Protein 4A27 (pdb70)

Nearest PDB structures (foldseek):
  4a27-assembly1_A  TM=1.003E+00  e=7.301E-72  Homo sapiens
  6k9y-assembly2_C  TM=9.542E-01  e=3.979E-43  Homo sapiens
  6lii-assembly1_B  TM=9.440E-01  e=5.757E-43  Homo sapiens
  6lii-assembly2_D  TM=9.439E-01  e=1.133E-42  Homo sapiens
  6lii-assembly2_C  TM=9.427E-01  e=4.127E-42  Homo sapiens

Radius of gyration: 29.08 Å; Cα contacts (8 Å, |Δi|>4): 1434; chains: 2; bounding box: 72×53×80 Å

Solvent-accessible surface area: 25445 Å² total; per-residue (Å²): 126,161,96,8,68,0,3,24,0,52,16,70,27,42,48,88,86,16,136,44,91,148,75,66,35,43,106,26,129,75,19,33,0,16,0,96,4,50,2,0,0,6,14,60,48,1,5,48,5,22,96,23,96,32,109,99,71,44,86,46,102,20,6,4,0,8,0,0,0,0,55,0,56,25,62,8,140,82,20,90,55,26,123,122,44,31,59,0,0,0,0,6,77,44,68,0,0,0,40,1,2,25,2,45,37,76,16,0,5,102,14,26,135,109,0,51,44,29,18,0,0,1,0,0,20,12,4,0,13,0,25,0,0,0,41,36,22,4,41,6,96,113,52,30,9,0,0,1,35,24,0,2,19,16,24,2,13,0,0,4,34,0,1,91,42,22,72,114,20,42,8,1,0,1,2,16,82,154,9,33,84,78,4,122,141,38,16,79,63,32,32,48,85,120,55,96,49,48,119,35,0,74,94,84,17,82,81,0,0,23,2,2,0,36,24,90,66,78,77,15,9,28,23,31,1,14,44,0,41,14,37,108,78,65,53,16,32,51,72,1,30,6,52,1,1,2,10,9,28,21,0,5,50,152,40,60,52,13,59,60,0,68,26,0,1,111,103,0,31,32,33,12,82,119,153,109,6,124,8,50,52,34,25,68,27,0,5,86,42,4,62,108,0,0,71,86,18,118,87,82,28,19,45,1,8,3,0,0,29,24,133,81,112,94,178,85,10,86,0,2,14,0,39,17,69,26,42,38,121,85,14,96,54,104,167,82,66,32,46,103,22,120,99,18,38,0,16,0,74,1,51,4,0,0,6,11,99,36,1,0,27,3,7,82,21,88,30,89,126,71,41,180,35,94,21,3,3,0,7,0,0,0,0,50,1,63,25,74,9,111,96,25,83,57,26,125,118,48,32,62,0,0,0,0,7,80,40,67,0,0,0,40,1,2,23,1,44,33,77,16,0,6,105,14,26,135,110,0,50,45,28,18,0,0,2,0,0,19,15,6,0,13,0,25,0,0,0,40,38,22,6,40,7,99,115,51,29,7,0,3,1,38,54,0,11,27,34,24,2,40,1,0,6,39,0,1,91,46,24,71,116,20,40,8,1,0,6,8,49,68,106,46,42,106,67,9,52,112,45,17,80,60,33,27,65,91,94,67,73,96,4,81,90,82,26,79,106,1,0,24,1,3,0,36,47,119,80,90,15,10,33,22,34,2,12,44,0,42,12,34,110,86,75,42,32,43,44,80,0,26,7,42,1,2,2,9,10,27,15,0,4,49,123,42,62,65,12,58,64,0,70,26,0,2,111,101,0,31,31,34,10,85,111,154,108,5,109,8,78,45,45,34,80,30,0,5,70,30,4,72,92,0,0,80,106,17,78,94,86,51,30,120,10,16,3,0,0,38,4,111,72,119,103

Organism: Homo sapiens (NCBI:txid9606)

InterPro domains:
  IPR002364 Quinone oxidoreductase/zeta-crystallin, conserved site [PS01162] (181-202)
  IPR011032 GroES-like superfamily [SSF50129] (41-190)
  IPR013154 Alcohol dehydrogenase-like, N-terminal [PF08240] (68-151)
  IPR020843 Enoylreductase domain [SM00829] (51-378)
  IPR036291 NAD(P)-binding domain superfamily [SSF51735] (152-294)
  IPR052100 NADPH-dependent quinone oxidoreductase VAT1 [PTHR44054] (7-413)

CATH classification: 3.90.180.10 (+1 more: 3.40.50.720)

Sequence (623 aa):
SMEMRAVVLAGFGGLNKLRLFRKAMPEPQDGELKIRVKACGLNFIDLMVRQGNIDNPPKTPLVPGFECSGIVEALGDSVKGYEIGDRVMAFVNYNAWAEVVCTPVEFVYKIPDDMSFSEAAAFPMNFVTAYVMLFEVANLREGMSVLVHSAGGGVGQAVAQLCSTVPNVTVFGTASTFKHEAIKDSVTHLFDRNADYVQEVKRISAEGVDIVLDCLCLSLLKPLGTYILYGNPIKLYEENKVIAGFSLLNLLFKQGRAGLIRGVVEKLIGLYNQKKIKPVVDSLWALEEVKEAMQRIHDRGNIGKLILDVEKTPMEMRAVVLAGFGGLNKLRLFRKAMPEPQDGELKIRVKACGLNFIDLMVRQGNIDNPPKTPLVPGFECSGIVEALGDSVKGYEIGDRVMAFVNYNAWAEVVCTPVEFVYKIPDDMSFSEAAAFPMNFVTAYVMLFEVANLREGMSVLVHSAGGGVGQAVAQLCSTVPNVTVFGTASTFKHEAIKDSVTHLFDRYVQEVKRISAEGVDIVLDCLLSLLKPLGTYILYGNPIKLYEENKVIAGFSLLNLLFKQGRAGLIRGVVEKLIGLYNQKKIKPVVDSLWALEEVKEAMQRRIHDRGNIGKLILDVEKTP

GO terms:
  GO:0005515 protein binding (F, IPI)

Structure (mmCIF, N/CA/C/O backbone):
data_4A27
#
_entry.id   4A27
#
_cell.length_a   69.509
_cell.length_b   62.104
_cell.length_c   83.795
_cell.angle_alpha   90.00
_cell.angle_beta   106.98
_cell.angle_gamma   90.00
#
_symmetr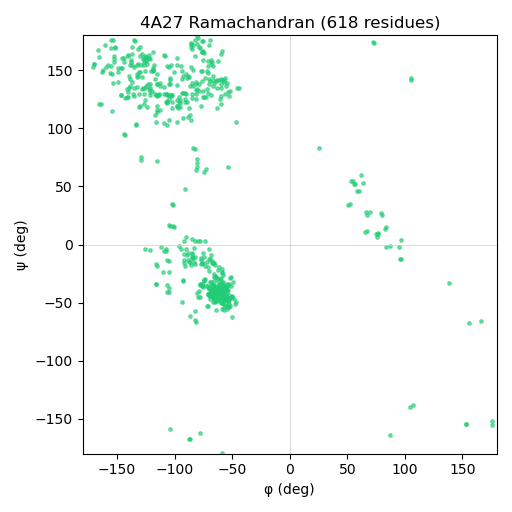y.space_group_name_H-M   'P 1 21 1'
#
loop_
_entity.id
_entity.type
_entity.pdbx_description
1 polymer 'SYNAPTIC VESICLE MEMBRANE PROTEIN VAT-1 HOMOLOG-LIKE'
2 non-polymer 1,2-ETHANEDIOL
3 water water
#
loop_
_atom_site.group_PDB
_atom_site.id
_atom_site.type_symbol
_atom_site.label_atom_id
_atom_site.label_alt_id
_atom_site.label_comp_id
_atom_site.label_asym_id
_atom_site.label_entity_id
_atom_site.label_seq_id
_atom_site.pdbx_PDB_ins_code
_atom_site.Cartn_x
_atom_site.Cartn_y
_atom_site.Cartn_z
_atom_site.occupancy
_atom_site.B_iso_or_equiv
_atom_site.auth_seq_id
_atom_site.auth_comp_id
_atom_site.auth_asym_id
_atom_site.auth_atom_id
_atom_site.pdbx_PDB_model_num
ATOM 1 N N . SER A 1 1 ? -2.080 23.862 18.462 1.00 101.03 39 SER A N 1
ATOM 2 C CA . SER A 1 1 ? -1.197 23.467 19.593 1.00 113.39 39 SER A CA 1
ATOM 3 C C . SER A 1 1 ? 0.161 23.055 19.021 1.00 99.81 39 SER A C 1
ATOM 4 O O . SER A 1 1 ? 0.739 23.770 18.187 1.00 78.04 39 SER A O 1
ATOM 6 N N . MET A 1 2 ? 0.655 21.905 19.479 1.00 83.51 40 MET A N 1
ATOM 7 C CA . MET A 1 2 ? 1.824 21.250 18.904 1.00 71.23 40 MET A CA 1
ATOM 8 C C . MET A 1 2 ? 1.574 20.939 17.424 1.00 76.89 40 MET A C 1
ATOM 9 O O . MET A 1 2 ? 0.491 21.214 16.868 1.00 82.89 40 MET A O 1
ATOM 14 N N . GLU A 1 3 ? 2.567 20.328 16.794 1.00 61.28 41 GLU A N 1
ATOM 15 C CA . GLU A 1 3 ? 2.395 19.864 15.430 1.00 66.85 41 GLU A CA 1
ATOM 16 C C . GLU A 1 3 ? 1.735 18.487 15.412 1.00 63.80 41 GLU A C 1
ATOM 17 O O . GLU A 1 3 ? 1.920 17.678 16.329 1.00 55.32 41 GLU A O 1
ATOM 23 N N . MET A 1 4 ? 0.985 18.228 14.350 1.00 51.56 42 MET A N 1
ATOM 24 C CA . MET A 1 4 ? 0.191 16.990 14.228 1.00 59.65 42 MET A CA 1
ATOM 25 C C . MET A 1 4 ? 0.987 16.005 13.388 1.00 61.54 42 MET A C 1
ATOM 26 O O . MET A 1 4 ? 1.873 16.433 12.663 1.00 51.81 42 MET A O 1
ATOM 31 N N . ARG A 1 5 ? 0.668 14.710 13.478 1.00 58.18 43 ARG A N 1
ATOM 32 C CA . ARG A 1 5 ? 1.265 13.687 12.584 1.00 45.33 43 ARG A CA 1
ATOM 33 C C . ARG A 1 5 ? 0.440 13.556 11.330 1.00 51.22 43 ARG A C 1
ATOM 34 O O . ARG A 1 5 ? -0.781 13.721 11.355 1.00 55.36 43 ARG A O 1
ATOM 42 N N . ALA A 1 6 ? 1.112 13.306 10.213 1.00 43.15 44 ALA A N 1
ATOM 43 C CA . ALA A 1 6 ? 0.477 13.181 8.949 1.00 42.26 44 ALA A CA 1
ATOM 44 C C . ALA A 1 6 ? 1.302 12.274 8.045 1.00 44.38 44 ALA A C 1
ATOM 45 O O . ALA A 1 6 ? 2.467 12.001 8.331 1.00 54.01 44 ALA A O 1
ATOM 47 N N . VAL A 1 7 ? 0.651 11.723 7.017 1.00 49.42 45 VAL A N 1
ATOM 48 C CA . VAL A 1 7 ? 1.348 10.986 5.975 1.00 57.51 45 VAL A CA 1
ATOM 49 C C . VAL A 1 7 ? 1.690 12.035 4.918 1.00 56.43 45 VAL A C 1
ATOM 50 O O . VAL A 1 7 ? 0.837 12.826 4.529 1.00 52.22 45 VAL A O 1
ATOM 54 N N . VAL A 1 8 ? 2.954 12.064 4.509 1.00 56.92 46 VAL A N 1
ATOM 55 C CA . VAL A 1 8 ? 3.411 12.951 3.464 1.00 62.56 46 VAL A CA 1
ATOM 56 C C . VAL A 1 8 ? 3.871 12.118 2.261 1.00 50.60 46 VAL A C 1
ATOM 57 O O . VAL A 1 8 ? 4.512 11.067 2.425 1.00 49.09 46 VAL A O 1
ATOM 61 N N . LEU A 1 9 ? 3.508 12.586 1.073 1.00 53.99 47 LEU A N 1
ATOM 62 C CA . LEU A 1 9 ? 4.059 12.074 -0.171 1.00 52.87 47 LEU A CA 1
ATOM 63 C C . LEU A 1 9 ? 5.256 12.967 -0.521 1.00 61.62 47 LEU A C 1
ATOM 64 O O . LEU A 1 9 ? 5.071 14.131 -0.869 1.00 45.91 47 LEU A O 1
ATOM 69 N N . ALA A 1 10 ? 6.469 12.423 -0.391 1.00 67.43 48 ALA A N 1
ATOM 70 C CA . ALA A 1 10 ? 7.708 13.211 -0.563 1.00 64.95 48 ALA A CA 1
ATOM 71 C C . ALA A 1 10 ? 7.869 13.684 -2.002 1.00 67.86 48 ALA A C 1
ATOM 72 O O . ALA A 1 10 ? 8.110 14.859 -2.248 1.00 85.18 48 ALA A O 1
ATOM 74 N N . GLY A 1 11 ? 7.716 12.753 -2.937 1.00 67.44 49 GLY A N 1
ATOM 75 C CA . GLY A 1 11 ? 7.520 13.071 -4.353 1.00 76.77 49 GLY A CA 1
ATOM 76 C C . GLY A 1 11 ? 6.756 11.937 -5.030 1.00 71.92 49 GLY A C 1
ATOM 77 O O . GLY A 1 11 ? 6.453 10.923 -4.401 1.00 71.68 49 GLY A O 1
ATOM 78 N N . PHE A 1 12 ? 6.425 12.098 -6.304 1.00 80.06 50 PHE A N 1
ATOM 79 C CA . PHE A 1 12 ? 5.749 11.029 -7.048 1.00 82.44 50 PHE A CA 1
ATOM 80 C C . PHE A 1 12 ? 6.713 9.881 -7.324 1.00 86.96 50 PHE A C 1
ATOM 81 O O . PHE A 1 12 ? 7.910 10.095 -7.488 1.00 98.14 50 PHE A O 1
ATOM 89 N N . GLY A 1 13 ? 6.172 8.667 -7.383 1.00 85.07 51 GLY A N 1
ATOM 90 C CA . GLY A 1 13 ? 6.971 7.449 -7.493 1.00 68.94 51 GLY A CA 1
ATOM 91 C C . GLY A 1 13 ? 6.219 6.269 -6.887 1.00 85.08 51 GLY A C 1
ATOM 92 O O . GLY A 1 13 ? 4.991 6.277 -6.819 1.00 84.60 51 GLY A O 1
ATOM 93 N N . GLY A 1 14 ? 6.954 5.256 -6.436 1.00 66.41 52 GLY A N 1
ATOM 94 C CA . GLY A 1 14 ? 6.352 4.064 -5.836 1.00 85.04 52 GLY A CA 1
ATOM 95 C C . GLY A 1 14 ? 6.098 4.214 -4.344 1.00 79.97 52 GLY A C 1
ATOM 96 O O . GLY A 1 14 ? 6.198 5.321 -3.779 1.00 66.85 52 GLY A O 1
ATOM 97 N N . LEU A 1 15 ? 5.794 3.085 -3.706 1.00 74.14 53 LEU A N 1
ATOM 98 C CA . LEU A 1 15 ? 5.384 3.061 -2.292 1.00 83.94 53 LEU A CA 1
ATOM 99 C C . LEU A 1 15 ? 6.338 3.815 -1.372 1.00 80.15 53 LEU A C 1
ATOM 100 O O . LEU A 1 15 ? 5.893 4.476 -0.422 1.00 57.63 53 LEU A O 1
ATOM 105 N N . ASN A 1 16 ? 7.635 3.740 -1.688 1.00 78.27 54 ASN A N 1
ATOM 106 C CA . ASN A 1 16 ? 8.702 4.260 -0.831 1.00 73.93 54 ASN A CA 1
ATOM 107 C C . ASN A 1 16 ? 8.785 5.778 -0.719 1.00 65.73 54 ASN A C 1
ATOM 108 O O . ASN A 1 16 ? 9.614 6.306 0.025 1.00 61.61 54 ASN A O 1
ATOM 110 N N . LYS A 1 17 ? 7.938 6.475 -1.460 1.00 66.02 55 LYS A N 1
ATOM 111 C CA . LYS A 1 17 ? 7.836 7.927 -1.358 1.00 66.70 55 LYS A CA 1
ATOM 112 C C . LYS A 1 17 ? 6.889 8.389 -0.234 1.00 63.16 55 LYS A C 1
ATOM 113 O O . LYS A 1 17 ? 6.806 9.595 0.032 1.00 52.91 55 LYS A O 1
ATOM 119 N N . LEU A 1 18 ? 6.166 7.449 0.388 1.00 57.12 56 LEU A N 1
ATOM 120 C CA . LEU A 1 18 ? 5.263 7.749 1.514 1.00 56.32 56 LEU A CA 1
ATOM 121 C C . LEU A 1 18 ? 5.957 7.594 2.884 1.00 53.14 56 LEU A C 1
ATOM 122 O O . LEU A 1 18 ? 6.596 6.581 3.184 1.00 56.21 56 LEU A O 1
ATOM 127 N N . ARG A 1 19 ? 5.818 8.612 3.728 1.00 58.55 57 ARG A N 1
ATOM 128 C CA . ARG A 1 19 ? 6.482 8.620 5.035 1.00 56.88 57 ARG A CA 1
ATOM 129 C C . ARG A 1 19 ? 5.604 9.324 6.082 1.00 59.80 57 ARG A C 1
ATOM 130 O O . ARG A 1 19 ? 4.703 10.081 5.726 1.00 60.16 57 ARG A O 1
ATOM 138 N N . LEU A 1 20 ? 5.861 9.082 7.367 1.00 63.71 58 LEU A N 1
ATOM 139 C CA . LEU A 1 20 ? 5.168 9.820 8.422 1.00 70.20 58 LEU A CA 1
ATOM 140 C C . LEU A 1 20 ? 5.992 11.042 8.826 1.00 70.88 58 LEU A C 1
ATOM 141 O O . LEU A 1 20 ? 7.224 10.993 8.821 1.00 65.71 58 LEU A O 1
ATOM 146 N N . PHE A 1 21 ? 5.306 12.133 9.161 1.00 52.92 59 PHE A N 1
ATOM 147 C CA . PHE A 1 21 ? 5.958 13.368 9.568 1.00 52.58 59 PHE A CA 1
ATOM 148 C C . PHE A 1 21 ? 5.075 14.311 10.337 1.00 56.90 59 PHE A C 1
ATOM 149 O O . PHE A 1 21 ? 3.883 14.100 10.455 1.00 54.70 59 PHE A O 1
ATOM 157 N N . ARG A 1 22 ? 5.675 15.359 10.873 1.00 48.45 60 ARG A N 1
ATOM 158 C CA . ARG A 1 22 ? 4.938 16.292 11.699 1.00 58.46 60 ARG A CA 1
ATOM 159 C C . ARG A 1 22 ? 4.600 17.501 10.899 1.00 47.58 60 ARG A C 1
ATOM 160 O O . ARG A 1 22 ? 5.349 17.866 10.020 1.00 62.04 60 ARG A O 1
ATOM 168 N N . LYS A 1 23 ? 3.472 18.121 11.211 1.00 58.91 61 LYS A N 1
ATOM 169 C CA . LYS A 1 23 ? 2.971 19.222 10.434 1.00 64.26 61 LYS A CA 1
ATOM 170 C C . LYS A 1 23 ? 2.262 20.256 11.301 1.00 73.29 61 LYS A C 1
ATOM 171 O O . LYS A 1 23 ? 1.718 19.910 12.347 1.00 56.73 61 LYS A O 1
ATOM 177 N N . ALA A 1 24 ? 2.277 21.517 10.867 1.00 61.69 62 ALA A N 1
ATOM 178 C CA . ALA A 1 24 ? 1.466 22.561 11.494 1.00 78.19 62 ALA A CA 1
ATOM 179 C C . ALA A 1 24 ? -0.010 22.147 11.488 1.00 62.94 62 ALA A C 1
ATOM 180 O O . ALA A 1 24 ? -0.551 21.776 10.459 1.00 53.27 62 ALA A O 1
ATOM 182 N N . MET A 1 25 ? -0.661 22.234 12.637 1.00 67.45 63 MET A N 1
ATOM 183 C CA . MET A 1 25 ? -2.077 21.977 12.693 1.00 70.50 63 MET A CA 1
ATOM 184 C C . MET A 1 25 ? -2.798 23.113 11.933 1.00 71.08 63 MET A C 1
ATOM 185 O O . MET A 1 25 ? -2.537 24.272 12.193 1.00 76.17 63 MET A O 1
ATOM 190 N N . PRO A 1 26 ? -3.689 22.788 10.984 1.00 65.68 64 PRO A N 1
ATOM 191 C CA . PRO A 1 26 ? -4.420 23.876 10.334 1.00 58.72 64 PRO A CA 1
ATOM 192 C C . PRO A 1 26 ? -5.521 24.445 11.249 1.00 64.68 64 PRO A C 1
ATOM 193 O O . PRO A 1 26 ? -5.923 23.792 12.205 1.00 68.66 64 PRO A O 1
ATOM 197 N N . GLU A 1 27 ? -5.954 25.673 10.983 1.00 74.64 65 GLU A N 1
ATOM 198 C CA . GLU A 1 27 ? -7.070 26.273 11.705 1.00 68.10 65 GLU A CA 1
ATOM 199 C C . GLU A 1 27 ? -8.156 26.625 10.698 1.00 55.05 65 GLU A C 1
ATOM 200 O O . GLU A 1 27 ? -7.862 26.911 9.540 1.00 68.66 65 GLU A O 1
ATOM 206 N N . PRO A 1 28 ? -9.430 26.589 11.126 1.00 66.79 66 PRO A N 1
ATOM 207 C CA . PRO A 1 28 ? -10.551 26.756 10.205 1.00 71.90 66 PRO A CA 1
ATOM 208 C C . PRO A 1 28 ? -10.741 28.198 9.735 1.00 76.34 66 PRO A C 1
ATOM 209 O O . PRO A 1 28 ? -10.838 29.103 10.548 1.00 97.03 66 PRO A O 1
ATOM 213 N N . GLN A 1 29 ? -10.800 28.389 8.423 1.00 67.68 67 GLN A N 1
ATOM 214 C CA . GLN A 1 29 ? -11.111 29.678 7.845 1.00 78.13 67 GLN A CA 1
ATOM 215 C C . GLN A 1 29 ? -12.620 29.900 7.894 1.00 82.15 67 GLN A C 1
ATOM 216 O O . GLN A 1 29 ? -13.362 29.022 8.341 1.00 78.29 67 GLN A O 1
ATOM 222 N N . ASP A 1 30 ? -13.075 31.064 7.438 1.00 67.43 68 ASP A N 1
ATOM 223 C CA . ASP A 1 30 ? -14.513 31.337 7.360 1.00 75.00 68 ASP A CA 1
ATOM 224 C C . ASP A 1 30 ? -15.220 30.228 6.559 1.00 88.11 68 ASP A C 1
ATOM 225 O O . ASP A 1 30 ? -14.763 29.820 5.479 1.00 77.02 68 ASP A O 1
ATOM 227 N N . GLY A 1 31 ? -16.312 29.708 7.113 1.00 82.56 69 GLY A N 1
ATOM 228 C CA . GLY A 1 31 ? -17.082 28.660 6.439 1.00 88.48 69 GLY A CA 1
ATOM 229 C C . GLY A 1 31 ? -16.464 27.263 6.446 1.00 74.21 69 GLY A C 1
ATOM 230 O O . GLY A 1 31 ? -16.974 26.375 5.766 1.00 66.93 69 GLY A O 1
ATOM 231 N N . GLU A 1 32 ? -15.379 27.059 7.205 1.00 63.15 70 GLU A N 1
ATOM 232 C CA . GLU A 1 32 ? -14.743 25.742 7.330 1.00 60.46 70 GLU A CA 1
ATOM 233 C C . GLU A 1 32 ? -15.004 25.226 8.728 1.00 66.93 70 GLU A C 1
ATOM 234 O O . GLU A 1 32 ? -15.414 25.986 9.601 1.00 68.58 70 GLU A O 1
ATOM 240 N N . LEU A 1 33 ? -14.816 23.930 8.944 1.00 62.84 71 LEU A N 1
ATOM 241 C CA . LEU A 1 33 ? -14.635 23.453 10.303 1.00 66.82 71 LEU A CA 1
ATOM 242 C C . LEU A 1 33 ? -13.382 22.588 10.416 1.00 61.37 71 LEU A C 1
ATOM 243 O O . LEU A 1 33 ? -12.790 22.193 9.409 1.00 55.99 71 LEU A O 1
ATOM 248 N N . LYS A 1 34 ? -12.960 22.390 11.661 1.00 60.70 72 LYS A N 1
ATOM 249 C CA . LYS A 1 34 ? -11.769 21.655 12.007 1.00 61.17 72 LYS A CA 1
ATOM 250 C C . LYS A 1 34 ? -12.204 20.323 12.576 1.00 53.16 72 LYS A C 1
ATOM 251 O O . LYS A 1 34 ? -13.044 20.280 13.491 1.00 57.27 72 LYS A O 1
ATOM 257 N N . ILE A 1 35 ? -11.619 19.246 12.047 1.00 58.37 73 ILE A N 1
ATOM 258 C CA . ILE A 1 35 ? -11.997 17.874 12.396 1.00 50.47 73 ILE A CA 1
ATOM 259 C C . ILE A 1 35 ? -10.806 17.126 12.956 1.00 45.40 73 ILE A C 1
ATOM 260 O O . ILE A 1 35 ? -9.716 17.095 12.349 1.00 48.95 73 ILE A O 1
ATOM 265 N N . ARG A 1 36 ? -11.018 16.518 14.119 1.00 48.61 74 ARG A N 1
ATOM 266 C CA . ARG A 1 36 ? -10.042 15.642 14.760 1.00 52.23 74 ARG A CA 1
ATOM 267 C C . ARG A 1 36 ? -10.306 14.270 14.152 1.00 56.91 74 ARG A C 1
ATOM 268 O O . ARG A 1 36 ? -11.352 13.681 14.414 1.00 45.84 74 ARG A O 1
ATOM 276 N N . VAL A 1 37 ? -9.364 13.782 13.347 1.00 43.87 75 VAL A N 1
ATOM 277 C CA . VAL A 1 37 ? -9.605 12.663 12.460 1.00 45.85 75 VAL A CA 1
ATOM 278 C C . VAL A 1 37 ? -9.488 11.370 13.213 1.00 43.41 75 VAL A C 1
ATOM 279 O O . VAL A 1 37 ? -8.557 11.183 13.991 1.00 46.69 75 VAL A O 1
ATOM 283 N N . LYS A 1 38 ? -10.461 10.486 13.015 1.00 45.05 76 LYS A N 1
ATOM 284 C CA . LYS A 1 38 ? -10.414 9.151 13.613 1.00 39.73 76 LYS A CA 1
ATOM 285 C C . LYS A 1 38 ? -10.102 8.077 12.562 1.00 39.32 76 LYS A C 1
ATOM 286 O O . LYS A 1 38 ? -9.475 7.068 12.870 1.00 37.46 76 LYS A O 1
ATOM 292 N N . ALA A 1 39 ? -10.609 8.266 11.339 1.00 45.29 77 ALA A N 1
ATOM 293 C CA . ALA A 1 39 ? -10.337 7.320 10.277 1.00 42.47 77 ALA A CA 1
ATOM 294 C C . ALA A 1 39 ? -10.393 7.990 8.937 1.00 37.03 77 ALA A C 1
ATOM 295 O O . ALA A 1 39 ? -11.076 8.997 8.755 1.00 38.49 77 ALA A O 1
ATOM 297 N N . CYS A 1 40 ? -9.707 7.369 7.982 1.00 31.78 78 CYS A N 1
ATOM 298 C CA . CYS A 1 40 ? -9.612 7.818 6.626 1.00 35.04 78 CYS A CA 1
ATOM 299 C C . CYS A 1 40 ? -9.859 6.656 5.661 1.00 42.69 78 CYS A C 1
ATOM 300 O O . CYS A 1 40 ? -9.347 5.514 5.831 1.00 42.38 78 CYS A O 1
ATOM 303 N N . GLY A 1 41 ? -10.513 6.999 4.569 1.00 41.24 79 GLY A N 1
ATOM 304 C CA . GLY A 1 41 ? -10.760 6.063 3.476 1.00 40.72 79 GLY A CA 1
ATOM 305 C C . GLY A 1 41 ? -9.561 5.921 2.560 1.00 38.83 79 GLY A C 1
ATOM 306 O O . GLY A 1 41 ? -8.836 6.894 2.296 1.00 45.92 79 GLY A O 1
ATOM 307 N N . LEU A 1 42 ? -9.280 4.697 2.159 1.00 43.54 80 LEU A N 1
ATOM 308 C CA . LEU A 1 42 ? -8.290 4.440 1.086 1.00 44.84 80 LEU A CA 1
ATOM 309 C C . LEU A 1 42 ? -9.043 4.236 -0.213 1.00 42.26 80 LEU A C 1
ATOM 310 O O . LEU A 1 42 ? -9.971 3.410 -0.275 1.00 42.26 80 LEU A O 1
ATOM 315 N N . ASN A 1 43 ? -8.698 5.031 -1.225 1.00 38.11 81 ASN A N 1
ATOM 316 C CA . ASN A 1 43 ? -9.331 4.914 -2.509 1.00 40.91 81 ASN A CA 1
ATOM 317 C C . ASN A 1 43 ? -8.304 4.684 -3.601 1.00 46.20 81 ASN A C 1
ATOM 318 O O . ASN A 1 43 ? -7.148 5.095 -3.498 1.00 41.66 81 ASN A O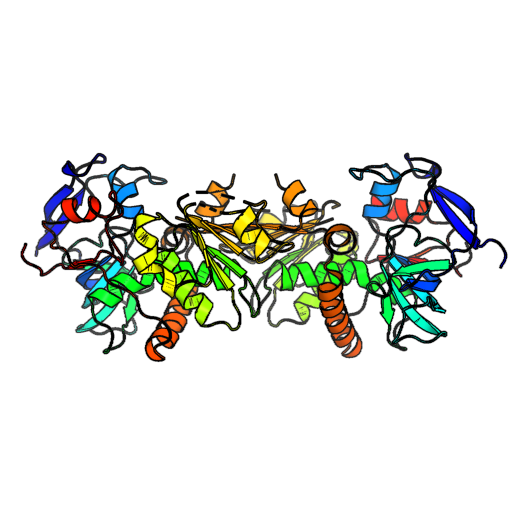 1
ATOM 323 N N . PHE A 1 44 ? -8.746 4.069 -4.686 1.00 54.39 82 PHE A N 1
ATOM 324 C CA . PHE A 1 44 ? -7.866 3.801 -5.803 1.00 43.83 82 PHE A CA 1
ATOM 325 C C . PHE A 1 44 ? -7.164 5.056 -6.327 1.00 49.92 82 PHE A C 1
ATOM 326 O O . PHE A 1 44 ? -5.998 4.997 -6.698 1.00 46.04 82 PHE A O 1
ATOM 334 N N . ILE A 1 45 ? -7.878 6.176 -6.379 1.00 46.52 83 ILE A N 1
ATOM 335 C CA . ILE A 1 45 ? -7.278 7.440 -6.776 1.00 50.21 83 ILE A CA 1
ATOM 336 C C . ILE A 1 45 ? -6.002 7.788 -5.956 1.00 51.30 83 ILE A C 1
ATOM 337 O O . ILE A 1 45 ? -5.031 8.371 -6.502 1.00 52.70 83 ILE A O 1
ATOM 342 N N . ASP A 1 46 ? -5.973 7.402 -4.673 1.00 44.16 84 ASP A N 1
ATOM 343 C CA . ASP A 1 46 ? -4.783 7.622 -3.830 1.00 45.84 84 ASP A CA 1
ATOM 344 C C . ASP A 1 46 ? -3.541 6.939 -4.430 1.00 56.75 84 ASP A C 1
ATOM 345 O O . ASP A 1 46 ? -2.426 7.475 -4.363 1.00 50.60 84 ASP A O 1
ATOM 350 N N . LEU A 1 47 ? -3.724 5.767 -5.030 1.00 55.80 85 LEU A N 1
ATOM 351 C CA . LEU A 1 47 ? -2.612 5.085 -5.712 1.00 50.53 85 LEU A CA 1
ATOM 352 C C . LEU A 1 47 ? -2.152 5.862 -6.943 1.00 48.73 85 LEU A C 1
ATOM 353 O O . LEU A 1 47 ? -0.967 5.921 -7.233 1.00 46.20 85 LEU A O 1
ATOM 358 N N . MET A 1 48 ? -3.093 6.493 -7.614 1.00 49.85 86 MET A N 1
ATOM 359 C CA . MET A 1 48 ? -2.795 7.324 -8.778 1.00 62.06 86 MET A CA 1
ATOM 360 C C . MET A 1 48 ? -2.085 8.625 -8.397 1.00 74.92 86 MET A C 1
ATOM 361 O O . MET A 1 48 ? -1.157 9.053 -9.101 1.00 64.06 86 MET A O 1
ATOM 366 N N . VAL A 1 49 ? -2.557 9.268 -7.325 1.00 66.62 87 VAL A N 1
ATOM 367 C CA . VAL A 1 49 ? -1.905 10.462 -6.792 1.00 66.08 87 VAL A CA 1
ATOM 368 C C . VAL A 1 49 ? -0.466 10.114 -6.414 1.00 54.00 87 VAL A C 1
ATOM 369 O O . VAL A 1 49 ? 0.448 10.879 -6.688 1.00 67.46 87 VAL A O 1
ATOM 371 N N . ARG A 1 50 ? -0.267 8.937 -5.833 1.00 59.20 88 ARG A N 1
ATOM 372 C CA . ARG A 1 50 ? 1.074 8.478 -5.436 1.00 58.12 88 ARG A CA 1
ATOM 373 C C . ARG A 1 50 ? 2.056 8.338 -6.613 1.00 71.94 88 ARG A C 1
ATOM 374 O O . ARG A 1 50 ? 3.236 8.662 -6.478 1.00 65.87 88 ARG A O 1
ATOM 382 N N . GLN A 1 51 ? 1.571 7.884 -7.763 1.00 74.62 89 GLN A N 1
ATOM 383 C CA . GLN A 1 51 ? 2.418 7.814 -8.971 1.00 75.66 89 GLN A CA 1
ATOM 384 C C . GLN A 1 51 ? 2.463 9.123 -9.750 1.00 63.79 89 GLN A C 1
ATOM 385 O O . GLN A 1 51 ? 3.275 9.261 -10.650 1.00 84.81 89 GLN A O 1
ATOM 391 N N . GLY A 1 52 ? 1.594 10.080 -9.421 1.00 90.18 90 GLY A N 1
ATOM 392 C CA . GLY A 1 52 ? 1.500 11.333 -10.189 1.00 78.10 90 GLY A CA 1
ATOM 393 C C . GLY A 1 52 ? 0.626 11.235 -11.434 1.00 84.37 90 GLY A C 1
ATOM 394 O O . GLY A 1 52 ? 0.683 12.114 -12.296 1.00 109.35 90 GLY A O 1
ATOM 395 N N . ASN A 1 53 ? -0.191 10.179 -11.525 1.00 92.71 91 ASN A N 1
ATOM 396 C CA . ASN A 1 53 ? -1.199 10.035 -12.593 1.00 87.62 91 ASN A CA 1
ATOM 397 C C . ASN A 1 53 ? -2.459 10.846 -12.304 1.00 77.37 91 ASN A C 1
ATOM 398 O O . ASN A 1 53 ? -3.515 10.293 -12.007 1.00 108.73 91 ASN A O 1
ATOM 403 N N . ILE A 1 54 ? -2.356 12.162 -12.374 1.00 90.05 92 ILE A N 1
ATOM 404 C CA . ILE A 1 54 ? -3.522 13.011 -12.158 1.00 94.30 92 ILE A CA 1
ATOM 405 C C . ILE A 1 54 ? -3.224 14.295 -12.910 1.00 83.72 92 ILE A C 1
ATOM 406 O O . ILE A 1 54 ? -2.278 14.969 -12.556 1.00 115.98 92 ILE A O 1
ATOM 408 N N . ASP A 1 55 ? -4.002 14.600 -13.949 1.00 84.33 93 ASP A N 1
ATOM 409 C CA . ASP A 1 55 ? -3.721 15.718 -14.872 1.00 111.46 93 ASP A CA 1
ATOM 410 C C . ASP A 1 55 ? -4.675 16.918 -14.665 1.00 113.67 93 ASP A C 1
ATOM 411 O O . ASP A 1 55 ? -5.800 16.864 -15.153 1.00 99.79 93 ASP A O 1
ATOM 413 N N . ASN A 1 56 ? -4.257 18.016 -14.013 1.00 117.31 94 ASN A N 1
ATOM 414 C CA . ASN A 1 56 ? -2.861 18.327 -13.645 1.00 106.64 94 ASN A CA 1
ATOM 415 C C . ASN A 1 56 ? -2.518 18.124 -12.156 1.00 109.75 94 ASN A C 1
ATOM 416 O O . ASN A 1 56 ? -3.290 18.517 -11.283 1.00 108.25 94 ASN A O 1
ATOM 418 N N . PRO A 1 57 ? -1.334 17.541 -11.872 1.00 94.84 95 PRO A N 1
ATOM 419 C CA . PRO A 1 57 ? -0.930 17.097 -10.528 1.00 104.80 95 PRO A CA 1
ATOM 420 C C . PRO A 1 57 ? -0.634 18.228 -9.531 1.00 115.35 95 PRO A C 1
ATOM 421 O O . PRO A 1 57 ? -0.055 19.233 -9.924 1.00 124.94 95 PRO A O 1
ATOM 425 N N . PRO A 1 58 ? -1.006 18.061 -8.240 1.00 95.57 96 PRO A N 1
ATOM 426 C CA . PRO A 1 58 ? -0.642 19.097 -7.264 1.00 87.55 96 PRO A CA 1
ATOM 427 C C . PRO A 1 58 ? 0.825 18.992 -6.899 1.00 90.15 96 PRO A C 1
ATOM 428 O O . PRO A 1 58 ? 1.466 17.989 -7.203 1.00 80.32 96 PRO A O 1
ATOM 432 N N . LYS A 1 59 ? 1.353 20.028 -6.260 1.00 83.88 97 LYS A N 1
ATOM 433 C CA . LYS A 1 59 ? 2.764 20.072 -5.947 1.00 64.38 97 LYS A CA 1
ATOM 434 C C . LYS A 1 59 ? 3.054 19.098 -4.799 1.00 77.51 97 LYS A C 1
ATOM 435 O O . LYS A 1 59 ? 2.217 18.903 -3.915 1.00 76.74 97 LYS A O 1
ATOM 437 N N . THR A 1 60 ? 4.213 18.451 -4.853 1.00 57.99 98 THR A N 1
ATOM 438 C CA . THR A 1 60 ? 4.722 17.691 -3.727 1.00 57.30 98 THR A CA 1
ATOM 439 C C . THR A 1 60 ? 5.716 18.584 -3.019 1.00 61.84 98 THR A C 1
ATOM 440 O O . THR A 1 60 ? 6.293 19.458 -3.659 1.00 85.59 98 THR A O 1
ATOM 444 N N . PRO A 1 61 ? 5.945 18.367 -1.709 1.00 53.89 99 PRO A N 1
ATOM 445 C CA . PRO A 1 61 ? 5.307 17.366 -0.827 1.00 57.45 99 PRO A CA 1
ATOM 446 C C . PRO A 1 61 ? 3.841 17.683 -0.585 1.00 62.10 99 PRO A C 1
ATOM 447 O O . PRO A 1 61 ? 3.425 18.835 -0.733 1.00 68.31 99 PRO A O 1
ATOM 451 N N . LEU A 1 62 ? 3.061 16.657 -0.260 1.00 71.89 100 LEU A N 1
ATOM 452 C CA . LEU A 1 62 ? 1.626 16.813 -0.062 1.00 53.66 100 LEU A CA 1
ATOM 453 C C . LEU A 1 62 ? 1.089 15.733 0.852 1.00 49.93 100 LEU A C 1
ATOM 454 O O . LEU A 1 62 ? 1.667 14.667 0.979 1.00 48.61 100 LEU A O 1
ATOM 459 N N . VAL A 1 63 ? -0.008 16.042 1.524 1.00 48.23 101 VAL A N 1
ATOM 460 C CA . VAL A 1 63 ? -0.675 15.075 2.382 1.00 47.75 101 VAL A CA 1
ATOM 461 C C . VAL A 1 63 ? -1.810 14.492 1.495 1.00 44.92 101 VAL A C 1
ATOM 462 O O . VAL A 1 63 ? -2.660 15.238 0.986 1.00 43.44 101 VAL A O 1
ATOM 466 N N . PRO A 1 64 ? -1.774 13.180 1.214 1.00 46.98 102 PRO A N 1
ATOM 467 C CA . PRO A 1 64 ? -2.866 12.579 0.420 1.00 48.40 102 PRO A CA 1
ATOM 468 C C . PRO A 1 64 ? -4.173 12.345 1.191 1.00 42.53 102 PRO A C 1
ATOM 469 O O . PRO A 1 64 ? -4.238 12.600 2.394 1.00 37.54 102 PRO A O 1
ATOM 473 N N . GLY A 1 65 ? -5.193 11.899 0.452 1.00 51.26 103 GLY A N 1
ATOM 474 C CA . GLY A 1 65 ? -6.451 11.411 0.999 1.00 40.08 103 GLY A CA 1
ATOM 475 C C . GLY A 1 65 ? -7.592 12.381 0.833 1.00 44.82 103 GLY A C 1
ATOM 476 O O . GLY A 1 65 ? -7.421 13.601 1.023 1.00 46.32 103 GLY A O 1
ATOM 477 N N . PHE A 1 66 ? -8.771 11.836 0.540 1.00 41.99 104 PHE A N 1
ATOM 478 C CA . PHE A 1 66 ? -9.958 12.629 0.186 1.00 36.90 104 PHE A CA 1
ATOM 479 C C . PHE A 1 66 ? -11.178 12.422 1.094 1.00 36.62 104 PHE A C 1
ATOM 480 O O . PHE A 1 66 ? -12.202 13.082 0.918 1.00 39.51 104 PHE A O 1
ATOM 488 N N . GLU A 1 67 ? -11.081 11.490 2.033 1.00 35.62 105 GLU A N 1
ATOM 489 C CA . GLU A 1 67 ? -12.280 10.983 2.739 1.00 37.47 105 GLU A CA 1
ATOM 490 C C . GLU A 1 67 ? -11.850 10.671 4.136 1.00 37.12 105 GLU A C 1
ATOM 491 O O . GLU A 1 67 ? -10.865 9.988 4.318 1.00 37.49 105 GLU A O 1
ATOM 497 N N . CYS A 1 68 ? -12.566 11.180 5.131 1.00 36.37 106 CYS A N 1
ATOM 498 C CA . CYS A 1 68 ? -12.236 10.922 6.495 1.00 35.85 106 CYS A CA 1
ATOM 499 C C . CYS A 1 68 ? -13.482 10.996 7.360 1.00 36.35 106 CYS A C 1
ATOM 500 O O . CYS A 1 68 ? -14.555 11.416 6.906 1.00 38.65 106 CYS A O 1
ATOM 503 N N . SER A 1 69 ? -13.332 10.569 8.616 1.00 39.45 107 SER A N 1
ATOM 504 C CA . SER A 1 69 ? -14.377 10.781 9.630 1.00 39.20 107 SER A CA 1
ATOM 505 C C . SER A 1 69 ? -13.700 11.173 10.938 1.00 45.41 107 SER A C 1
ATOM 506 O O . SER A 1 69 ? -12.534 10.861 11.182 1.00 37.55 107 SER A O 1
ATOM 509 N N . GLY A 1 70 ? -14.429 11.891 11.777 1.00 42.16 108 GLY A N 1
ATOM 510 C CA . GLY A 1 70 ? -13.905 12.243 13.077 1.00 43.75 108 GLY A CA 1
ATOM 511 C C . GLY A 1 70 ? -14.846 13.171 13.855 1.00 50.22 108 GLY A C 1
ATOM 512 O O . GLY A 1 70 ? -16.063 13.181 13.630 1.00 46.74 108 GLY A O 1
ATOM 513 N N . ILE A 1 71 ? -14.268 13.931 14.787 1.00 52.68 109 ILE A N 1
ATOM 514 C CA . ILE A 1 71 ? -15.015 14.786 15.735 1.00 60.20 109 ILE A CA 1
ATOM 515 C C . ILE A 1 71 ? -14.719 16.262 15.449 1.00 56.55 109 ILE A C 1
ATOM 516 O O . ILE A 1 71 ? -13.555 16.631 15.258 1.00 55.73 109 ILE A O 1
ATOM 521 N N . VAL A 1 72 ? -15.777 17.065 15.307 1.00 52.53 110 VAL A N 1
ATOM 522 C CA . VAL A 1 72 ? -15.637 18.508 15.156 1.00 51.98 110 VAL A CA 1
ATOM 523 C C . VAL A 1 72 ? -15.003 19.071 16.413 1.00 53.67 110 VAL A C 1
ATOM 524 O O . VAL A 1 72 ? -15.560 18.988 17.529 1.00 65.16 110 VAL A O 1
ATOM 528 N N . GLU A 1 73 ? -13.825 19.643 16.214 1.00 67.63 111 GLU A N 1
ATOM 529 C CA . GLU A 1 73 ? -13.010 20.168 17.305 1.00 83.03 111 GLU A CA 1
ATOM 530 C C . GLU A 1 73 ? -13.050 21.697 17.366 1.00 72.11 111 GLU A C 1
ATOM 531 O O . GLU A 1 73 ? -12.776 22.258 18.408 1.00 75.59 111 GLU A O 1
ATOM 537 N N . ALA A 1 74 ? -13.360 22.364 16.251 1.00 79.81 112 ALA A N 1
ATOM 538 C CA . ALA A 1 74 ? -13.519 23.829 16.244 1.00 72.44 112 ALA A CA 1
ATOM 539 C C . ALA A 1 74 ? -14.278 24.332 15.003 1.00 85.12 112 ALA A C 1
ATOM 540 O O . ALA A 1 74 ? -14.211 23.712 13.925 1.00 93.37 112 ALA A O 1
ATOM 542 N N . LEU A 1 75 ? -14.996 25.452 15.164 1.00 72.75 113 LEU A N 1
ATOM 543 C CA . LEU A 1 75 ? -15.793 26.067 14.088 1.00 73.90 113 LEU A CA 1
ATOM 544 C C . LEU A 1 75 ? -15.107 27.296 13.519 1.00 74.49 113 LEU A C 1
ATOM 545 O O . LEU A 1 75 ? -14.455 28.032 14.242 1.00 79.94 113 LEU A O 1
ATOM 550 N N . GLY A 1 76 ? -15.234 27.492 12.215 1.00 66.08 114 GLY A N 1
ATOM 551 C CA . GLY A 1 76 ? -14.765 28.706 11.555 1.00 79.86 114 GLY A CA 1
ATOM 552 C C . GLY A 1 76 ? -15.851 29.756 11.640 1.00 91.16 114 GLY A C 1
ATOM 553 O O . GLY A 1 76 ? -16.980 29.462 12.041 1.00 94.13 114 GLY A O 1
ATOM 554 N N . ASP A 1 77 ? -15.502 30.982 11.275 1.00 86.08 115 ASP A N 1
ATOM 555 C CA . ASP A 1 77 ? -16.400 32.130 11.434 1.00 96.91 115 ASP A CA 1
ATOM 556 C C . ASP A 1 77 ? -17.833 31.957 10.880 1.00 97.32 115 ASP A C 1
ATOM 557 O O . ASP A 1 77 ? -18.793 31.973 11.652 1.00 96.19 115 ASP A O 1
ATOM 562 N N . SER A 1 78 ? -17.995 31.748 9.578 1.00 97.87 116 SER A N 1
ATOM 563 C CA . SER A 1 78 ? -19.341 31.813 8.979 1.00 104.84 116 SER A CA 1
ATOM 564 C C . SER A 1 78 ? -20.325 30.679 9.397 1.00 86.54 116 SER A C 1
ATOM 565 O O . SER A 1 78 ? -21.517 30.775 9.139 1.00 82.67 116 SER A O 1
ATOM 567 N N . VAL A 1 79 ? -19.835 29.651 10.094 1.00 79.84 117 VAL A N 1
ATOM 568 C CA . VAL A 1 79 ? -20.533 28.346 10.205 1.00 79.20 117 VAL A CA 1
ATOM 569 C C . VAL A 1 79 ? -21.684 28.170 11.228 1.00 68.20 117 VAL A C 1
ATOM 570 O O . VAL A 1 79 ? -21.495 28.337 12.440 1.00 58.91 117 VAL A O 1
ATOM 574 N N . LYS A 1 80 ? -22.839 27.734 10.732 1.00 65.83 118 LYS A N 1
ATOM 575 C CA . LYS A 1 80 ? -23.965 27.338 11.583 1.00 76.50 118 LYS A CA 1
ATOM 576 C C . LYS A 1 80 ? -24.366 25.881 11.319 1.00 81.70 118 LYS A C 1
ATOM 577 O O . LYS A 1 80 ? -24.048 25.303 10.269 1.00 65.38 118 LYS A O 1
ATOM 579 N N . GLY A 1 81 ? -25.059 25.296 12.295 1.00 82.47 119 GLY A N 1
ATOM 580 C CA . GLY A 1 81 ? -25.571 23.926 12.199 1.00 81.91 119 GLY A CA 1
ATOM 581 C C . GLY A 1 81 ? -24.685 22.850 12.814 1.00 85.88 119 GLY A C 1
ATOM 582 O O . GLY A 1 81 ? -25.060 21.670 12.820 1.00 74.57 119 GLY A O 1
ATOM 583 N N . TYR A 1 82 ? -23.520 23.243 13.335 1.00 75.00 120 TYR A N 1
ATOM 584 C CA . TYR A 1 82 ? -22.614 22.305 13.994 1.00 69.78 120 TYR A CA 1
ATOM 585 C C . TYR A 1 82 ? -22.196 22.816 15.338 1.00 73.35 120 TYR A C 1
ATOM 586 O O . TYR A 1 82 ? -22.177 24.019 15.579 1.00 72.61 120 TYR A O 1
ATOM 595 N N . GLU A 1 83 ? -21.848 21.877 16.207 1.00 86.27 121 GLU A N 1
ATOM 596 C CA . GLU A 1 83 ? -21.319 22.180 17.522 1.00 75.79 121 GLU A CA 1
ATOM 597 C C . GLU A 1 83 ? -20.101 21.333 17.696 1.00 65.40 121 GLU A C 1
ATOM 598 O O . GLU A 1 83 ? -19.989 20.270 17.097 1.00 63.94 121 GLU A O 1
ATOM 604 N N . ILE A 1 84 ? -19.203 21.778 18.549 1.00 61.24 122 ILE A N 1
ATOM 605 C CA . ILE A 1 84 ? -18.017 21.019 18.829 1.00 64.04 122 ILE A CA 1
ATOM 606 C C . ILE A 1 84 ? -18.470 19.706 19.458 1.00 69.77 122 ILE A C 1
ATOM 607 O O . ILE A 1 84 ? -19.435 19.686 20.225 1.00 54.46 122 ILE A O 1
ATOM 612 N N . GLY A 1 85 ? -17.793 18.610 19.104 1.00 59.63 123 GLY A N 1
ATOM 613 C CA . GLY A 1 85 ? -18.171 17.268 19.580 1.00 52.47 123 GLY A CA 1
ATOM 614 C C . GLY A 1 85 ? -19.057 16.487 18.609 1.00 49.66 123 GLY A C 1
ATOM 615 O O . GLY A 1 85 ? -19.289 15.311 18.830 1.00 52.71 123 GLY A O 1
ATOM 616 N N . ASP A 1 86 ? -19.600 17.155 17.586 1.00 44.51 124 ASP A N 1
ATOM 617 C CA . ASP A 1 86 ? -20.400 16.489 16.551 1.00 54.15 124 ASP A CA 1
ATOM 618 C C . ASP A 1 86 ? -19.526 15.474 15.782 1.00 48.39 124 ASP A C 1
ATOM 619 O O . ASP A 1 86 ? -18.383 15.737 15.468 1.00 50.34 124 ASP A O 1
ATOM 624 N N . ARG A 1 87 ? -20.068 14.296 15.565 1.00 44.56 125 ARG A N 1
ATOM 625 C CA . ARG A 1 87 ? -19.359 13.233 14.872 1.00 51.93 125 ARG A CA 1
ATOM 626 C C . ARG A 1 87 ? -19.697 13.378 13.419 1.00 50.94 125 ARG A C 1
ATOM 627 O O . ARG A 1 87 ? -20.872 13.491 13.081 1.00 43.95 125 ARG A O 1
ATOM 635 N N . VAL A 1 88 ? -18.677 13.381 12.552 1.00 46.78 126 VAL A N 1
ATOM 636 C CA . VAL A 1 88 ? -18.890 13.688 11.144 1.00 40.40 126 VAL A CA 1
ATOM 637 C C . VAL A 1 88 ? -18.061 12.832 10.193 1.00 44.04 126 VAL A C 1
ATOM 638 O O . VAL A 1 88 ? -17.075 12.202 10.590 1.00 41.74 126 VAL A O 1
ATOM 642 N N . MET A 1 89 ? -18.477 12.825 8.937 1.00 44.90 127 MET A N 1
ATOM 643 C CA . MET A 1 89 ? -17.663 12.311 7.852 1.00 46.31 127 MET A CA 1
ATOM 644 C C . MET A 1 89 ? -17.567 13.419 6.834 1.00 45.28 127 MET A C 1
ATOM 645 O O . MET A 1 89 ? -18.409 14.325 6.809 1.00 39.84 127 MET A O 1
ATOM 650 N N . ALA A 1 90 ? -16.549 13.371 5.985 1.00 43.04 128 ALA A N 1
ATOM 651 C CA . ALA A 1 90 ? -16.258 14.547 5.199 1.00 45.16 128 ALA A CA 1
ATOM 652 C C . ALA A 1 90 ? -15.387 14.231 4.023 1.00 47.27 128 ALA A C 1
ATOM 653 O O . ALA A 1 90 ? -14.594 13.291 4.080 1.00 45.41 128 ALA A O 1
ATOM 655 N N . PHE A 1 91 ? -15.593 14.988 2.949 1.00 38.08 129 PHE A N 1
ATOM 656 C CA . PHE A 1 91 ? -14.710 14.949 1.803 1.00 42.00 129 PHE A CA 1
ATOM 657 C C . PHE A 1 91 ? -13.702 16.051 2.031 1.00 40.71 129 PHE A C 1
ATOM 658 O O . PHE A 1 91 ? -14.035 17.091 2.583 1.00 38.97 129 PHE A O 1
ATOM 666 N N . VAL A 1 92 ? -12.503 15.873 1.543 1.00 40.61 130 VAL A N 1
ATOM 667 C CA . VAL A 1 92 ? -11.526 16.919 1.683 1.00 45.11 130 VAL A CA 1
ATOM 668 C C . VAL A 1 92 ? -10.607 16.829 0.488 1.00 49.08 130 VAL A C 1
ATOM 669 O O . VAL A 1 92 ? -10.324 15.728 0.001 1.00 45.90 130 VAL A O 1
ATOM 673 N N . ASN A 1 93 ? -10.240 17.988 -0.053 1.00 45.23 131 ASN A N 1
ATOM 674 C CA . ASN A 1 93 ? -9.485 18.030 -1.290 1.00 53.41 131 ASN A CA 1
ATOM 675 C C . ASN A 1 93 ? -8.035 17.849 -0.916 1.00 54.14 131 ASN A C 1
ATOM 676 O O . ASN A 1 93 ? -7.294 18.810 -0.776 1.00 53.26 131 ASN A O 1
ATOM 681 N N . TYR A 1 94 ? -7.638 16.593 -0.745 1.00 48.82 132 TYR A N 1
ATOM 682 C CA . TYR A 1 94 ? -6.306 16.228 -0.206 1.00 42.66 132 TYR A CA 1
ATOM 683 C C . TYR A 1 94 ? -6.302 16.523 1.262 1.00 42.46 132 TYR A C 1
ATOM 684 O O . TYR A 1 94 ? -7.280 17.065 1.803 1.00 48.34 132 TYR A O 1
ATOM 693 N N . ASN A 1 95 ? -5.220 16.126 1.919 1.00 45.76 133 ASN A N 1
ATOM 694 C CA . ASN A 1 95 ? -4.998 16.446 3.349 1.00 47.38 133 ASN A CA 1
ATOM 695 C C . ASN A 1 95 ? -5.798 15.634 4.353 1.00 47.96 133 ASN A C 1
ATOM 696 O O . ASN A 1 95 ? -5.729 15.907 5.540 1.00 46.86 133 ASN A O 1
ATOM 701 N N . ALA A 1 96 ? -6.469 14.583 3.904 1.00 42.02 134 ALA A N 1
ATOM 702 C CA . ALA A 1 96 ? -7.233 13.748 4.817 1.00 45.62 134 ALA A CA 1
ATOM 703 C C . ALA A 1 96 ? -6.358 12.843 5.694 1.00 50.41 134 ALA A C 1
ATOM 704 O O . ALA A 1 96 ? -6.768 12.534 6.799 1.00 40.09 134 ALA A O 1
ATOM 706 N N . TRP A 1 97 ? -5.182 12.416 5.229 1.00 41.05 135 TRP A N 1
ATOM 707 C CA . TRP A 1 97 ? -4.355 11.490 6.011 1.00 51.35 135 TRP A CA 1
ATOM 708 C C . TRP A 1 97 ? -3.505 12.159 7.098 1.00 57.88 135 TRP A C 1
ATOM 709 O O . TRP A 1 97 ? -2.280 12.077 7.080 1.00 48.02 135 TRP A O 1
ATOM 720 N N . ALA A 1 98 ? -4.177 12.753 8.072 1.00 54.29 136 ALA A N 1
ATOM 721 C CA . ALA A 1 98 ? -3.542 13.508 9.146 1.00 56.85 136 ALA A CA 1
ATOM 722 C C . ALA A 1 98 ? -4.459 13.448 10.365 1.00 49.52 136 ALA A C 1
ATOM 723 O O . ALA A 1 98 ? -5.646 13.097 10.257 1.00 43.69 136 ALA A O 1
ATOM 725 N N . GLU A 1 99 ? -3.904 13.761 11.524 1.00 42.82 137 GLU A N 1
ATOM 726 C CA . GLU A 1 99 ? -4.656 13.772 12.762 1.00 50.09 137 GLU A CA 1
ATOM 727 C C . GLU A 1 99 ? -5.729 14.845 12.795 1.00 42.15 137 GLU A C 1
ATOM 728 O O . GLU A 1 99 ? -6.721 14.699 13.516 1.00 47.46 137 GLU A O 1
ATOM 734 N N . VAL A 1 100 ? -5.513 15.943 12.067 1.00 44.81 138 VAL A N 1
ATOM 735 C CA . VAL A 1 100 ? -6.470 17.054 12.001 1.00 43.26 138 VAL A CA 1
ATOM 736 C C . VAL A 1 100 ? -6.597 17.585 10.577 1.00 51.92 138 VAL A C 1
ATOM 737 O O . VAL A 1 100 ? -5.610 17.640 9.813 1.00 49.25 138 VAL A O 1
ATOM 741 N N . VAL A 1 101 ? -7.835 17.953 10.244 1.00 52.72 139 VAL A N 1
ATOM 742 C CA . VAL A 1 101 ? -8.260 18.356 8.911 1.00 52.93 139 VAL A CA 1
ATOM 743 C C . VAL A 1 101 ? -9.197 19.553 9.026 1.00 44.60 139 VAL A C 1
ATOM 744 O O . VAL A 1 101 ? -10.105 19.567 9.857 1.00 47.93 139 VAL A O 1
ATOM 748 N N . CYS A 1 102 ? -9.011 20.537 8.164 1.00 44.50 140 CYS A N 1
ATOM 749 C CA . CYS A 1 102 ? -9.977 21.599 7.987 1.00 46.55 140 CYS A CA 1
ATOM 750 C C . CYS A 1 102 ? -10.579 21.460 6.588 1.00 52.28 140 CYS A C 1
ATOM 751 O O . CYS A 1 102 ? -9.871 21.143 5.633 1.00 56.72 140 CYS A O 1
ATOM 754 N N . THR A 1 103 ? -11.893 21.657 6.473 1.00 52.04 141 THR A N 1
ATOM 755 C CA . THR A 1 103 ? -12.582 21.541 5.172 1.00 50.13 141 THR A CA 1
ATOM 756 C C . THR A 1 103 ? -13.871 22.388 5.166 1.00 46.63 141 THR A C 1
ATOM 757 O O . THR A 1 103 ? -14.522 22.546 6.222 1.00 50.11 141 THR A O 1
ATOM 761 N N . PRO A 1 104 ? -14.233 22.947 3.991 1.00 50.32 142 PRO A N 1
ATOM 762 C CA . PRO A 1 104 ? -15.452 23.753 3.903 1.00 50.13 142 PRO A CA 1
ATOM 763 C C . PRO A 1 104 ? -16.683 22.967 4.353 1.00 55.68 142 PRO A C 1
ATOM 764 O O . PRO A 1 104 ? -16.806 21.784 4.058 1.00 49.92 142 PRO A O 1
ATOM 768 N N . VAL A 1 105 ? -17.572 23.629 5.082 1.00 51.17 143 VAL A N 1
ATOM 769 C CA . VAL A 1 105 ? -18.703 22.985 5.709 1.00 50.38 143 VAL A CA 1
ATOM 770 C C . VAL A 1 105 ? -19.642 22.269 4.698 1.00 58.48 143 VAL A C 1
ATOM 771 O O . VAL A 1 105 ? -20.354 21.336 5.078 1.00 53.04 143 VAL A O 1
ATOM 775 N N . GLU A 1 106 ? -19.642 22.682 3.424 1.00 54.08 144 GLU A N 1
ATOM 776 C CA . GLU A 1 106 ? -20.521 22.039 2.459 1.00 52.64 144 GLU A CA 1
ATOM 777 C C . GLU A 1 106 ? -20.112 20.594 2.188 1.00 67.04 144 GLU A C 1
ATOM 778 O O . GLU A 1 106 ? -20.928 19.839 1.684 1.00 50.10 144 GLU A O 1
ATOM 784 N N . PHE A 1 107 ? -18.884 20.212 2.561 1.00 54.61 145 PHE A N 1
ATOM 785 C CA . PHE A 1 107 ? -18.413 18.848 2.383 1.00 53.96 145 PHE A CA 1
ATOM 786 C C . PHE A 1 107 ? -18.460 17.976 3.638 1.00 43.05 145 PHE A C 1
ATOM 787 O O . PHE A 1 107 ? -17.861 16.895 3.680 1.00 42.07 145 PHE A O 1
ATOM 795 N N . VAL A 1 108 ? -19.191 18.423 4.647 1.00 45.84 146 VAL A N 1
ATOM 796 C CA . VAL A 1 108 ? -19.224 17.733 5.923 1.00 44.21 146 VAL A CA 1
ATOM 797 C C . VAL A 1 108 ? -20.618 17.240 6.218 1.00 46.00 146 VAL A C 1
ATOM 798 O O . VAL A 1 108 ? -21.594 17.926 5.930 1.00 48.89 146 VAL A O 1
ATOM 802 N N . TYR A 1 109 ? -20.719 16.064 6.820 1.00 47.38 147 TYR A N 1
ATOM 803 C CA . TYR A 1 109 ? -22.014 15.457 7.070 1.00 41.00 147 TYR A CA 1
ATOM 804 C C . TYR A 1 109 ? -21.998 14.818 8.415 1.00 44.96 147 TYR A C 1
ATOM 805 O O . TYR A 1 109 ? -21.085 14.081 8.752 1.00 43.12 147 TYR A O 1
ATOM 814 N N . LYS A 1 110 ? -23.025 15.119 9.191 1.00 43.93 148 LYS A N 1
ATOM 815 C CA . LYS A 1 110 ? -23.190 14.558 10.510 1.00 45.56 148 LYS A CA 1
ATOM 816 C C . LYS A 1 110 ? -23.516 13.110 10.369 1.00 48.71 148 LYS A C 1
ATOM 817 O O . LYS A 1 110 ? -24.308 12.741 9.518 1.00 50.58 148 LYS A O 1
ATOM 823 N N . ILE A 1 111 ? -22.923 12.275 11.203 1.00 52.52 149 ILE A N 1
ATOM 824 C CA . ILE A 1 111 ? -23.225 10.869 11.148 1.00 47.81 149 ILE A CA 1
ATOM 825 C C . ILE A 1 111 ? -24.126 10.453 12.313 1.00 45.34 149 ILE A C 1
ATOM 826 O O . ILE A 1 111 ? -24.137 11.063 13.375 1.00 48.40 149 ILE A O 1
ATOM 831 N N . PRO A 1 112 ? -24.904 9.398 12.107 1.00 46.92 150 PRO A N 1
ATOM 832 C CA . PRO A 1 112 ? -25.696 8.856 13.212 1.00 49.74 150 PRO A CA 1
ATOM 833 C C . PRO A 1 112 ? -24.845 8.251 14.324 1.00 57.12 150 PRO A C 1
ATOM 834 O O . PRO A 1 112 ? -23.741 7.747 14.065 1.00 52.88 150 PRO A O 1
ATOM 838 N N . ASP A 1 113 ? -25.392 8.245 15.538 1.00 63.43 151 ASP A N 1
ATOM 839 C CA . ASP A 1 113 ? -24.707 7.693 16.721 1.00 59.51 151 ASP A CA 1
ATOM 840 C C . ASP A 1 113 ? -24.382 6.204 16.566 1.00 60.07 151 ASP A C 1
ATOM 841 O O . ASP A 1 113 ? -23.396 5.721 17.109 1.00 60.33 151 ASP A O 1
ATOM 846 N N . ASP A 1 114 ? -25.205 5.487 15.809 1.00 55.71 152 ASP A N 1
ATOM 847 C CA . ASP A 1 114 ? -25.019 4.057 15.573 1.00 57.72 152 ASP A CA 1
ATOM 848 C C . ASP A 1 114 ? -23.824 3.747 14.662 1.00 50.10 152 ASP A C 1
ATOM 849 O O . ASP A 1 114 ? -23.376 2.612 14.612 1.00 52.63 152 ASP A O 1
ATOM 854 N N . MET A 1 115 ? -23.371 4.741 13.904 1.00 58.55 153 MET A N 1
ATOM 855 C CA . MET A 1 115 ? -22.339 4.535 12.907 1.00 61.83 153 MET A CA 1
ATOM 856 C C . MET A 1 115 ? -20.935 4.769 13.501 1.00 54.79 153 MET A C 1
ATOM 857 O O . MET A 1 115 ? -20.650 5.837 13.992 1.00 47.58 153 MET A O 1
ATOM 862 N N . SER A 1 116 ? -20.059 3.765 13.433 1.00 46.58 154 SER A N 1
ATOM 863 C CA . SER A 1 116 ? -18.733 3.852 14.009 1.00 40.96 154 SER A CA 1
ATOM 864 C C . SER A 1 116 ? -17.886 4.723 13.085 1.00 43.15 154 SER A C 1
ATOM 865 O O . SER A 1 116 ? -18.307 4.989 11.941 1.00 40.28 154 SER A O 1
ATOM 868 N N . PHE A 1 117 ? -16.731 5.179 13.568 1.00 36.10 155 PHE A N 1
ATOM 869 C CA . PHE A 1 117 ? -15.867 6.054 12.743 1.00 44.03 155 PHE A CA 1
ATOM 870 C C . PHE A 1 117 ? -15.297 5.319 11.535 1.00 40.72 155 PHE A C 1
ATOM 871 O O . PHE A 1 117 ? -15.141 5.924 10.464 1.00 44.01 155 PHE A O 1
ATOM 879 N N . SER A 1 118 ? -14.968 4.033 11.704 1.00 39.65 156 SER A N 1
ATOM 880 C CA . SER A 1 118 ? -14.430 3.227 10.604 1.00 39.62 156 SER A CA 1
ATOM 881 C C . SER A 1 118 ? -15.496 3.016 9.507 1.00 44.40 156 SER A C 1
ATOM 882 O O . SER A 1 118 ? -15.217 3.184 8.339 1.00 34.92 156 SER A O 1
ATOM 885 N N . GLU A 1 119 ? -16.726 2.683 9.869 1.00 36.74 157 GLU A N 1
ATOM 886 C CA . GLU A 1 119 ? -17.823 2.646 8.880 1.00 41.25 157 GLU A CA 1
ATOM 887 C C . GLU A 1 119 ? -18.006 3.963 8.129 1.00 42.64 157 GLU A C 1
ATOM 888 O O . GLU A 1 119 ? -18.293 3.959 6.919 1.00 33.60 157 GLU A O 1
ATOM 894 N N . ALA A 1 120 ? -17.944 5.079 8.881 1.00 33.80 158 ALA A N 1
ATOM 895 C CA . ALA A 1 120 ? -18.207 6.393 8.351 1.00 34.08 158 ALA A CA 1
ATOM 896 C C . ALA A 1 120 ? -17.170 6.812 7.302 1.00 37.08 158 ALA A C 1
ATOM 897 O O . ALA A 1 120 ? -17.532 7.441 6.314 1.00 35.44 158 ALA A O 1
ATOM 899 N N . ALA A 1 121 ? -15.909 6.443 7.515 1.00 34.36 159 ALA A N 1
ATOM 900 C CA . ALA A 1 121 ? -14.834 6.753 6.558 1.00 35.29 159 ALA A CA 1
ATOM 901 C C . ALA A 1 121 ? -14.936 5.856 5.365 1.00 31.61 159 ALA A C 1
ATOM 902 O O . ALA A 1 121 ? -14.218 6.034 4.403 1.00 38.20 159 ALA A O 1
ATOM 904 N N . ALA A 1 122 ? -15.712 4.782 5.512 1.00 36.85 160 ALA A N 1
ATOM 905 C CA . ALA A 1 122 ? -15.976 3.867 4.420 1.00 34.46 160 ALA A CA 1
ATOM 906 C C . ALA A 1 122 ? -17.173 4.246 3.590 1.00 33.76 160 ALA A C 1
ATOM 907 O O . ALA A 1 122 ? -17.479 3.555 2.615 1.00 37.37 160 ALA A O 1
ATOM 909 N N . PHE A 1 123 ? -17.932 5.235 4.057 1.00 36.40 161 PHE A N 1
ATOM 910 C CA . PHE A 1 123 ? -19.289 5.514 3.562 1.00 36.12 161 PHE A CA 1
ATOM 911 C C . PHE A 1 123 ? -19.342 6.462 2.300 1.00 48.99 161 PHE A C 1
ATOM 912 O O . PHE A 1 123 ? -19.767 6.029 1.234 1.00 37.30 161 PHE A O 1
ATOM 920 N N . PRO A 1 124 ? -18.858 7.722 2.411 1.00 46.82 162 PRO A N 1
ATOM 921 C CA . PRO A 1 124 ? -19.105 8.750 1.379 1.00 51.21 162 PRO A CA 1
ATOM 922 C C . PRO A 1 124 ? -18.628 8.475 -0.039 1.00 35.62 162 PRO A C 1
ATOM 923 O O . PRO A 1 124 ? -19.422 8.546 -0.960 1.00 40.54 162 PRO A O 1
ATOM 927 N N . MET A 1 125 ? -17.354 8.179 -0.247 1.00 39.07 163 MET A N 1
ATOM 928 C CA . MET A 1 125 ? -16.889 7.966 -1.615 1.00 37.90 163 MET A CA 1
ATOM 929 C C . MET A 1 125 ? -17.675 6.854 -2.294 1.00 41.74 163 MET A C 1
ATOM 930 O O . MET A 1 125 ? -18.254 7.073 -3.369 1.00 35.12 163 MET A O 1
ATOM 935 N N . ASN A 1 126 ? -17.676 5.662 -1.683 1.00 36.36 164 ASN A N 1
ATOM 936 C CA . ASN A 1 126 ? -18.248 4.499 -2.334 1.00 31.84 164 ASN A CA 1
ATOM 937 C C . ASN A 1 126 ? -19.748 4.630 -2.520 1.00 32.20 164 ASN A C 1
ATOM 938 O O . ASN A 1 126 ? -20.269 4.343 -3.627 1.00 34.26 164 ASN A O 1
ATOM 943 N N . PHE A 1 127 ? -20.465 5.036 -1.476 1.00 35.59 165 PHE A N 1
ATOM 944 C CA . PHE A 1 127 ? -21.910 5.035 -1.565 1.00 32.73 165 PHE A CA 1
ATOM 945 C C . PHE A 1 127 ? -22.466 6.209 -2.377 1.00 33.10 165 PHE A C 1
ATOM 946 O O . PHE A 1 127 ? -23.464 6.040 -3.093 1.00 33.56 165 PHE A O 1
ATOM 954 N N . VAL A 1 128 ? -21.827 7.381 -2.316 1.00 32.85 166 VAL A N 1
ATOM 955 C CA . VAL A 1 128 ? -22.290 8.487 -3.135 1.00 33.64 166 VAL A CA 1
ATOM 956 C C . VAL A 1 128 ? -22.025 8.132 -4.616 1.00 31.71 166 VAL A C 1
ATOM 957 O O . VAL A 1 128 ? -22.845 8.387 -5.471 1.00 30.44 166 VAL A O 1
ATOM 961 N N . THR A 1 129 ? -20.884 7.533 -4.919 1.00 34.16 167 THR A N 1
ATOM 962 C CA . THR A 1 129 ? -20.590 7.178 -6.304 1.00 36.04 167 THR A CA 1
ATOM 963 C C . THR A 1 129 ? -21.666 6.236 -6.837 1.00 31.29 167 THR A C 1
ATOM 964 O O . THR A 1 129 ? -22.224 6.419 -7.912 1.00 30.64 167 THR A O 1
ATOM 968 N N . ALA A 1 130 ? -21.924 5.204 -6.073 1.00 32.45 168 ALA A N 1
ATOM 969 C CA . ALA A 1 130 ? -22.911 4.198 -6.408 1.00 33.49 168 ALA A CA 1
ATOM 970 C C . ALA A 1 130 ? -24.268 4.828 -6.630 1.00 31.74 168 ALA A C 1
ATOM 971 O O . ALA A 1 130 ? -24.937 4.572 -7.617 1.00 32.06 168 ALA A O 1
ATOM 973 N N . TYR A 1 131 ? -24.652 5.715 -5.739 1.00 33.64 169 TYR A N 1
ATOM 974 C CA . TYR A 1 131 ? -25.985 6.273 -5.786 1.00 33.91 169 TYR A CA 1
ATOM 975 C C . TYR A 1 131 ? -26.112 7.173 -7.011 1.00 33.36 169 TYR A C 1
ATOM 976 O O . TYR A 1 131 ? -27.115 7.117 -7.765 1.00 32.14 169 TYR A O 1
ATOM 985 N N . VAL A 1 132 ? -25.090 7.989 -7.234 1.00 33.29 170 VAL A N 1
ATOM 986 C CA . VAL A 1 132 ? -25.191 8.961 -8.280 1.00 36.51 170 VAL A CA 1
ATOM 987 C C . VAL A 1 132 ? -25.222 8.262 -9.632 1.00 37.09 170 VAL A C 1
ATOM 988 O O . VAL A 1 132 ? -25.982 8.682 -10.538 1.00 33.26 170 VAL A O 1
ATOM 992 N N . MET A 1 133 ? -24.423 7.205 -9.782 1.00 38.07 171 MET A N 1
ATOM 993 C CA . MET A 1 133 ? -24.420 6.477 -11.046 1.00 35.28 171 MET A CA 1
ATOM 994 C C . MET A 1 133 ? -25.749 5.826 -11.355 1.00 38.40 171 MET A C 1
ATOM 995 O O . MET A 1 133 ? -26.179 5.826 -12.512 1.00 32.22 171 MET A O 1
ATOM 1000 N N . LEU A 1 134 ? -26.347 5.197 -10.344 1.00 31.36 172 LEU A N 1
ATOM 1001 C CA . LEU A 1 134 ? -27.530 4.421 -10.547 1.00 29.31 172 LEU A CA 1
ATOM 1002 C C . LEU A 1 134 ? -28.766 5.267 -10.733 1.00 34.25 172 LEU A C 1
ATOM 1003 O O . LEU A 1 134 ? -29.650 4.879 -11.501 1.00 34.43 172 LEU A O 1
ATOM 1008 N N . PHE A 1 135 ? -28.860 6.393 -10.013 1.00 30.67 173 PHE A N 1
ATOM 1009 C CA . PHE A 1 135 ? -30.084 7.150 -9.987 1.00 37.27 173 PHE A CA 1
ATOM 1010 C C . PHE A 1 135 ? -30.004 8.543 -10.598 1.00 40.32 173 PHE A C 1
ATOM 1011 O O . PHE A 1 135 ? -31.030 9.075 -10.954 1.00 40.83 173 PHE A O 1
ATOM 1019 N N . GLU A 1 136 ? -28.806 9.113 -10.757 1.00 40.50 174 GLU A N 1
ATOM 1020 C CA . GLU A 1 136 ? -28.666 10.397 -11.418 1.00 41.63 174 GLU A CA 1
ATOM 1021 C C . GLU A 1 136 ? -28.114 10.264 -12.842 1.00 49.79 174 GLU A C 1
ATOM 1022 O O . GLU A 1 136 ? -28.639 10.895 -13.727 1.00 57.69 174 GLU A O 1
ATOM 1028 N N . VAL A 1 137 ? -27.129 9.397 -13.091 1.00 44.99 175 VAL A N 1
ATOM 1029 C CA . VAL A 1 137 ? -26.650 9.194 -14.451 1.00 40.11 175 VAL A CA 1
ATOM 1030 C C . VAL A 1 137 ? -27.593 8.210 -15.169 1.00 50.76 175 VAL A C 1
ATOM 1031 O O . VAL A 1 137 ? -28.309 8.581 -16.091 1.00 47.22 175 VAL A O 1
ATOM 1035 N N . ALA A 1 138 ? -27.639 6.968 -14.708 1.00 35.82 176 ALA A N 1
ATOM 1036 C CA . ALA A 1 138 ? -28.640 6.066 -15.141 1.00 35.65 176 ALA A CA 1
ATOM 1037 C C . ALA A 1 138 ? -29.857 6.434 -14.317 1.00 34.23 176 ALA A C 1
ATOM 1038 O O . ALA A 1 138 ? -29.768 7.282 -13.404 1.00 40.25 176 ALA A O 1
ATOM 1040 N N . ASN A 1 139 ? -30.987 5.827 -14.632 1.00 35.06 177 ASN A N 1
ATOM 1041 C CA . ASN A 1 139 ? -32.237 6.009 -13.841 1.00 34.19 177 ASN A CA 1
ATOM 1042 C C . ASN A 1 139 ? -32.715 4.583 -13.559 1.00 32.38 177 ASN A C 1
ATOM 1043 O O . ASN A 1 139 ? -33.644 4.116 -14.187 1.00 31.67 177 ASN A O 1
ATOM 1048 N N . LEU A 1 140 ? -32.061 3.891 -12.631 1.00 29.89 178 LEU A N 1
ATOM 1049 C CA . LEU A 1 140 ? -32.436 2.530 -12.261 1.00 35.53 178 LEU A CA 1
ATOM 1050 C C . LEU A 1 140 ? -33.854 2.450 -11.742 1.00 34.56 178 LEU A C 1
ATOM 1051 O O . LEU A 1 140 ? -34.208 3.180 -10.828 1.00 33.01 178 LEU A O 1
ATOM 1056 N N . ARG A 1 141 ? -34.633 1.545 -12.328 1.00 35.11 179 ARG A N 1
ATOM 1057 C CA . ARG A 1 141 ? -36.069 1.315 -11.961 1.00 40.91 179 ARG A CA 1
ATOM 1058 C C . ARG A 1 141 ? -36.367 -0.183 -11.892 1.00 37.91 179 ARG A C 1
ATOM 1059 O O . ARG A 1 141 ? -35.564 -1.001 -12.344 1.00 41.31 179 ARG A O 1
ATOM 1067 N N . GLU A 1 142 ? -37.559 -0.511 -11.367 1.00 41.55 180 GLU A N 1
ATOM 1068 C CA . GLU A 1 142 ? -38.059 -1.868 -11.207 1.00 40.01 180 GLU A CA 1
ATOM 1069 C C . GLU A 1 142 ? -37.871 -2.734 -12.422 1.00 40.91 180 GLU A C 1
ATOM 1070 O O . GLU A 1 142 ? -38.153 -2.298 -13.513 1.00 39.80 180 GLU A O 1
ATOM 1076 N N . GLY A 1 143 ? -37.398 -3.971 -12.220 1.00 37.36 181 GLY A N 1
ATOM 1077 C CA . GLY A 1 143 ? -37.263 -4.937 -13.311 1.00 42.84 181 GLY A CA 1
ATOM 1078 C C . GLY A 1 143 ? -35.998 -4.834 -14.153 1.00 45.23 181 GLY A C 1
ATOM 1079 O O . GLY A 1 143 ? -35.781 -5.626 -15.063 1.00 40.65 181 GLY A O 1
ATOM 1080 N N . MET A 1 144 ? -35.139 -3.871 -13.878 1.00 40.35 182 MET A N 1
ATOM 1081 C CA . MET A 1 144 ? -33.958 -3.696 -14.722 1.00 37.98 182 MET A CA 1
ATOM 1082 C C . MET A 1 144 ? -32.838 -4.616 -14.308 1.00 40.21 182 MET A C 1
ATOM 1083 O O . MET A 1 144 ? -32.894 -5.255 -13.280 1.00 35.64 182 MET A O 1
ATOM 1088 N N . SER A 1 145 ? -31.784 -4.656 -15.114 1.00 45.05 183 SER A N 1
ATOM 1089 C CA . SER A 1 145 ? -30.655 -5.444 -14.772 1.00 38.69 183 SER A CA 1
ATOM 1090 C C . SER A 1 145 ? -29.362 -4.635 -14.911 1.00 37.01 183 SER A C 1
ATOM 1091 O O . SER A 1 145 ? -29.255 -3.711 -15.728 1.00 39.82 183 SER A O 1
ATOM 1094 N N . VAL A 1 146 ? -28.402 -4.969 -14.058 1.00 34.89 184 VAL A N 1
ATOM 1095 C CA . VAL A 1 146 ? -27.172 -4.235 -13.905 1.00 36.85 184 VAL A CA 1
ATOM 1096 C C . VAL A 1 146 ? -25.985 -5.190 -13.912 1.00 39.51 184 VAL A C 1
ATOM 1097 O O . VAL A 1 146 ? -26.014 -6.228 -13.250 1.00 37.23 184 VAL A O 1
ATOM 1101 N N . LEU A 1 147 ? -24.943 -4.820 -14.643 1.00 33.68 185 LEU A N 1
ATOM 1102 C CA . LEU A 1 147 ? -23.690 -5.509 -14.557 1.00 39.77 185 LEU A CA 1
ATOM 1103 C C . LEU A 1 147 ? -22.691 -4.660 -13.817 1.00 41.74 185 LEU A C 1
ATOM 1104 O O . LEU A 1 147 ? -22.378 -3.544 -14.253 1.00 41.26 185 LEU A O 1
ATOM 1109 N N . VAL A 1 148 ? -22.160 -5.229 -12.737 1.00 34.95 186 VAL A N 1
ATOM 1110 C CA . VAL A 1 148 ? -21.168 -4.579 -11.912 1.00 40.75 186 VAL A CA 1
ATOM 1111 C C . VAL A 1 148 ? -19.847 -5.319 -11.961 1.00 44.64 186 VAL A C 1
ATOM 1112 O O . VAL A 1 148 ? -19.744 -6.429 -11.463 1.00 44.46 186 VAL A O 1
ATOM 1116 N N . HIS A 1 149 ? -18.836 -4.676 -12.526 1.00 40.26 187 HIS A N 1
ATOM 1117 C CA . HIS A 1 149 ? -17.476 -5.210 -12.537 1.00 50.23 187 HIS A CA 1
ATOM 1118 C C . HIS A 1 149 ? -16.815 -5.019 -11.168 1.00 58.63 187 HIS A C 1
ATOM 1119 O O . HIS A 1 149 ? -17.154 -4.086 -10.472 1.00 40.48 187 HIS A O 1
ATOM 1126 N N . SER A 1 150 ? -15.915 -5.915 -10.772 1.00 50.04 188 SER A N 1
ATOM 1127 C CA . SER A 1 150 ? -15.245 -5.825 -9.463 1.00 53.02 188 SER A CA 1
ATOM 1128 C C . SER A 1 150 ? -16.298 -5.746 -8.354 1.00 49.51 188 SER A C 1
ATOM 1129 O O . SER A 1 150 ? -16.300 -4.826 -7.517 1.00 46.44 188 SER A O 1
ATOM 1131 N N . ALA A 1 151 ? -17.189 -6.731 -8.357 1.00 46.83 189 ALA A N 1
ATOM 1132 C CA . ALA A 1 151 ? -18.336 -6.792 -7.448 1.00 41.97 189 ALA A CA 1
ATOM 1133 C C . ALA A 1 151 ? -17.956 -6.855 -5.963 1.00 43.04 189 ALA A C 1
ATOM 1134 O O . ALA A 1 151 ? -18.804 -6.577 -5.101 1.00 40.03 189 ALA A O 1
ATOM 1136 N N . GLY A 1 152 ? -16.714 -7.240 -5.681 1.00 45.11 190 GLY A N 1
ATOM 1137 C CA . GLY A 1 152 ? -16.224 -7.343 -4.309 1.00 48.74 190 GLY A CA 1
ATOM 1138 C C . GLY A 1 152 ? -15.643 -6.056 -3.743 1.00 40.82 190 GLY A C 1
ATOM 1139 O O . GLY A 1 152 ? -15.388 -5.978 -2.549 1.00 44.48 190 GLY A O 1
ATOM 1140 N N . GLY A 1 153 ? -15.346 -5.082 -4.605 1.00 35.93 191 GLY A N 1
ATOM 1141 C CA . GLY A 1 153 ? -14.802 -3.809 -4.164 1.00 33.99 191 GLY A CA 1
ATOM 1142 C C . GLY A 1 153 ? -15.831 -2.985 -3.383 1.00 39.33 191 GLY A C 1
ATOM 1143 O O . GLY A 1 153 ? -17.015 -3.350 -3.302 1.00 37.42 191 GLY A O 1
ATOM 1144 N N . GLY A 1 154 ? -15.370 -1.861 -2.880 1.00 39.88 192 GLY A N 1
ATOM 1145 C CA . GLY A 1 154 ? -16.175 -0.904 -2.168 1.00 37.67 192 GLY A CA 1
ATOM 1146 C C . GLY A 1 154 ? -17.365 -0.389 -2.965 1.00 33.85 192 GLY A C 1
ATOM 1147 O O . GLY A 1 154 ? -18.496 -0.482 -2.501 1.00 29.78 192 GLY A O 1
ATOM 1148 N N . VAL A 1 155 ? -17.123 0.125 -4.156 1.00 34.69 193 VAL A N 1
ATOM 1149 C CA . VAL A 1 155 ? -18.217 0.636 -5.004 1.00 37.51 193 VAL A CA 1
ATOM 1150 C C . VAL A 1 155 ? -19.120 -0.507 -5.431 1.00 42.87 193 VAL A C 1
ATOM 1151 O O . VAL A 1 155 ? -20.358 -0.405 -5.356 1.00 33.62 193 VAL A O 1
ATOM 1155 N N . GLY A 1 156 ? -18.503 -1.600 -5.868 1.00 36.71 194 GLY A N 1
ATOM 1156 C CA . GLY A 1 156 ? -19.252 -2.780 -6.254 1.00 35.21 194 GLY A CA 1
ATOM 1157 C C . GLY A 1 156 ? -20.240 -3.268 -5.215 1.00 32.71 194 GLY A C 1
ATOM 1158 O O . GLY A 1 156 ? -21.384 -3.567 -5.540 1.00 32.42 194 GLY A O 1
ATOM 1159 N N . GLN A 1 157 ? -19.812 -3.336 -3.955 1.00 31.17 195 GLN A N 1
ATOM 1160 C CA . GLN A 1 157 ? -20.723 -3.757 -2.907 1.00 32.45 195 GLN A CA 1
ATOM 1161 C C . GLN A 1 157 ? -21.778 -2.685 -2.601 1.00 30.89 195 GLN A C 1
ATOM 1162 O O . GLN A 1 157 ? -22.926 -3.028 -2.260 1.00 33.68 195 GLN A O 1
ATOM 1168 N N . ALA A 1 158 ? -21.400 -1.404 -2.666 1.00 31.97 196 ALA A N 1
ATOM 1169 C CA . ALA A 1 158 ? -22.376 -0.329 -2.487 1.00 35.88 196 ALA A CA 1
ATOM 1170 C C . ALA A 1 158 ? -23.443 -0.397 -3.592 1.00 33.67 196 ALA A C 1
ATOM 1171 O O . ALA A 1 158 ? -24.638 -0.228 -3.331 1.00 29.66 196 ALA A O 1
ATOM 1173 N N . VAL A 1 159 ? -23.028 -0.657 -4.823 1.00 28.21 197 VAL A N 1
ATOM 1174 C CA . VAL A 1 159 ? -23.967 -0.819 -5.946 1.00 29.42 197 VAL A CA 1
ATOM 1175 C C . VAL A 1 159 ? -24.966 -1.997 -5.690 1.00 28.94 197 VAL A C 1
ATOM 1176 O O . VAL A 1 159 ? -26.194 -1.849 -5.867 1.00 33.12 197 VAL A O 1
ATOM 1180 N N . ALA A 1 160 ? -24.464 -3.141 -5.208 1.00 36.64 198 ALA A N 1
ATOM 1181 C CA . ALA A 1 160 ? -25.340 -4.332 -4.977 1.00 32.83 198 ALA A CA 1
ATOM 1182 C C . ALA A 1 160 ? -26.366 -4.027 -3.918 1.00 36.18 198 ALA A C 1
ATOM 1183 O O . ALA A 1 160 ? -27.507 -4.368 -4.057 1.00 34.55 198 ALA A O 1
ATOM 1185 N N . GLN A 1 161 ? -25.964 -3.344 -2.862 1.00 37.63 199 GLN A N 1
ATOM 1186 C CA . GLN A 1 161 ? -26.877 -3.070 -1.762 1.00 34.34 199 GLN A CA 1
ATOM 1187 C C . GLN A 1 161 ? -27.959 -2.085 -2.217 1.00 40.43 199 GLN A C 1
ATOM 1188 O O . GLN A 1 161 ? -29.102 -2.211 -1.828 1.00 40.18 199 GLN A O 1
ATOM 1194 N N . LEU A 1 162 ? -27.573 -1.065 -2.994 1.00 32.99 200 LEU A N 1
ATOM 1195 C CA . LEU A 1 162 ? -28.539 -0.083 -3.446 1.00 35.63 200 LEU A CA 1
ATOM 1196 C C . LEU A 1 162 ? -29.517 -0.663 -4.469 1.00 34.93 200 LEU A C 1
ATOM 1197 O O . LEU A 1 162 ? -30.696 -0.322 -4.444 1.00 33.94 200 LEU A O 1
ATOM 1202 N N . CYS A 1 163 ? -29.041 -1.535 -5.362 1.00 38.50 201 CYS A N 1
ATOM 1203 C CA . CYS A 1 163 ? -29.956 -2.234 -6.285 1.00 35.56 201 CYS A CA 1
ATOM 1204 C C . CYS A 1 163 ? -31.058 -3.002 -5.507 1.00 44.56 201 CYS A C 1
ATOM 1205 O O . CYS A 1 163 ? -32.212 -3.063 -5.950 1.00 37.72 201 CYS A O 1
ATOM 1208 N N . SER A 1 164 ? -30.701 -3.566 -4.354 1.00 37.36 202 SER A N 1
ATOM 1209 C CA . SER A 1 164 ? -31.656 -4.339 -3.569 1.00 44.53 202 SER A CA 1
ATOM 1210 C C . SER A 1 164 ? -32.735 -3.467 -2.933 1.00 45.53 202 SER A C 1
ATOM 1211 O O . SER A 1 164 ? -33.723 -4.000 -2.446 1.00 54.00 202 SER A O 1
ATOM 1214 N N . THR A 1 165 ? -32.565 -2.149 -2.938 1.00 42.39 203 THR A N 1
ATOM 1215 C CA . THR A 1 165 ? -33.632 -1.237 -2.450 1.00 42.00 203 THR A CA 1
ATOM 1216 C C . THR A 1 165 ? -34.701 -0.953 -3.508 1.00 47.82 203 THR A C 1
ATOM 1217 O O . THR A 1 165 ? -35.738 -0.369 -3.194 1.00 47.86 203 THR A O 1
ATOM 1221 N N . VAL A 1 166 ? -34.443 -1.349 -4.754 1.00 41.56 204 VAL A N 1
ATOM 1222 C CA . VAL A 1 166 ? -35.369 -1.190 -5.855 1.00 37.59 204 VAL A CA 1
ATOM 1223 C C . VAL A 1 166 ? -35.915 -2.578 -6.248 1.00 46.06 204 VAL A C 1
ATOM 1224 O O . VAL A 1 166 ? -35.144 -3.497 -6.461 1.00 44.79 204 VAL A O 1
ATOM 1228 N N . PRO A 1 167 ? -37.248 -2.737 -6.363 1.00 49.53 205 PRO A N 1
ATOM 1229 C CA . PRO A 1 167 ? -37.782 -4.100 -6.585 1.00 46.29 205 PRO A CA 1
ATOM 1230 C C . PRO A 1 167 ? -37.375 -4.783 -7.900 1.00 46.59 205 PRO A C 1
ATOM 1231 O O . PRO A 1 167 ? -37.265 -4.142 -8.956 1.00 44.16 205 PRO A O 1
ATOM 1235 N N . ASN A 1 168 ? -37.105 -6.082 -7.795 1.00 47.13 206 ASN A N 1
ATOM 1236 C CA . ASN A 1 168 ? -36.890 -6.962 -8.929 1.00 47.84 206 ASN A CA 1
ATOM 1237 C C . ASN A 1 168 ? -35.743 -6.486 -9.809 1.00 42.20 206 ASN A C 1
ATOM 1238 O O . ASN A 1 168 ? -35.848 -6.470 -11.038 1.00 52.03 206 ASN A O 1
ATOM 1243 N N . VAL A 1 169 ? -34.627 -6.124 -9.190 1.00 43.76 207 VAL A N 1
ATOM 1244 C CA . VAL A 1 169 ? -33.465 -5.736 -9.979 1.00 38.46 207 VAL A CA 1
ATOM 1245 C C . VAL A 1 169 ? -32.504 -6.860 -9.978 1.00 39.64 207 VAL A C 1
ATOM 1246 O O . VAL A 1 169 ? -32.145 -7.347 -8.916 1.00 39.68 207 VAL A O 1
ATOM 1250 N N . THR A 1 170 ? -32.055 -7.268 -11.169 1.00 38.54 208 THR A N 1
ATOM 1251 C CA . THR A 1 170 ? -31.115 -8.375 -11.285 1.00 43.52 208 THR A CA 1
ATOM 1252 C C . THR A 1 170 ? -29.698 -7.846 -11.427 1.00 39.12 208 THR A C 1
ATOM 1253 O O . THR A 1 170 ? -29.389 -7.122 -12.371 1.00 43.69 208 THR A O 1
ATOM 1257 N N . VAL A 1 171 ? -28.847 -8.211 -10.476 1.00 34.94 209 VAL A N 1
ATOM 1258 C CA . VAL A 1 171 ? -27.478 -7.725 -10.420 1.00 36.09 209 VAL A CA 1
ATOM 1259 C C . VAL A 1 171 ? -26.546 -8.859 -10.811 1.00 37.56 209 VAL A C 1
ATOM 1260 O O . VAL A 1 171 ? -26.552 -9.943 -10.207 1.00 42.66 209 VAL A O 1
ATOM 1264 N N . PHE A 1 172 ? -25.770 -8.599 -11.833 1.00 38.39 210 PHE A N 1
ATOM 1265 C CA . PHE A 1 172 ? -24.736 -9.483 -12.297 1.00 35.74 210 PHE A CA 1
ATOM 1266 C C . PHE A 1 172 ? -23.429 -8.888 -11.810 1.00 49.38 210 PHE A C 1
ATOM 1267 O O . PHE A 1 172 ? -23.198 -7.676 -11.976 1.00 42.73 210 PHE A O 1
ATOM 1275 N N . GLY A 1 173 ? -22.612 -9.715 -11.144 1.00 37.35 211 GLY A N 1
ATOM 1276 C CA . GLY A 1 173 ? -21.309 -9.306 -10.688 1.00 35.87 211 GLY A CA 1
ATOM 1277 C C . GLY A 1 173 ? -20.204 -10.146 -11.312 1.00 41.99 211 GLY A C 1
ATOM 1278 O O . GLY A 1 173 ? -20.430 -11.294 -11.681 1.00 53.41 211 GLY A O 1
ATOM 1279 N N . THR A 1 174 ? -19.031 -9.544 -11.486 1.00 44.89 212 THR A N 1
ATOM 1280 C CA . THR A 1 174 ? -17.794 -10.297 -11.717 1.00 53.90 212 THR A CA 1
ATOM 1281 C C . THR A 1 174 ? -16.817 -10.085 -10.539 1.00 58.88 212 THR A C 1
ATOM 1282 O O . THR A 1 174 ? -16.778 -9.007 -9.940 1.00 60.61 212 THR A O 1
ATOM 1286 N N . ALA A 1 175 ? -16.034 -11.121 -10.238 1.00 50.27 213 ALA A N 1
ATOM 1287 C CA . ALA A 1 175 ? -15.053 -11.122 -9.156 1.00 51.05 213 ALA A CA 1
ATOM 1288 C C . ALA A 1 175 ? -14.158 -12.381 -9.250 1.00 60.05 213 ALA A C 1
ATOM 1289 O O . ALA A 1 175 ? -14.588 -13.413 -9.773 1.00 48.84 213 ALA A O 1
ATOM 1291 N N . SER A 1 176 ? -12.946 -12.306 -8.706 1.00 65.52 214 SER A N 1
ATOM 1292 C CA . SER A 1 176 ? -12.043 -13.467 -8.645 1.00 58.08 214 SER A CA 1
ATOM 1293 C C . SER A 1 176 ? -12.673 -14.583 -7.817 1.00 58.95 214 SER A C 1
ATOM 1294 O O . SER A 1 176 ? -13.325 -14.314 -6.797 1.00 56.68 214 SER A O 1
ATOM 1297 N N . THR A 1 177 ? -12.478 -15.828 -8.247 1.00 52.16 215 THR A N 1
ATOM 1298 C CA . THR A 1 177 ? -13.263 -16.959 -7.718 1.00 55.42 215 THR A CA 1
ATOM 1299 C C . THR A 1 177 ? -13.050 -17.243 -6.224 1.00 60.40 215 THR A C 1
ATOM 1300 O O . THR A 1 177 ? -13.965 -17.762 -5.542 1.00 58.08 215 THR A O 1
ATOM 1304 N N . PHE A 1 178 ? -11.864 -16.913 -5.705 1.00 58.00 216 PHE A N 1
ATOM 1305 C CA . PHE A 1 178 ? -11.623 -17.014 -4.246 1.00 59.66 216 PHE A CA 1
ATOM 1306 C C . PHE A 1 178 ? -12.497 -16.046 -3.435 1.00 55.91 216 PHE A C 1
ATOM 1307 O O . PHE A 1 178 ? -12.680 -16.238 -2.243 1.00 64.90 216 PHE A O 1
ATOM 1315 N N . LYS A 1 179 ? -13.056 -15.022 -4.073 1.00 66.38 217 LYS A N 1
ATOM 1316 C CA . LYS A 1 179 ? -13.973 -14.124 -3.377 1.00 65.33 217 LYS A CA 1
ATOM 1317 C C . LYS A 1 179 ? -15.419 -14.614 -3.364 1.00 58.37 217 LYS A C 1
ATOM 1318 O O . LYS A 1 179 ? -16.194 -14.144 -2.523 1.00 52.68 217 LYS A O 1
ATOM 1324 N N . HIS A 1 180 ? -15.765 -15.559 -4.257 1.00 51.15 218 HIS A N 1
ATOM 1325 C CA . HIS A 1 180 ? -17.168 -15.870 -4.582 1.00 52.52 218 HIS A CA 1
ATOM 1326 C C . HIS A 1 180 ? -17.978 -16.330 -3.366 1.00 59.83 218 HIS A C 1
ATOM 1327 O O . HIS A 1 180 ? -19.132 -15.929 -3.221 1.00 53.67 218 HIS A O 1
ATOM 1334 N N . GLU A 1 181 ? -17.387 -17.136 -2.484 1.00 53.10 219 GLU A N 1
ATOM 1335 C CA . GLU A 1 181 ? -18.131 -17.668 -1.326 1.00 62.51 219 GLU A CA 1
ATOM 1336 C C . GLU A 1 181 ? -18.519 -16.528 -0.385 1.00 59.11 219 GLU A C 1
ATOM 1337 O O . GLU A 1 181 ? -19.619 -16.539 0.175 1.00 73.83 219 GLU A O 1
ATOM 1339 N N . ALA A 1 182 ? -17.617 -15.559 -0.213 1.00 56.78 220 ALA A N 1
ATOM 1340 C CA . ALA A 1 182 ? -17.856 -14.416 0.677 1.00 52.88 220 ALA A CA 1
ATOM 1341 C C . ALA A 1 182 ? -18.841 -13.362 0.117 1.00 53.36 220 ALA A C 1
ATOM 1342 O O . ALA A 1 182 ? -19.544 -12.698 0.891 1.00 52.59 220 ALA A O 1
ATOM 1344 N N . ILE A 1 183 ? -18.897 -13.189 -1.201 1.00 49.89 221 ILE A N 1
ATOM 1345 C CA . ILE A 1 183 ? -19.780 -12.141 -1.776 1.00 47.56 221 ILE A CA 1
ATOM 1346 C C . ILE A 1 183 ? -20.984 -12.670 -2.566 1.00 44.63 221 ILE A C 1
ATOM 1347 O O . ILE A 1 183 ? -21.806 -11.892 -3.028 1.00 50.17 221 ILE A O 1
ATOM 1352 N N . LYS A 1 184 ? -21.111 -13.990 -2.700 1.00 46.85 222 LYS A N 1
ATOM 1353 C CA . LYS A 1 184 ? -22.146 -14.563 -3.558 1.00 47.49 222 LYS A CA 1
ATOM 1354 C C . LYS A 1 184 ? -23.541 -14.112 -3.149 1.00 42.05 222 LYS A C 1
ATOM 1355 O O . LYS A 1 184 ? -24.371 -13.935 -3.990 1.00 41.53 222 LYS A O 1
ATOM 1361 N N . ASP A 1 185 ? -23.818 -13.949 -1.858 1.00 42.84 223 ASP A N 1
ATOM 1362 C CA . ASP A 1 185 ? -25.188 -13.535 -1.428 1.00 52.67 223 ASP A CA 1
ATOM 1363 C C . ASP A 1 185 ? -25.497 -12.049 -1.674 1.00 50.70 223 ASP A C 1
ATOM 1364 O O . ASP A 1 185 ? -26.627 -11.616 -1.492 1.00 54.67 223 ASP A O 1
ATOM 1369 N N . SER A 1 186 ? -24.504 -11.273 -2.081 1.00 49.36 224 SER A N 1
ATOM 1370 C CA . SER A 1 186 ? -24.714 -9.852 -2.324 1.00 52.74 224 SER A CA 1
ATOM 1371 C C . SER A 1 186 ? -25.216 -9.546 -3.750 1.00 48.21 224 SER A C 1
ATOM 1372 O O . SER A 1 186 ? -25.686 -8.453 -4.010 1.00 39.70 224 SER A O 1
ATOM 1375 N N . VAL A 1 187 ? -25.113 -10.490 -4.677 1.00 42.19 225 VAL A N 1
ATOM 1376 C CA . VAL A 1 187 ? -25.589 -10.256 -6.048 1.00 42.83 225 VAL A CA 1
ATOM 1377 C C . VAL A 1 187 ? -26.500 -11.419 -6.501 1.00 45.48 225 VAL A C 1
ATOM 1378 O O . VAL A 1 187 ? -26.622 -12.387 -5.794 1.00 49.20 225 VAL A O 1
ATOM 1382 N N . THR A 1 188 ? -27.193 -11.309 -7.630 1.00 52.54 226 THR A N 1
ATOM 1383 C CA . THR A 1 188 ? -28.078 -12.399 -8.068 1.00 52.00 226 THR A CA 1
ATOM 1384 C C . THR A 1 188 ? -27.304 -13.528 -8.754 1.00 57.31 226 THR A C 1
ATOM 1385 O O . THR A 1 188 ? -27.602 -14.717 -8.560 1.00 46.15 226 THR A O 1
ATOM 1389 N N . HIS A 1 189 ? -26.346 -13.141 -9.589 1.00 45.02 227 HIS A N 1
ATOM 1390 C CA . HIS A 1 189 ? -25.485 -14.077 -10.300 1.00 48.69 227 HIS A CA 1
ATOM 1391 C C . HIS A 1 189 ? -24.069 -13.511 -10.285 1.00 48.87 227 HIS A C 1
ATOM 1392 O O . HIS A 1 189 ? -23.875 -12.336 -10.568 1.00 47.39 227 HIS A O 1
ATOM 1399 N N . LEU A 1 190 ? -23.098 -14.368 -9.994 1.00 47.88 228 LEU A N 1
ATOM 1400 C CA . LEU A 1 190 ? -21.707 -13.976 -9.860 1.00 55.31 228 LEU A CA 1
ATOM 1401 C C . LEU A 1 190 ? -20.858 -14.764 -10.849 1.00 60.58 228 LEU A C 1
ATOM 1402 O O . LEU A 1 190 ? -21.007 -15.973 -10.954 1.00 65.11 228 LEU A O 1
ATOM 1407 N N . PHE A 1 191 ? -19.959 -14.079 -11.555 1.00 50.03 229 PHE A N 1
ATOM 1408 C CA . PHE A 1 191 ? -19.139 -14.713 -12.572 1.00 61.29 229 PHE A CA 1
ATOM 1409 C C . PHE A 1 191 ? -17.655 -14.476 -12.383 1.00 68.75 229 PHE A C 1
ATOM 1410 O O . PHE A 1 191 ? -17.211 -13.514 -11.742 1.00 63.43 229 PHE A O 1
ATOM 1418 N N . ASP A 1 192 ? -16.885 -15.387 -12.951 1.00 62.03 230 ASP A N 1
ATOM 1419 C CA . ASP A 1 192 ? -15.461 -15.331 -12.848 1.00 57.01 230 ASP A CA 1
ATOM 1420 C C . ASP A 1 192 ? -14.998 -14.258 -13.776 1.00 57.14 230 ASP A C 1
ATOM 1421 O O . ASP A 1 192 ? -15.335 -14.238 -14.964 1.00 58.05 230 ASP A O 1
ATOM 1426 N N . ARG A 1 193 ? -14.221 -13.362 -13.188 1.00 62.34 231 ARG A N 1
ATOM 1427 C CA . ARG A 1 193 ? -13.654 -12.191 -13.840 1.00 59.19 231 ARG A CA 1
ATOM 1428 C C . ARG A 1 193 ? -12.945 -12.595 -15.117 1.00 53.66 231 ARG A C 1
ATOM 1429 O O . ARG A 1 193 ? -13.264 -12.104 -16.178 1.00 58.53 231 ARG A O 1
ATOM 1437 N N . ASN A 1 194 ? -12.034 -13.557 -14.992 1.00 63.39 232 ASN A N 1
ATOM 1438 C CA . ASN A 1 194 ? -11.177 -14.007 -16.101 1.00 79.17 232 ASN A CA 1
ATOM 1439 C C . ASN A 1 194 ? -11.777 -15.042 -17.061 1.00 85.28 232 ASN A C 1
ATOM 1440 O O . ASN A 1 194 ? -11.121 -15.437 -18.020 1.00 82.94 232 ASN A O 1
ATOM 1445 N N . ALA A 1 195 ? -13.000 -15.496 -16.787 1.00 92.21 233 ALA A N 1
ATOM 1446 C CA . ALA A 1 195 ? -13.730 -16.366 -17.700 1.00 83.49 233 ALA A CA 1
ATOM 1447 C C . ALA A 1 195 ? -14.284 -15.487 -18.818 1.00 91.73 233 ALA A C 1
ATOM 1448 O O . ALA A 1 195 ? -13.799 -14.370 -19.011 1.00 97.55 233 ALA A O 1
ATOM 1450 N N . ASP A 1 196 ? -15.270 -15.980 -19.570 1.00 102.49 234 ASP A N 1
ATOM 1451 C CA . ASP A 1 196 ? -15.989 -15.130 -20.535 1.00 113.71 234 ASP A CA 1
ATOM 1452 C C . ASP A 1 196 ? -17.451 -14.991 -20.136 1.00 87.65 234 ASP A C 1
ATOM 1453 O O . ASP A 1 196 ? -18.368 -15.550 -20.740 1.00 97.96 234 ASP A O 1
ATOM 1458 N N . TYR A 1 197 ? -17.615 -14.225 -19.069 1.00 85.65 235 TYR A N 1
ATOM 1459 C CA . TYR A 1 197 ? -18.899 -13.858 -18.492 1.00 81.68 235 TYR A CA 1
ATOM 1460 C C . TYR A 1 197 ? -19.918 -13.334 -19.510 1.00 73.03 235 TYR A C 1
ATOM 1461 O O . TYR A 1 197 ? -21.123 -13.541 -19.335 1.00 72.62 235 TYR A O 1
ATOM 1470 N N . VAL A 1 198 ? -19.450 -12.653 -20.560 1.00 69.80 236 VAL A N 1
ATOM 1471 C CA . VAL A 1 198 ? -20.361 -12.117 -21.595 1.00 65.64 236 VAL A CA 1
ATOM 1472 C C . VAL A 1 198 ? -21.358 -13.189 -22.029 1.00 74.25 236 VAL A C 1
ATOM 1473 O O . VAL A 1 198 ? -22.572 -12.963 -22.027 1.00 65.21 236 VAL A O 1
ATOM 1477 N N . GLN A 1 199 ? -20.835 -14.366 -22.372 1.00 81.69 237 GLN A N 1
ATOM 1478 C CA . GLN A 1 199 ? -21.673 -15.508 -22.726 1.00 71.30 237 GLN A CA 1
ATOM 1479 C C . GLN A 1 199 ? -22.520 -15.946 -21.532 1.00 63.79 237 GLN A C 1
ATOM 1480 O O . GLN A 1 199 ? -23.738 -16.159 -21.669 1.00 72.44 237 GLN A O 1
ATOM 1486 N N . GLU A 1 200 ? -21.887 -16.028 -20.362 1.00 60.35 238 GLU A N 1
ATOM 1487 C CA . GLU A 1 200 ? -22.573 -16.449 -19.142 1.00 62.94 238 GLU A CA 1
ATOM 1488 C C . GLU A 1 200 ? -23.731 -15.530 -18.789 1.00 58.04 238 GLU A C 1
ATOM 1489 O O . GLU A 1 200 ? -24.801 -16.001 -18.404 1.00 78.49 238 GLU A O 1
ATOM 1491 N N . VAL A 1 201 ? -23.536 -14.218 -18.930 1.00 71.69 239 VAL A N 1
ATOM 1492 C CA . VAL A 1 201 ? -24.633 -13.244 -18.751 1.00 57.47 239 VAL A CA 1
ATOM 1493 C C . VAL A 1 201 ? -25.685 -13.451 -19.829 1.00 51.40 239 VAL A C 1
ATOM 1494 O O . VAL A 1 201 ? -26.889 -13.498 -19.547 1.00 63.24 239 VAL A O 1
ATOM 1498 N N . LYS A 1 202 ? -25.240 -13.519 -21.078 1.00 59.97 240 LYS A N 1
ATOM 1499 C CA . LYS A 1 202 ? -26.183 -13.674 -22.197 1.00 71.60 240 LYS A CA 1
ATOM 1500 C C . LYS A 1 202 ? -27.032 -14.950 -22.064 1.00 84.52 240 LYS A C 1
ATOM 1501 O O . LYS A 1 202 ? -28.199 -14.936 -22.458 1.00 77.87 240 LYS A O 1
ATOM 1507 N N . ARG A 1 203 ? -26.477 -16.022 -21.478 1.00 66.18 241 ARG A N 1
ATOM 1508 C CA . ARG A 1 203 ? -27.260 -17.255 -21.266 1.00 81.25 241 ARG A CA 1
ATOM 1509 C C . ARG A 1 203 ? -28.420 -17.047 -20.266 1.00 82.57 241 ARG A C 1
ATOM 1510 O O . ARG A 1 203 ? -29.417 -17.762 -20.341 1.00 67.29 241 ARG A O 1
ATOM 1512 N N . ILE A 1 204 ? -28.308 -16.067 -19.358 1.00 80.85 242 ILE A N 1
ATOM 1513 C CA . ILE A 1 204 ? -29.414 -15.722 -18.434 1.00 76.18 242 ILE A CA 1
ATOM 1514 C C . ILE A 1 204 ? -30.305 -14.604 -18.984 1.00 75.24 242 ILE A C 1
ATOM 1515 O O . ILE A 1 204 ? -31.503 -14.527 -18.674 1.00 70.46 242 ILE A O 1
ATOM 1520 N N . SER A 1 205 ? -29.705 -13.710 -19.756 1.00 70.34 243 SER A N 1
ATOM 1521 C CA . SER A 1 205 ? -30.432 -12.593 -20.330 1.00 74.03 243 SER A CA 1
ATOM 1522 C C . SER A 1 205 ? -29.885 -12.330 -21.727 1.00 85.05 243 SER A C 1
ATOM 1523 O O . SER A 1 205 ? -28.893 -11.615 -21.890 1.00 60.30 243 SER A O 1
ATOM 1526 N N . ALA A 1 206 ? -30.535 -12.929 -22.726 1.00 88.37 244 ALA A N 1
ATOM 1527 C CA . ALA A 1 206 ? -30.064 -12.902 -24.119 1.00 92.23 244 ALA A CA 1
ATOM 1528 C C . ALA A 1 206 ? -29.728 -11.493 -24.606 1.00 68.25 244 ALA A C 1
ATOM 1529 O O . ALA A 1 206 ? -28.674 -11.264 -25.226 1.00 63.66 244 ALA A O 1
ATOM 1531 N N . GLU A 1 207 ? -30.624 -10.566 -24.293 1.00 73.85 245 GLU A N 1
ATOM 1532 C CA . GLU A 1 207 ? -30.523 -9.150 -24.663 1.00 98.11 245 GLU A CA 1
ATOM 1533 C C . GLU A 1 207 ? -29.406 -8.367 -23.923 1.00 76.03 245 GLU A C 1
ATOM 1534 O O . GLU A 1 207 ? -28.939 -7.326 -24.391 1.00 74.68 245 GLU A O 1
ATOM 1540 N N . GLY A 1 208 ? -29.012 -8.873 -22.762 1.00 75.80 246 GLY A N 1
ATOM 1541 C CA . GLY A 1 208 ? -27.942 -8.279 -21.964 1.00 73.26 246 GLY A CA 1
ATOM 1542 C C . GLY A 1 208 ? -28.498 -7.520 -20.771 1.00 60.50 246 GLY A C 1
ATOM 1543 O O . GLY A 1 208 ? -29.484 -7.974 -20.138 1.00 53.06 246 GLY A O 1
ATOM 1544 N N . VAL A 1 209 ? -27.893 -6.355 -20.478 1.00 47.07 247 VAL A N 1
ATOM 1545 C CA . VAL A 1 209 ? -28.310 -5.560 -19.318 1.00 40.95 247 VAL A CA 1
ATOM 1546 C C . VAL A 1 209 ? -28.663 -4.101 -19.637 1.00 43.74 247 VAL A C 1
ATOM 1547 O O . VAL A 1 209 ? -28.262 -3.542 -20.664 1.00 41.40 247 VAL A O 1
ATOM 1551 N N . ASP A 1 210 ? -29.408 -3.492 -18.714 1.00 38.87 248 ASP A N 1
ATOM 1552 C CA . ASP A 1 210 ? -29.770 -2.098 -18.801 1.00 41.83 248 ASP A CA 1
ATOM 1553 C C . ASP A 1 210 ? -28.636 -1.156 -18.444 1.00 47.06 248 ASP A C 1
ATOM 1554 O O . ASP A 1 210 ? -28.525 -0.072 -19.046 1.00 40.62 248 ASP A O 1
ATOM 1559 N N . ILE A 1 211 ? -27.800 -1.554 -17.473 1.00 46.02 249 ILE A N 1
ATOM 1560 C CA . ILE A 1 211 ? -26.724 -0.697 -17.001 1.00 38.60 249 ILE A CA 1
ATOM 1561 C C . ILE A 1 211 ? -25.439 -1.492 -16.834 1.00 41.88 249 ILE A C 1
ATOM 1562 O O . ILE A 1 211 ? -25.426 -2.551 -16.167 1.00 32.63 249 ILE A O 1
ATOM 1567 N N . VAL A 1 212 ? -24.352 -0.981 -17.415 1.00 33.59 250 VAL A N 1
ATOM 1568 C CA . VAL A 1 212 ? -23.035 -1.536 -17.153 1.00 39.73 250 VAL A CA 1
ATOM 1569 C C . VAL A 1 212 ? -22.203 -0.482 -16.403 1.00 38.95 250 VAL A C 1
ATOM 1570 O O . VAL A 1 212 ? -22.117 0.655 -16.878 1.00 36.30 250 VAL A O 1
ATOM 1574 N N . LEU A 1 213 ? -21.594 -0.886 -15.276 1.00 35.86 251 LEU A N 1
ATOM 1575 C CA . LEU A 1 213 ? -20.733 -0.035 -14.465 1.00 34.96 251 LEU A CA 1
ATOM 1576 C C . LEU A 1 213 ? -19.319 -0.562 -14.481 1.00 39.81 251 LEU A C 1
ATOM 1577 O O . LEU A 1 213 ? -19.030 -1.676 -14.002 1.00 38.89 251 LEU A O 1
ATOM 1582 N N . ASP A 1 214 ? -18.421 0.241 -15.046 1.00 40.30 252 ASP A N 1
ATOM 1583 C CA . ASP A 1 214 ? -17.080 -0.215 -15.328 1.00 36.00 252 ASP A CA 1
ATOM 1584 C C . ASP A 1 214 ? -16.028 0.755 -14.809 1.00 49.80 252 ASP A C 1
ATOM 1585 O O . ASP A 1 214 ? -15.951 1.914 -15.261 1.00 43.63 252 ASP A O 1
ATOM 1590 N N . CYS A 1 215 ? -15.169 0.292 -13.905 1.00 60.78 253 CYS A N 1
ATOM 1591 C CA . CYS A 1 215 ? -14.217 1.216 -13.271 1.00 76.03 253 CYS A CA 1
ATOM 1592 C C . CYS A 1 215 ? -12.986 1.466 -14.130 1.00 72.17 253 CYS A C 1
ATOM 1593 O O . CYS A 1 215 ? -12.705 0.726 -15.072 1.00 83.11 253 CYS A O 1
ATOM 1596 N N . LEU A 1 216 ? -12.290 2.548 -13.787 1.00 97.79 254 LEU A N 1
ATOM 1597 C CA . LEU A 1 216 ? -10.984 2.891 -14.340 1.00 116.13 254 LEU A CA 1
ATOM 1598 C C . LEU A 1 216 ? -9.901 2.026 -13.710 1.00 120.34 254 LEU A C 1
ATOM 1599 O O . LEU A 1 216 ? -8.771 2.018 -14.190 1.00 89.65 254 LEU A O 1
ATOM 1604 N N . CYS A 1 217 ? -10.254 1.313 -12.636 1.00 125.35 255 CYS A N 1
ATOM 1605 C CA . CYS A 1 217 ? -9.314 0.496 -11.865 1.00 106.67 255 CYS A CA 1
ATOM 1606 C C . CYS A 1 217 ? -8.978 -0.827 -12.563 1.00 98.72 255 CYS A C 1
ATOM 1607 O O . CYS A 1 217 ? -9.786 -1.370 -13.321 1.00 100.66 255 CYS A O 1
ATOM 1609 N N . LEU A 1 225 ? -20.521 -2.513 -23.422 1.00 59.23 263 LEU A N 1
ATOM 1610 C CA . LEU A 1 225 ? -20.839 -1.918 -24.701 1.00 67.15 263 LEU A CA 1
ATOM 1611 C C . LEU A 1 225 ? -21.710 -2.889 -25.519 1.00 68.98 263 LEU A C 1
ATOM 1612 O O . LEU A 1 225 ? -22.908 -2.649 -25.753 1.00 59.48 263 LEU A O 1
ATOM 1614 N N . SER A 1 226 ? -21.106 -4.000 -25.920 1.00 70.14 264 SER A N 1
ATOM 1615 C CA . SER A 1 226 ? -21.826 -5.102 -26.558 1.00 72.36 264 SER A CA 1
ATOM 1616 C C . SER A 1 226 ? -22.816 -5.762 -25.597 1.00 61.09 264 SER A C 1
ATOM 1617 O O . SER A 1 226 ? -23.693 -6.521 -26.012 1.00 57.80 264 SER A O 1
ATOM 1619 N N . LEU A 1 227 ? -22.655 -5.491 -24.307 1.00 57.17 265 LEU A N 1
ATOM 1620 C CA . LEU A 1 227 ? -23.494 -6.081 -23.274 1.00 53.17 265 LEU A CA 1
ATOM 1621 C C . LEU A 1 227 ? -24.855 -5.335 -23.087 1.00 49.28 265 LEU A C 1
ATOM 1622 O O . LEU A 1 227 ? -25.780 -5.841 -22.461 1.00 69.90 265 LEU A O 1
ATOM 1627 N N . LEU A 1 228 ? -24.965 -4.123 -23.597 1.00 48.48 266 LEU A N 1
ATOM 1628 C CA . LEU A 1 228 ? -26.154 -3.277 -23.305 1.00 47.58 266 LEU A CA 1
ATOM 1629 C C . LEU A 1 228 ? -27.420 -3.584 -24.098 1.00 40.56 266 LEU A C 1
ATOM 1630 O O . LEU A 1 228 ? -27.388 -3.706 -25.329 1.00 36.62 266 LEU A O 1
ATOM 1635 N N . LYS A 1 229 ? -28.553 -3.695 -23.397 1.00 39.59 267 LYS A N 1
ATOM 1636 C CA . LYS A 1 229 ? -29.849 -3.670 -24.045 1.00 35.65 267 LYS A CA 1
ATOM 1637 C C . LYS A 1 229 ? -30.008 -2.319 -24.802 1.00 46.14 267 LYS A C 1
ATOM 1638 O O . LYS A 1 229 ? -29.240 -1.394 -24.579 1.00 44.22 267 LYS A O 1
ATOM 1644 N N . PRO A 1 230 ? -30.991 -2.216 -25.736 1.00 42.09 268 PRO A N 1
ATOM 1645 C CA . PRO A 1 230 ? -31.372 -0.929 -26.273 1.00 46.77 268 PRO A CA 1
ATOM 1646 C C . PRO A 1 230 ? -31.800 0.030 -25.161 1.00 36.94 268 PRO A C 1
ATOM 1647 O O . PRO A 1 230 ? -32.467 -0.387 -24.206 1.00 40.50 268 PRO A O 1
ATOM 1651 N N . LEU A 1 231 ? -31.424 1.294 -25.318 1.00 39.50 269 LEU A N 1
ATOM 1652 C CA . LEU A 1 231 ? -31.574 2.354 -24.315 1.00 38.34 269 LEU A CA 1
ATOM 1653 C C . LEU A 1 231 ? -30.731 2.123 -23.067 1.00 37.74 269 LEU A C 1
ATOM 1654 O O . LEU A 1 231 ? -30.914 2.787 -22.104 1.00 37.92 269 LEU A O 1
ATOM 1659 N N . GLY A 1 232 ? -29.818 1.173 -23.088 1.00 35.36 270 GLY A N 1
ATOM 1660 C CA . GLY A 1 232 ? -28.949 0.965 -21.940 1.00 38.03 270 GLY A CA 1
ATOM 1661 C C . GLY A 1 232 ? -27.854 2.005 -21.782 1.00 35.35 270 GLY A C 1
ATOM 1662 O O . GLY A 1 232 ? -27.505 2.696 -22.737 1.00 44.91 270 GLY A O 1
ATOM 1663 N N . THR A 1 233 ? -27.249 2.040 -20.585 1.00 34.74 271 THR A N 1
ATOM 1664 C CA . THR A 1 233 ? -26.242 3.064 -20.199 1.00 35.17 271 THR A CA 1
ATOM 1665 C C . THR A 1 233 ? -24.966 2.385 -19.714 1.00 43.55 271 THR A C 1
ATOM 1666 O O . THR A 1 233 ? -24.998 1.526 -18.838 1.00 34.30 271 THR A O 1
ATOM 1670 N N . TYR A 1 234 ? -23.859 2.733 -20.343 1.00 34.82 272 TYR A N 1
ATOM 1671 C CA . TYR A 1 234 ? -22.553 2.311 -19.905 1.00 38.08 272 TYR A CA 1
ATOM 1672 C C . TYR A 1 234 ? -21.899 3.499 -19.186 1.00 36.77 272 TYR A C 1
ATOM 1673 O O . TYR A 1 234 ? -21.863 4.593 -19.734 1.00 40.84 272 TYR A O 1
ATOM 1682 N N . ILE A 1 235 ? -21.390 3.273 -17.974 1.00 31.27 273 ILE A N 1
ATOM 1683 C CA . ILE A 1 235 ? -20.817 4.306 -17.140 1.00 35.48 273 ILE A CA 1
ATOM 1684 C C . ILE A 1 235 ? -19.402 3.917 -16.761 1.00 38.10 273 ILE A C 1
ATOM 1685 O O . ILE A 1 235 ? -19.151 2.839 -16.158 1.00 35.34 273 ILE A O 1
ATOM 1690 N N . LEU A 1 236 ? -18.460 4.760 -17.193 1.00 55.18 274 LEU A N 1
ATOM 1691 C CA . LEU A 1 236 ? -17.070 4.631 -16.818 1.00 55.75 274 LEU A CA 1
ATOM 1692 C C . LEU A 1 236 ? -16.768 5.546 -15.635 1.00 45.36 274 LEU A C 1
ATOM 1693 O O . LEU A 1 236 ? -16.972 6.763 -15.693 1.00 45.04 274 LEU A O 1
ATOM 1698 N N . TYR A 1 237 ? -16.279 4.967 -14.553 1.00 42.80 275 TYR A N 1
ATOM 1699 C CA . TYR A 1 237 ? -15.959 5.757 -13.378 1.00 46.40 275 TYR A CA 1
ATOM 1700 C C . TYR A 1 237 ? -14.606 5.401 -12.800 1.00 48.86 275 TYR A C 1
ATOM 1701 O O . TYR A 1 237 ? -13.994 4.411 -13.211 1.00 49.13 275 TYR A O 1
ATOM 1710 N N . GLY A 1 238 ? -14.193 6.158 -11.786 1.00 62.00 276 GLY A N 1
ATOM 1711 C CA . GLY A 1 238 ? -12.805 6.137 -11.301 1.00 86.33 276 GLY A CA 1
ATOM 1712 C C . GLY A 1 238 ? -12.455 4.883 -10.531 1.00 105.75 276 GLY A C 1
ATOM 1713 O O . GLY A 1 238 ? -11.396 4.801 -9.913 1.00 120.97 276 GLY A O 1
ATOM 1714 N N . ASN A 1 264 ? -17.652 5.839 -31.744 1.00 80.71 304 ASN A N 1
ATOM 1715 C CA . ASN A 1 264 ? -18.288 6.425 -32.929 1.00 92.21 304 ASN A CA 1
ATOM 1716 C C . ASN A 1 264 ? -19.741 6.825 -32.650 1.00 106.57 304 ASN A C 1
ATOM 1717 O O . ASN A 1 264 ? -20.591 5.950 -32.562 1.00 91.88 304 ASN A O 1
ATOM 1719 N N . PRO A 1 265 ? -20.031 8.139 -32.510 1.00 105.15 305 PRO A N 1
ATOM 1720 C CA . PRO A 1 265 ? -21.388 8.651 -32.195 1.00 93.79 305 PRO A CA 1
ATOM 1721 C C . PRO A 1 265 ? -22.553 8.143 -33.076 1.00 90.55 305 PRO A C 1
ATOM 1722 O O . PRO A 1 265 ? -23.700 8.086 -32.605 1.00 97.86 305 PRO A O 1
ATOM 1726 N N . ILE A 1 266 ? -22.273 7.786 -34.327 1.00 89.90 306 ILE A N 1
ATOM 1727 C CA . ILE A 1 266 ? -23.285 7.183 -35.193 1.00 72.69 306 ILE A CA 1
ATOM 1728 C C . ILE A 1 266 ? -23.646 5.773 -34.694 1.00 70.68 306 ILE A C 1
ATOM 1729 O O . ILE A 1 266 ? -24.785 5.347 -34.844 1.00 85.45 306 ILE A O 1
ATOM 1731 N N . LYS A 1 267 ? -22.686 5.060 -34.095 1.00 79.14 307 LYS A N 1
ATOM 1732 C CA . LYS A 1 267 ? -22.966 3.775 -33.398 1.00 70.02 307 LYS A CA 1
ATOM 1733 C C . LYS A 1 267 ? -23.974 3.931 -32.241 1.00 65.39 307 LYS A C 1
ATOM 1734 O O . LYS A 1 267 ? -24.828 3.074 -32.031 1.00 66.76 307 LYS A O 1
ATOM 1737 N N . LEU A 1 268 ? -23.868 5.025 -31.497 1.00 64.58 308 LEU A N 1
ATOM 1738 C CA . LEU A 1 268 ? -24.798 5.294 -30.408 1.00 59.16 308 LEU A CA 1
ATOM 1739 C C . LEU A 1 268 ? -26.208 5.513 -30.970 1.00 58.99 308 LEU A C 1
ATOM 1740 O O . LEU A 1 268 ? -27.182 4.933 -30.464 1.00 58.12 308 LEU A O 1
ATOM 1745 N N . TYR A 1 269 ? -26.297 6.350 -32.007 1.00 61.76 309 TYR A N 1
ATOM 1746 C CA . TYR A 1 269 ? -27.548 6.605 -32.758 1.00 66.81 309 TYR A CA 1
ATOM 1747 C C . TYR A 1 269 ? -28.172 5.305 -33.273 1.00 59.30 309 TYR A C 1
ATOM 1748 O O . TYR A 1 269 ? -29.342 5.001 -33.007 1.00 58.81 309 TYR A O 1
ATOM 1757 N N . GLU A 1 270 ? -27.362 4.525 -33.965 1.00 64.07 310 GLU A N 1
ATOM 1758 C CA . GLU A 1 270 ? -27.831 3.302 -34.613 1.00 72.38 310 GLU A CA 1
ATOM 1759 C C . GLU A 1 270 ? -28.214 2.260 -33.579 1.00 61.51 310 GLU A C 1
ATOM 1760 O O . GLU A 1 270 ? -29.225 1.567 -33.732 1.00 51.31 310 GLU A O 1
ATOM 1766 N N . GLU A 1 271 ? -27.422 2.157 -32.515 1.00 57.51 311 GLU A N 1
ATOM 1767 C CA . GLU A 1 271 ? -27.678 1.136 -31.513 1.00 57.74 311 GLU A CA 1
ATOM 1768 C C . GLU A 1 271 ? -28.521 1.610 -30.342 1.00 50.86 311 GLU A C 1
ATOM 1769 O O . GLU A 1 271 ? -28.857 0.817 -29.461 1.00 47.57 311 GLU A O 1
ATOM 1775 N N . ASN A 1 272 ? -28.861 2.897 -30.316 1.00 43.75 312 ASN A N 1
ATOM 1776 C CA . ASN A 1 272 ? -29.651 3.439 -29.227 1.00 42.99 312 ASN A CA 1
ATOM 1777 C C . ASN A 1 272 ? -29.060 3.247 -27.843 1.00 43.64 312 ASN A C 1
ATOM 1778 O O . ASN A 1 272 ? -29.739 2.768 -26.894 1.00 46.60 312 ASN A O 1
ATOM 1783 N N . LYS A 1 273 ? -27.812 3.654 -27.717 1.00 43.33 313 LYS A N 1
ATOM 1784 C CA . LYS A 1 273 ? -27.105 3.505 -26.454 1.00 48.71 313 LYS A CA 1
ATOM 1785 C C . LYS A 1 273 ? -26.534 4.813 -25.903 1.00 46.39 313 LYS A C 1
ATOM 1786 O O . LYS A 1 273 ? -26.441 5.810 -26.614 1.00 48.29 313 LYS A O 1
ATOM 1792 N N . VAL A 1 274 ? -26.244 4.765 -24.606 1.00 41.19 314 VAL A N 1
ATOM 1793 C CA . VAL A 1 274 ? -25.848 5.872 -23.775 1.00 39.93 314 VAL A CA 1
ATOM 1794 C C . VAL A 1 274 ? -24.483 5.548 -23.180 1.00 43.88 314 VAL A C 1
ATOM 1795 O O . VAL A 1 274 ? -24.269 4.469 -22.624 1.00 39.14 314 VAL A O 1
ATOM 1799 N N . ILE A 1 275 ? -23.563 6.504 -23.277 1.00 49.27 315 ILE A N 1
ATOM 1800 C CA . ILE A 1 275 ? -22.284 6.396 -22.604 1.00 43.36 315 ILE A CA 1
ATOM 1801 C C . ILE A 1 275 ? -22.065 7.589 -21.730 1.00 43.31 315 ILE A C 1
ATOM 1802 O O . ILE A 1 275 ? -22.275 8.705 -22.165 1.00 41.31 315 ILE A O 1
ATOM 1807 N N . ALA A 1 276 ? -21.582 7.342 -20.519 1.00 39.73 316 ALA A N 1
ATOM 1808 C CA . ALA A 1 276 ? -21.365 8.368 -19.528 1.00 45.67 316 ALA A CA 1
ATOM 1809 C C . ALA A 1 276 ? -20.035 8.146 -18.823 1.00 44.27 316 ALA A C 1
ATOM 1810 O O . ALA A 1 276 ? -19.530 7.026 -18.743 1.00 36.26 316 ALA A O 1
ATOM 1812 N N . GLY A 1 277 ? -19.505 9.220 -18.255 1.00 41.93 317 GLY A N 1
ATOM 1813 C CA . GLY A 1 277 ? -18.354 9.136 -17.410 1.00 46.68 317 GLY A CA 1
ATOM 1814 C C . GLY A 1 277 ? -18.724 9.788 -16.118 1.00 45.29 317 GLY A C 1
ATOM 1815 O O . GLY A 1 277 ? -19.537 10.696 -16.112 1.00 48.57 317 GLY A O 1
ATOM 1816 N N . PHE A 1 278 ? -18.125 9.322 -15.020 1.00 43.39 318 PHE A N 1
ATOM 1817 C CA . PHE A 1 278 ? -18.421 9.868 -13.715 1.00 33.60 318 PHE A CA 1
ATOM 1818 C C . PHE A 1 278 ? -17.180 9.985 -12.797 1.00 46.54 318 PHE A C 1
ATOM 1819 O O . PHE A 1 278 ? -16.463 9.008 -12.605 1.00 39.75 318 PHE A O 1
ATOM 1827 N N . SER A 1 279 ? -16.958 11.192 -12.260 1.00 42.90 319 SER A N 1
ATOM 1828 C CA . SER A 1 279 ? -15.867 11.510 -11.312 1.00 42.79 319 SER A CA 1
ATOM 1829 C C . SER A 1 279 ? -16.446 12.299 -10.172 1.00 38.64 319 SER A C 1
ATOM 1830 O O . SER A 1 279 ? -16.788 13.481 -10.339 1.00 43.55 319 SER A O 1
ATOM 1833 N N . LEU A 1 280 ? -16.642 11.659 -9.026 1.00 35.60 320 LEU A N 1
ATOM 1834 C CA . LEU A 1 280 ? -17.209 12.355 -7.886 1.00 48.00 320 LEU A CA 1
ATOM 1835 C C . LEU A 1 280 ? -16.331 13.548 -7.431 1.00 45.00 320 LEU A C 1
ATOM 1836 O O . LEU A 1 280 ? -16.857 14.584 -7.044 1.00 40.82 320 LEU A O 1
ATOM 1841 N N . LEU A 1 281 ? -15.022 13.366 -7.396 1.00 40.47 321 LEU A N 1
ATOM 1842 C CA . LEU A 1 281 ? -14.130 14.412 -6.896 1.00 47.32 321 LEU A CA 1
ATOM 1843 C C . LEU A 1 281 ? -14.260 15.685 -7.724 1.00 49.06 321 LEU A C 1
ATOM 1844 O O . LEU A 1 281 ? -14.398 16.781 -7.158 1.00 47.50 321 LEU A O 1
ATOM 1849 N N . ASN A 1 282 ? -14.280 15.537 -9.041 1.00 49.84 322 ASN A N 1
ATOM 1850 C CA . ASN A 1 282 ? -14.496 16.683 -9.930 1.00 53.08 322 ASN A CA 1
ATOM 1851 C C . ASN A 1 282 ? -15.827 17.355 -9.732 1.00 49.24 322 ASN A C 1
ATOM 1852 O O . ASN A 1 282 ? -15.902 18.584 -9.782 1.00 46.53 322 ASN A O 1
ATOM 1857 N N . LEU A 1 283 ? -16.866 16.557 -9.502 1.00 49.67 323 LEU A N 1
ATOM 1858 C CA . LEU A 1 283 ? -18.198 17.081 -9.240 1.00 47.15 323 LEU A CA 1
ATOM 1859 C C . LEU A 1 283 ? -18.185 17.942 -7.991 1.00 49.50 323 LEU A C 1
ATOM 1860 O O . LEU A 1 283 ? -18.813 19.002 -7.964 1.00 50.64 323 LEU A O 1
ATOM 1865 N N . LEU A 1 284 ? -17.443 17.485 -6.975 1.00 42.21 324 LEU A N 1
ATOM 1866 C CA . LEU A 1 284 ? -17.326 18.173 -5.699 1.00 44.56 324 LEU 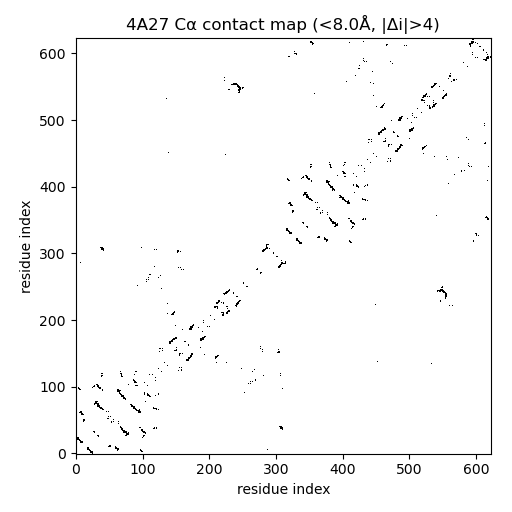A CA 1
ATOM 1867 C C . LEU A 1 284 ? -16.478 19.469 -5.741 1.00 44.89 324 LEU A C 1
ATOM 1868 O O . LEU A 1 284 ? -16.940 20.525 -5.328 1.00 45.92 324 LEU A O 1
ATOM 1873 N N . PHE A 1 285 ? -15.265 19.351 -6.256 1.00 45.16 325 PHE A N 1
ATOM 1874 C CA . PHE A 1 285 ? -14.210 20.328 -6.035 1.00 50.00 325 PHE A CA 1
ATOM 1875 C C . PHE A 1 285 ? -13.919 21.192 -7.261 1.00 56.05 325 PHE A C 1
ATOM 1876 O O . PHE A 1 285 ? -13.216 22.168 -7.116 1.00 67.35 325 PHE A O 1
ATOM 1884 N N . LYS A 1 286 ? -14.424 20.812 -8.443 1.00 60.30 326 LYS A N 1
ATOM 1885 C CA . LYS A 1 286 ? -14.264 21.601 -9.682 1.00 65.30 326 LYS A CA 1
ATOM 1886 C C . LYS A 1 286 ? -15.580 22.128 -10.261 1.00 64.12 326 LYS A C 1
ATOM 1887 O O . LYS A 1 286 ? -15.591 23.204 -10.856 1.00 60.65 326 LYS A O 1
ATOM 1893 N N . GLN A 1 287 ? -16.667 21.369 -10.115 1.00 53.17 327 GLN A N 1
ATOM 1894 C CA . GLN A 1 287 ? -17.913 21.702 -10.776 1.00 49.77 327 GLN A CA 1
ATOM 1895 C C . GLN A 1 287 ? -18.989 22.240 -9.841 1.00 51.78 327 GLN A C 1
ATOM 1896 O O . GLN A 1 287 ? -20.055 22.618 -10.297 1.00 52.71 327 GLN A O 1
ATOM 1902 N N . GLY A 1 288 ? -18.735 22.253 -8.542 1.00 46.50 328 GLY A N 1
ATOM 1903 C CA . GLY A 1 288 ? -19.593 22.995 -7.629 1.00 49.59 328 GLY A CA 1
ATOM 1904 C C . GLY A 1 288 ? -20.901 22.340 -7.246 1.00 60.66 328 GLY A C 1
ATOM 1905 O O . GLY A 1 288 ? -21.866 23.039 -6.888 1.00 53.38 328 GLY A O 1
ATOM 1906 N N . ARG A 1 289 ? -20.970 21.006 -7.263 1.00 51.40 329 ARG A N 1
ATOM 1907 C CA . ARG A 1 289 ? -22.269 20.365 -7.001 1.00 54.81 329 ARG A CA 1
ATOM 1908 C C . ARG A 1 289 ? -22.428 19.809 -5.593 1.00 48.11 329 ARG A C 1
ATOM 1909 O O . ARG A 1 289 ? -23.120 18.810 -5.364 1.00 50.13 329 ARG A O 1
ATOM 1917 N N . ALA A 1 290 ? -21.823 20.490 -4.635 1.00 43.21 330 ALA A N 1
ATOM 1918 C CA . ALA A 1 290 ? -21.918 20.118 -3.233 1.00 49.21 330 ALA A CA 1
ATOM 1919 C C . ALA A 1 290 ? -23.367 19.960 -2.794 1.00 49.80 330 ALA A C 1
ATOM 1920 O O . ALA A 1 290 ? -23.694 19.013 -2.086 1.00 52.25 330 ALA A O 1
ATOM 1922 N N . GLY A 1 291 ? -24.233 20.885 -3.215 1.00 51.80 331 GLY A N 1
ATOM 1923 C CA . GLY A 1 291 ? -25.667 20.849 -2.846 1.00 58.71 331 GLY A CA 1
ATOM 1924 C C . GLY A 1 291 ? -26.370 19.547 -3.231 1.00 54.63 331 GLY A C 1
ATOM 1925 O O . GLY A 1 291 ? -27.048 18.909 -2.408 1.00 47.14 331 GLY A O 1
ATOM 1926 N N . LEU A 1 292 ? -26.222 19.169 -4.494 1.00 52.16 332 LEU A N 1
ATOM 1927 C CA . LEU A 1 292 ? -26.724 17.892 -4.989 1.00 49.99 332 LEU A CA 1
ATOM 1928 C C . LEU A 1 292 ? -26.220 16.728 -4.140 1.00 41.01 332 LEU A C 1
ATOM 1929 O O . LEU A 1 292 ? -27.008 15.853 -3.728 1.00 45.09 332 LEU A O 1
ATOM 1934 N N . ILE A 1 293 ? -24.906 16.712 -3.890 1.00 46.88 333 ILE A N 1
ATOM 1935 C CA . ILE A 1 293 ? -24.278 15.596 -3.184 1.00 44.46 333 ILE A CA 1
ATOM 1936 C C . ILE A 1 293 ? -24.859 15.489 -1.782 1.00 40.52 333 ILE A C 1
ATOM 1937 O O . ILE A 1 293 ? -25.082 14.390 -1.287 1.00 52.95 333 ILE A O 1
ATOM 1942 N N . ARG A 1 294 ? -25.188 16.614 -1.178 1.00 43.55 334 ARG A N 1
ATOM 1943 C CA . ARG A 1 294 ? -25.773 16.612 0.161 1.00 38.13 334 ARG A CA 1
ATOM 1944 C C . ARG A 1 294 ? -27.128 15.944 0.144 1.00 50.08 334 ARG A C 1
ATOM 1945 O O . ARG A 1 294 ? -27.466 15.206 1.089 1.00 45.87 334 ARG A O 1
ATOM 1953 N N . GLY A 1 295 ? -27.918 16.229 -0.896 1.00 43.32 335 GLY A N 1
ATOM 1954 C CA . GLY A 1 295 ? -29.148 15.485 -1.154 1.00 45.31 335 GLY A CA 1
ATOM 1955 C C . GLY A 1 295 ? -28.951 13.979 -1.226 1.00 45.10 335 GLY A C 1
ATOM 1956 O O . GLY A 1 295 ? -29.655 13.229 -0.558 1.00 45.35 335 GLY A O 1
ATOM 1957 N N . VAL A 1 296 ? -27.971 13.535 -2.019 1.00 36.35 336 VAL A N 1
ATOM 1958 C CA . VAL A 1 296 ? -27.613 12.110 -2.064 1.00 34.26 336 VAL A CA 1
ATOM 1959 C C . VAL A 1 296 ? -27.225 11.557 -0.697 1.00 33.40 336 VAL A C 1
ATOM 1960 O O . VAL A 1 296 ? -27.756 10.530 -0.260 1.00 38.70 336 VAL A O 1
ATOM 1964 N N . VAL A 1 297 ? -26.368 12.264 0.031 1.00 41.15 337 VAL A N 1
ATOM 1965 C CA . VAL A 1 297 ? -25.937 11.777 1.369 1.00 31.25 337 VAL A CA 1
ATOM 1966 C C . VAL A 1 297 ? -27.100 11.656 2.356 1.00 39.83 337 VAL A C 1
ATOM 1967 O O . VAL A 1 297 ? -27.174 10.709 3.146 1.00 35.76 337 VAL A O 1
ATOM 1971 N N . GLU A 1 298 ? -28.025 12.600 2.290 1.00 35.41 338 GLU A N 1
ATOM 1972 C CA . GLU A 1 298 ? -29.188 12.557 3.172 1.00 43.64 338 GLU A CA 1
ATOM 1973 C C . GLU A 1 298 ? -30.042 11.340 2.897 1.00 36.51 338 GLU A C 1
ATOM 1974 O O . GLU A 1 298 ? -30.448 10.626 3.833 1.00 43.59 338 GLU A O 1
ATOM 1980 N N . LYS A 1 299 ? -30.273 11.044 1.622 1.00 43.92 339 LYS A N 1
ATOM 1981 C CA . LYS A 1 299 ? -30.961 9.809 1.280 1.00 41.96 339 LYS A CA 1
ATOM 1982 C C . LYS A 1 299 ? -30.114 8.566 1.675 1.00 46.63 339 LYS A C 1
ATOM 1983 O O . LYS A 1 299 ? -30.654 7.609 2.205 1.00 41.14 339 LYS A O 1
ATOM 1989 N N . LEU A 1 300 ? -28.804 8.553 1.407 1.00 40.66 340 LEU A N 1
ATOM 1990 C CA . LEU A 1 300 ? -27.957 7.408 1.884 1.00 35.45 340 LEU A CA 1
ATOM 1991 C C . LEU A 1 300 ? -28.098 7.203 3.417 1.00 39.21 340 LEU A C 1
ATOM 1992 O O . LEU A 1 300 ? -28.209 6.071 3.889 1.00 41.87 340 LEU A O 1
ATOM 1997 N N . ILE A 1 301 ? -28.137 8.291 4.192 1.00 41.42 341 ILE A N 1
ATOM 1998 C CA . ILE A 1 301 ? -28.208 8.165 5.655 1.00 41.17 341 ILE A CA 1
ATOM 1999 C C . ILE A 1 301 ? -29.579 7.634 6.088 1.00 48.93 341 ILE A C 1
ATOM 2000 O O . ILE A 1 301 ? -29.675 6.826 7.041 1.00 42.38 341 ILE A O 1
ATOM 2005 N N . GLY A 1 302 ? -30.630 8.072 5.384 1.00 45.87 342 GLY A N 1
ATOM 2006 C CA . GLY A 1 302 ? -31.988 7.528 5.593 1.00 48.08 342 GLY A CA 1
ATOM 2007 C C . GLY A 1 302 ? -32.021 6.021 5.378 1.00 45.63 342 GLY A C 1
ATOM 2008 O O . GLY A 1 302 ? -32.505 5.307 6.228 1.00 45.65 342 GLY A O 1
ATOM 2009 N N . LEU A 1 303 ? -31.415 5.540 4.283 1.00 35.23 343 LEU A N 1
ATOM 2010 C CA . LEU A 1 303 ? -31.302 4.111 4.027 1.00 40.84 343 LEU A CA 1
ATOM 2011 C C . LEU A 1 303 ? -30.474 3.396 5.110 1.00 43.83 343 LEU A C 1
ATOM 2012 O O . LEU A 1 303 ? -30.879 2.325 5.593 1.00 47.30 343 LEU A O 1
ATOM 2017 N N . TYR A 1 304 ? -29.321 3.964 5.496 1.00 35.71 344 TYR A N 1
ATOM 2018 C CA . TYR A 1 304 ? -28.515 3.373 6.570 1.00 35.68 344 TYR A CA 1
ATOM 2019 C C . TYR A 1 304 ? -29.330 3.164 7.883 1.00 42.67 344 TYR A C 1
ATOM 2020 O O . TYR A 1 304 ? -29.246 2.116 8.541 1.00 44.58 344 TYR A O 1
ATOM 2029 N N . ASN A 1 305 ? -30.080 4.187 8.254 1.00 41.38 345 ASN A N 1
ATOM 2030 C CA . ASN A 1 305 ? -30.938 4.149 9.469 1.00 44.77 345 ASN A CA 1
ATOM 2031 C C . ASN A 1 305 ? -32.093 3.147 9.408 1.00 42.20 345 ASN A C 1
ATOM 2032 O O . ASN A 1 305 ? -32.517 2.630 10.429 1.00 56.50 345 ASN A O 1
ATOM 2037 N N . GLN A 1 306 ? -32.617 2.906 8.216 1.00 39.61 346 GLN A N 1
ATOM 2038 C CA . GLN A 1 306 ? -33.582 1.854 7.998 1.00 47.08 346 GLN A CA 1
ATOM 2039 C C . GLN A 1 306 ? -32.913 0.485 7.820 1.00 57.36 346 GLN A C 1
ATOM 2040 O O . GLN A 1 306 ? -33.601 -0.508 7.549 1.00 52.20 346 GLN A O 1
ATOM 2046 N N . LYS A 1 307 ? -31.585 0.430 7.952 1.00 50.21 347 LYS A N 1
ATOM 2047 C CA . LYS A 1 307 ? -30.825 -0.833 7.908 1.00 45.22 347 LYS A CA 1
ATOM 2048 C C . LYS A 1 307 ? -30.888 -1.479 6.552 1.00 42.25 347 LYS A C 1
ATOM 2049 O O . LYS A 1 307 ? -30.735 -2.678 6.434 1.00 55.79 347 LYS A O 1
ATOM 2055 N N . LYS A 1 308 ? -31.062 -0.676 5.518 1.00 44.71 348 LYS A N 1
ATOM 2056 C CA . LYS A 1 308 ? -31.036 -1.178 4.154 1.00 44.27 348 LYS A CA 1
ATOM 2057 C C . LYS A 1 308 ? -29.673 -1.157 3.497 1.00 44.03 348 LYS A C 1
ATOM 2058 O O . LYS A 1 308 ? -29.477 -1.826 2.509 1.00 38.21 348 LYS A O 1
ATOM 2064 N N . ILE A 1 309 ? -28.741 -0.374 4.019 1.00 50.09 349 ILE A N 1
ATOM 2065 C CA . ILE A 1 309 ? -27.381 -0.408 3.529 1.00 37.35 349 ILE A CA 1
ATOM 2066 C C . ILE A 1 309 ? -26.401 -0.360 4.710 1.00 42.85 349 ILE A C 1
ATOM 2067 O O . ILE A 1 309 ? -26.746 0.103 5.784 1.00 39.26 349 ILE A O 1
ATOM 2072 N N . LYS A 1 310 ? -25.174 -0.820 4.472 1.00 41.17 350 LYS A N 1
ATOM 2073 C CA . LYS A 1 310 ? -24.133 -0.895 5.473 1.00 40.36 350 LYS A CA 1
ATOM 2074 C C . LYS A 1 310 ? -22.776 -1.092 4.774 1.00 42.34 350 LYS A C 1
ATOM 2075 O O . LYS A 1 310 ? -22.576 -2.062 4.045 1.00 38.20 350 LYS A O 1
ATOM 2081 N N . PRO A 1 311 ? -21.849 -0.178 4.994 1.00 39.84 351 PRO A N 1
ATOM 2082 C CA . PRO A 1 311 ? -20.539 -0.297 4.379 1.00 38.12 351 PRO A CA 1
ATOM 2083 C C . PRO A 1 311 ? -19.847 -1.601 4.772 1.00 43.69 351 PRO A C 1
ATOM 2084 O O . PRO A 1 311 ? -19.987 -2.061 5.890 1.00 36.57 351 PRO A O 1
ATOM 2088 N N . VAL A 1 312 ? -19.148 -2.202 3.820 1.00 36.12 352 VAL A N 1
ATOM 2089 C CA . VAL A 1 312 ? -18.424 -3.461 4.010 1.00 34.73 352 VAL A CA 1
ATOM 2090 C C . VAL A 1 312 ? -16.984 -3.033 4.159 1.00 35.91 352 VAL A C 1
ATOM 2091 O O . VAL A 1 312 ? -16.440 -2.406 3.248 1.00 33.68 352 VAL A O 1
ATOM 2095 N N . VAL A 1 313 ? -16.398 -3.299 5.326 1.00 37.61 353 VAL A N 1
ATOM 2096 C CA . VAL A 1 313 ? -15.041 -2.884 5.656 1.00 35.84 353 VAL A CA 1
ATOM 2097 C C . VAL A 1 313 ? -14.110 -4.094 5.505 1.00 39.82 353 VAL A C 1
ATOM 2098 O O . VAL A 1 313 ? -14.318 -5.123 6.102 1.00 39.06 353 VAL A O 1
ATOM 2102 N N . ASP A 1 314 ? -13.091 -3.971 4.675 1.00 34.74 354 ASP A N 1
ATOM 2103 C CA . ASP A 1 314 ? -12.178 -5.102 4.454 1.00 35.17 354 ASP A CA 1
ATOM 2104 C C . ASP A 1 314 ? -11.169 -5.270 5.610 1.00 37.80 354 ASP A C 1
ATOM 2105 O O . ASP A 1 314 ? -10.919 -6.387 6.072 1.00 37.52 354 ASP A O 1
ATOM 2110 N N . SER A 1 315 ? -10.586 -4.155 6.045 1.00 42.53 355 SER A N 1
ATOM 2111 C CA . SER A 1 315 ? -9.440 -4.178 6.954 1.00 47.42 355 SER A CA 1
ATOM 2112 C C . SER A 1 315 ? -9.103 -2.776 7.470 1.00 39.74 355 SER A C 1
ATOM 2113 O O . SER A 1 315 ? -9.385 -1.791 6.824 1.00 33.25 355 SER A O 1
ATOM 2116 N N . LEU A 1 316 ? -8.509 -2.734 8.649 1.00 43.73 356 LEU A N 1
ATOM 2117 C CA . LEU A 1 316 ? -8.074 -1.518 9.313 1.00 36.84 356 LEU A CA 1
ATOM 2118 C C . LEU A 1 316 ? -6.569 -1.519 9.374 1.00 36.44 356 LEU A C 1
ATOM 2119 O O . LEU A 1 316 ? -5.984 -2.531 9.702 1.00 36.36 356 LEU A O 1
ATOM 2124 N N . TRP A 1 317 ? -5.963 -0.375 9.086 1.00 37.51 357 TRP A N 1
ATOM 2125 C CA . TRP A 1 317 ? -4.546 -0.217 9.047 1.00 36.40 357 TRP A CA 1
ATOM 2126 C C . TRP A 1 317 ? -4.069 0.950 9.884 1.00 42.07 357 TRP A C 1
ATOM 2127 O O . TRP A 1 317 ? -4.698 2.022 9.899 1.00 37.60 357 TRP A O 1
ATOM 2138 N N . ALA A 1 318 ? -2.903 0.768 10.514 1.00 40.76 358 ALA A N 1
ATOM 2139 C CA . ALA A 1 318 ? -2.219 1.856 11.228 1.00 51.01 358 ALA A CA 1
ATOM 2140 C C . ALA A 1 318 ? -1.739 2.903 10.220 1.00 53.20 358 ALA A C 1
ATOM 2141 O O . ALA A 1 318 ? -1.560 2.593 9.045 1.00 42.82 358 ALA A O 1
ATOM 2143 N N . LEU A 1 319 ? -1.524 4.134 10.666 1.00 49.75 359 LEU A N 1
ATOM 2144 C CA . LEU A 1 319 ? -0.930 5.154 9.787 1.00 58.96 359 LEU A CA 1
ATOM 2145 C C . LEU A 1 319 ? 0.422 4.715 9.227 1.00 59.38 359 LEU A C 1
ATOM 2146 O O . LEU A 1 319 ? 0.763 5.045 8.094 1.00 67.05 359 LEU A O 1
ATOM 2151 N N . GLU A 1 320 ? 1.188 3.973 10.021 1.00 52.01 360 GLU A N 1
ATOM 2152 C CA . GLU A 1 320 ? 2.481 3.428 9.598 1.00 55.89 360 GLU A CA 1
ATOM 2153 C C . GLU A 1 320 ? 2.336 2.376 8.506 1.00 62.84 360 GLU A C 1
ATOM 2154 O O . GLU A 1 320 ? 3.334 2.001 7.884 1.00 53.79 360 GLU A O 1
ATOM 2160 N N . GLU A 1 321 ? 1.124 1.851 8.308 1.00 57.62 361 GLU A N 1
ATOM 2161 C CA . GLU A 1 321 ? 0.927 0.687 7.423 1.00 54.23 361 GLU A CA 1
ATOM 2162 C C . GLU A 1 321 ? 0.308 1.059 6.070 1.00 56.40 361 GLU A C 1
ATOM 2163 O O . GLU A 1 321 ? -0.194 0.193 5.365 1.00 48.85 361 GLU A O 1
ATOM 2169 N N . VAL A 1 322 ? 0.343 2.341 5.708 1.00 64.22 362 VAL A N 1
ATOM 2170 C CA . VAL A 1 322 ? -0.299 2.806 4.472 1.00 63.80 362 VAL A CA 1
ATOM 2171 C C . VAL A 1 322 ? 0.271 2.158 3.190 1.00 49.47 362 VAL A C 1
ATOM 2172 O O . VAL A 1 322 ? -0.481 1.895 2.238 1.00 48.28 362 VAL A O 1
ATOM 2176 N N . LYS A 1 323 ? 1.566 1.867 3.171 1.00 57.55 363 LYS A N 1
ATOM 2177 C CA . LYS A 1 323 ? 2.205 1.192 2.030 1.00 51.85 363 LYS A CA 1
ATOM 2178 C C . LYS A 1 323 ? 1.593 -0.179 1.832 1.00 51.06 363 LYS A C 1
ATOM 2179 O O . LYS A 1 323 ? 1.215 -0.563 0.724 1.00 48.00 363 LYS A O 1
ATOM 2183 N N . GLU A 1 324 ? 1.476 -0.937 2.912 1.00 51.80 364 GLU A N 1
ATOM 2184 C CA . GLU A 1 324 ? 0.918 -2.297 2.808 1.00 49.12 364 GLU A CA 1
ATOM 2185 C C . GLU A 1 324 ? -0.570 -2.293 2.383 1.00 48.90 364 GLU A C 1
ATOM 2186 O O . GLU A 1 324 ? -1.004 -3.160 1.630 1.00 51.07 364 GLU A O 1
ATOM 2192 N N . ALA A 1 325 ? -1.339 -1.311 2.845 1.00 38.23 365 ALA A N 1
ATOM 2193 C CA . ALA A 1 325 ? -2.722 -1.223 2.426 1.00 42.22 365 ALA A CA 1
ATOM 2194 C C . ALA A 1 325 ? -2.819 -0.915 0.920 1.00 45.23 365 ALA A C 1
ATOM 2195 O O . ALA A 1 325 ? -3.644 -1.499 0.217 1.00 42.44 365 ALA A O 1
ATOM 2197 N N . MET A 1 326 ? -2.025 0.045 0.450 1.00 42.83 366 MET A N 1
ATOM 2198 C CA . MET A 1 326 ? -1.997 0.383 -0.973 1.00 50.90 366 MET A CA 1
ATOM 2199 C C . MET A 1 326 ? -1.641 -0.791 -1.836 1.00 49.53 366 MET A C 1
ATOM 2200 O O . MET A 1 326 ? -2.230 -0.996 -2.906 1.00 54.87 366 MET A O 1
ATOM 2205 N N . GLN A 1 327 ? -0.691 -1.582 -1.356 1.00 50.38 367 GLN A N 1
ATOM 2206 C CA . GLN A 1 327 ? -0.267 -2.771 -2.073 1.00 42.21 367 GLN A CA 1
ATOM 2207 C C . GLN A 1 327 ? -1.428 -3.703 -2.214 1.00 44.88 367 GLN A C 1
ATOM 2208 O O . GLN A 1 327 ? -1.665 -4.271 -3.286 1.00 41.12 367 GLN A O 1
ATOM 2214 N N . ARG A 1 328 ? -2.191 -3.861 -1.142 1.00 41.71 368 ARG A N 1
ATOM 2215 C CA . ARG A 1 328 ? -3.364 -4.757 -1.199 1.00 40.66 368 ARG A CA 1
ATOM 2216 C C . ARG A 1 328 ? -4.418 -4.301 -2.211 1.00 40.97 368 ARG A C 1
ATOM 2217 O O . ARG A 1 328 ? -5.016 -5.121 -2.906 1.00 54.04 368 ARG A O 1
ATOM 2225 N N . ILE A 1 329 ? -4.659 -2.994 -2.299 1.00 48.26 369 ILE A N 1
ATOM 2226 C CA . ILE A 1 329 ? -5.599 -2.456 -3.288 1.00 46.09 369 ILE A CA 1
ATOM 2227 C C . ILE A 1 329 ? -5.059 -2.670 -4.709 1.00 51.22 369 ILE A C 1
ATOM 2228 O O . ILE A 1 329 ? -5.803 -3.057 -5.610 1.00 48.06 369 ILE A O 1
ATOM 2233 N N . HIS A 1 330 ? -3.760 -2.445 -4.901 1.00 53.25 370 HIS A N 1
ATOM 2234 C CA . HIS A 1 330 ? -3.138 -2.739 -6.184 1.00 53.43 370 HIS A CA 1
ATOM 2235 C C . HIS A 1 330 ? -3.327 -4.215 -6.562 1.00 58.17 370 HIS A C 1
ATOM 2236 O O . HIS A 1 330 ? -3.646 -4.511 -7.696 1.00 55.67 370 HIS A O 1
ATOM 2243 N N . ASP A 1 331 ? -3.146 -5.113 -5.597 1.00 58.02 371 ASP A N 1
ATOM 2244 C CA . ASP A 1 331 ? -3.259 -6.552 -5.805 1.00 52.71 371 ASP A CA 1
ATOM 2245 C C . ASP A 1 331 ? -4.696 -7.052 -5.816 1.00 66.13 371 ASP A C 1
ATOM 2246 O O . ASP A 1 331 ? -4.918 -8.270 -5.885 1.00 61.80 371 ASP A O 1
ATOM 2251 N N . ARG A 1 332 ? -5.656 -6.130 -5.710 1.00 57.83 372 ARG A N 1
ATOM 2252 C CA . ARG A 1 332 ? -7.076 -6.449 -5.769 1.00 53.52 372 ARG A CA 1
ATOM 2253 C C . ARG A 1 332 ? -7.491 -7.555 -4.799 1.00 49.89 372 ARG A C 1
ATOM 2254 O O . ARG A 1 332 ? -8.372 -8.360 -5.113 1.00 50.70 372 ARG A O 1
ATOM 2262 N N . GLY A 1 333 ? -6.846 -7.589 -3.634 1.00 48.10 373 GLY A N 1
ATOM 2263 C CA . GLY A 1 333 ? -7.070 -8.634 -2.648 1.00 50.53 373 GLY A CA 1
ATOM 2264 C C . GLY A 1 333 ? -8.186 -8.381 -1.659 1.00 56.77 373 GLY A C 1
ATOM 2265 O O . GLY A 1 333 ? -8.514 -9.261 -0.862 1.00 50.38 373 GLY A O 1
ATOM 2266 N N . ASN A 1 334 ? -8.751 -7.171 -1.679 1.00 51.74 374 ASN A N 1
ATOM 2267 C CA . ASN A 1 334 ? -9.770 -6.776 -0.712 1.00 40.71 374 ASN A CA 1
ATOM 2268 C C . ASN A 1 334 ? -11.213 -7.157 -1.063 1.00 44.61 374 ASN A C 1
ATOM 2269 O O . ASN A 1 334 ? -11.574 -7.258 -2.233 1.00 44.27 374 ASN A O 1
ATOM 2274 N N . ILE A 1 335 ? -12.040 -7.327 -0.029 1.00 38.86 375 ILE A N 1
ATOM 2275 C CA . ILE A 1 335 ? -13.491 -7.344 -0.154 1.00 41.29 375 ILE A CA 1
ATOM 2276 C C . ILE A 1 335 ? -14.050 -6.137 0.635 1.00 38.95 375 ILE A C 1
ATOM 2277 O O . ILE A 1 335 ? -14.100 -6.155 1.857 1.00 38.47 375 ILE A O 1
ATOM 2282 N N . GLY A 1 336 ? -14.482 -5.103 -0.064 1.00 39.00 376 GLY A N 1
ATOM 2283 C CA . GLY A 1 336 ? -14.903 -3.881 0.625 1.00 39.92 376 GLY A CA 1
ATOM 2284 C C . GLY A 1 336 ? -13.734 -2.948 0.873 1.00 46.39 376 GLY A C 1
ATOM 2285 O O . GLY A 1 336 ? -12.655 -3.085 0.289 1.00 35.44 376 GLY A O 1
ATOM 2286 N N . LYS A 1 337 ? -13.953 -2.003 1.762 1.00 38.68 377 LYS A N 1
ATOM 2287 C CA . LYS A 1 337 ? -13.109 -0.814 1.878 1.00 44.44 377 LYS A CA 1
ATOM 2288 C C . LYS A 1 337 ? -11.914 -1.005 2.789 1.00 35.28 377 LYS A C 1
ATOM 2289 O O . LYS A 1 337 ? -12.020 -1.676 3.790 1.00 32.93 377 LYS A O 1
ATOM 2295 N N . LEU A 1 338 ? -10.788 -0.402 2.458 1.00 30.14 378 LEU A N 1
ATOM 2296 C CA . LEU A 1 338 ? -9.650 -0.403 3.368 1.00 33.77 378 LEU A CA 1
ATOM 2297 C C . LEU A 1 338 ? -9.681 0.925 4.091 1.00 32.00 378 LEU A C 1
ATOM 2298 O O . LEU A 1 338 ? -9.887 1.954 3.476 1.00 33.42 378 LEU A O 1
ATOM 2303 N N . ILE A 1 339 ? -9.447 0.899 5.392 1.00 29.39 379 ILE A N 1
ATOM 2304 C CA . ILE A 1 339 ? -9.523 2.067 6.212 1.00 28.10 379 ILE A CA 1
ATOM 2305 C C . ILE A 1 339 ? -8.258 2.276 6.998 1.00 29.07 379 ILE A C 1
ATOM 2306 O O . ILE A 1 339 ? -7.722 1.345 7.569 1.00 34.12 379 ILE A O 1
ATOM 2311 N N . LEU A 1 340 ? -7.779 3.524 7.010 1.00 32.15 380 LEU A N 1
ATOM 2312 C CA . LEU A 1 340 ? -6.661 3.902 7.863 1.00 34.95 380 LEU A CA 1
ATOM 2313 C C . LEU A 1 340 ? -7.273 4.297 9.202 1.00 32.19 380 LEU A C 1
ATOM 2314 O O . LEU A 1 340 ? -8.071 5.237 9.262 1.00 34.22 380 LEU A O 1
ATOM 2319 N N . ASP A 1 341 ? -6.926 3.574 10.240 1.00 31.65 381 ASP A N 1
ATOM 2320 C CA . ASP A 1 341 ? -7.479 3.804 11.573 1.00 36.85 381 ASP A CA 1
ATOM 2321 C C . ASP A 1 341 ? -6.388 4.498 12.427 1.00 38.98 381 ASP A C 1
ATOM 2322 O O . ASP A 1 341 ? -5.395 3.876 12.801 1.00 37.07 381 ASP A O 1
ATOM 2327 N N . VAL A 1 342 ? -6.569 5.788 12.698 1.00 36.86 382 VAL A N 1
ATOM 2328 C CA . VAL A 1 342 ? -5.523 6.608 13.349 1.00 38.34 382 VAL A CA 1
ATOM 2329 C C . VAL A 1 342 ? -5.080 6.048 14.745 1.00 42.29 382 VAL A C 1
ATOM 2330 O O . VAL A 1 342 ? -3.912 6.111 15.074 1.00 38.79 382 VAL A O 1
ATOM 2334 N N . GLU A 1 343 ? -6.005 5.479 15.523 1.00 33.69 383 GLU A N 1
ATOM 2335 C CA . GLU A 1 343 ? -5.656 4.936 16.863 1.00 38.76 383 GLU A CA 1
ATOM 2336 C C . GLU A 1 343 ? -5.234 3.463 16.847 1.00 38.13 383 GLU A C 1
ATOM 2337 O O . GLU A 1 343 ? -5.010 2.863 17.895 1.00 40.15 383 GLU A O 1
ATOM 2343 N N . LYS A 1 344 ? -5.088 2.867 15.663 1.00 36.81 384 LYS A N 1
ATOM 2344 C CA . LYS A 1 344 ? -4.620 1.468 15.604 1.00 35.58 384 LYS A CA 1
ATOM 2345 C C . LYS A 1 344 ? -3.104 1.368 15.739 1.00 40.63 384 LYS A C 1
ATOM 2346 O O . LYS A 1 344 ? -2.348 2.069 15.061 1.00 40.58 384 LYS A O 1
ATOM 2352 N N . THR A 1 345 ? -2.654 0.503 16.650 1.00 42.21 385 THR A N 1
ATOM 2353 C CA . THR A 1 345 ? -1.242 0.281 16.799 1.00 43.85 385 THR A CA 1
ATOM 2354 C C . THR A 1 345 ? -0.752 -0.586 15.675 1.00 43.65 385 THR A C 1
ATOM 2355 O O . THR A 1 345 ? -1.430 -1.565 15.365 1.00 47.73 385 THR A O 1
ATOM 2359 N N . PRO A 1 346 ? 0.454 -0.297 15.133 1.00 50.83 386 PRO A N 1
ATOM 2360 C CA . PRO A 1 346 ? 1.101 -1.213 14.162 1.00 57.31 386 PRO A CA 1
ATOM 2361 C C . PRO A 1 346 ? 1.708 -2.440 14.827 1.00 59.13 386 PRO A C 1
ATOM 2362 O O . PRO A 1 346 ? 2.252 -2.308 15.933 1.00 54.86 386 PRO A O 1
ATOM 2366 N N . MET B 1 2 ? -58.460 -5.545 -54.992 1.00 63.09 40 MET B N 1
ATOM 2367 C CA . MET B 1 2 ? -57.502 -6.029 -56.034 1.00 69.47 40 MET B CA 1
ATOM 2368 C C . MET B 1 2 ? -56.180 -5.220 -56.085 1.00 82.50 40 MET B C 1
ATOM 2369 O O . MET B 1 2 ? -55.106 -5.778 -55.809 1.00 64.36 40 MET B O 1
ATOM 2374 N N . GLU B 1 3 ? -56.257 -3.945 -56.494 1.00 59.86 41 GLU B N 1
ATOM 2375 C CA . GLU B 1 3 ? -55.093 -3.055 -56.612 1.00 51.68 41 GLU B CA 1
ATOM 2376 C C . GLU B 1 3 ? -55.327 -1.785 -55.782 1.00 45.05 41 GLU B C 1
ATOM 2377 O O . GLU B 1 3 ? -56.459 -1.479 -55.414 1.00 45.24 41 GLU B O 1
ATOM 2383 N N . MET B 1 4 ? -54.246 -1.072 -55.484 1.00 38.00 42 MET B N 1
ATOM 2384 C CA . MET B 1 4 ? -54.292 0.241 -54.829 1.00 36.80 42 MET B CA 1
ATOM 2385 C C . MET B 1 4 ? -53.329 1.223 -55.470 1.00 40.82 42 MET B C 1
ATOM 2386 O O . MET B 1 4 ? -52.417 0.832 -56.202 1.00 37.75 42 MET B O 1
ATOM 2391 N N . ARG B 1 5 ? -53.522 2.506 -55.186 1.00 39.35 43 ARG B N 1
ATOM 2392 C CA . ARG B 1 5 ? -52.567 3.522 -55.617 1.00 35.90 43 ARG B CA 1
ATOM 2393 C C . ARG B 1 5 ? -51.469 3.723 -54.548 1.00 36.01 43 ARG B C 1
ATOM 2394 O O . ARG B 1 5 ? -51.753 3.687 -53.382 1.00 33.33 43 ARG B O 1
ATOM 2402 N N . ALA B 1 6 ? -50.226 3.958 -54.978 1.00 32.71 44 ALA B N 1
ATOM 2403 C CA . ALA B 1 6 ? -49.095 4.118 -54.065 1.00 37.16 44 ALA B CA 1
ATOM 2404 C C . ALA B 1 6 ? -48.056 5.082 -54.676 1.00 39.25 44 ALA B C 1
ATOM 2405 O O . ALA B 1 6 ? -47.929 5.149 -55.902 1.00 36.78 44 ALA B O 1
ATOM 2407 N N . VAL B 1 7 ? -47.311 5.777 -53.816 1.00 33.06 45 VAL B N 1
ATOM 2408 C CA . VAL B 1 7 ? -46.180 6.578 -54.252 1.00 39.65 45 VAL B CA 1
ATOM 2409 C C . VAL B 1 7 ? -45.022 5.627 -54.330 1.00 39.43 45 VAL B C 1
ATOM 2410 O O . VAL B 1 7 ? -44.792 4.873 -53.403 1.00 45.78 45 VAL B O 1
ATOM 2414 N N . VAL B 1 8 ? -44.329 5.633 -55.451 1.00 37.83 46 VAL B N 1
ATOM 2415 C CA . VAL B 1 8 ? -43.224 4.717 -55.680 1.00 37.89 46 VAL B CA 1
ATOM 2416 C C . VAL B 1 8 ? -41.994 5.551 -55.909 1.00 37.61 46 VAL B C 1
ATOM 2417 O O . VAL B 1 8 ? -42.021 6.522 -56.671 1.00 41.34 46 VAL B O 1
ATOM 2421 N N . LEU B 1 9 ? -40.925 5.190 -55.214 1.00 38.58 47 LEU B N 1
ATOM 2422 C CA . LEU B 1 9 ? -39.599 5.740 -55.505 1.00 41.52 47 LEU B CA 1
ATOM 2423 C C . LEU B 1 9 ? -38.975 4.824 -56.560 1.00 39.25 47 LEU B C 1
ATOM 2424 O O . LEU B 1 9 ? -38.637 3.679 -56.261 1.00 45.99 47 LEU B O 1
ATOM 2429 N N . ALA B 1 10 ? -38.825 5.302 -57.787 1.00 51.45 48 ALA B N 1
ATOM 2430 C CA . ALA B 1 10 ? -38.314 4.476 -58.907 1.00 49.55 48 ALA B CA 1
ATOM 2431 C C . ALA B 1 10 ? -36.849 4.065 -58.690 1.00 51.13 48 ALA B C 1
ATOM 2432 O O . ALA B 1 10 ? -36.486 2.913 -58.866 1.00 64.29 48 ALA B O 1
ATOM 2434 N N . GLY B 1 11 ? -36.013 5.026 -58.316 1.00 61.31 49 GLY B N 1
ATOM 2435 C CA . GLY B 1 11 ? -34.670 4.763 -57.798 1.00 46.37 49 GLY B CA 1
ATOM 2436 C C . GLY B 1 11 ? -34.249 5.929 -56.931 1.00 51.79 49 GLY B C 1
ATOM 2437 O O . GLY B 1 11 ? -34.969 6.934 -56.842 1.00 47.79 49 GLY B O 1
ATOM 2438 N N . PHE B 1 12 ? -33.083 5.827 -56.301 1.00 62.87 50 PHE B N 1
ATOM 2439 C CA . PHE B 1 12 ? -32.570 6.942 -55.498 1.00 58.11 50 PHE B CA 1
ATOM 2440 C C . PHE B 1 12 ? -32.134 8.088 -56.396 1.00 55.71 50 PHE B C 1
ATOM 2441 O O . PHE B 1 12 ? -31.658 7.867 -57.507 1.00 59.66 50 PHE B O 1
ATOM 2449 N N . GLY B 1 13 ? -32.283 9.311 -55.898 1.00 65.48 51 GLY B N 1
ATOM 2450 C CA . GLY B 1 13 ? -32.024 10.516 -56.691 1.00 58.72 51 GLY B CA 1
ATOM 2451 C C . GLY B 1 13 ? -32.869 11.665 -56.150 1.00 55.44 51 GLY B C 1
ATOM 2452 O O . GLY B 1 13 ? -33.212 11.671 -54.987 1.00 50.38 51 GLY B O 1
ATOM 2453 N N . GLY B 1 14 ? -33.175 12.639 -57.002 1.00 44.17 52 GLY B N 1
ATOM 2454 C CA . GLY B 1 14 ? -33.956 13.799 -56.607 1.00 48.96 52 GLY B CA 1
ATOM 2455 C C . GLY B 1 14 ? -35.448 13.580 -56.730 1.00 55.52 52 GLY B C 1
ATOM 2456 O O . GLY B 1 14 ? -35.921 12.453 -56.927 1.00 51.85 52 GLY B O 1
ATOM 2457 N N . LEU B 1 15 ? -36.190 14.677 -56.640 1.00 56.09 53 LEU B N 1
ATOM 2458 C CA . LEU B 1 15 ? -37.646 14.626 -56.600 1.00 51.62 53 LEU B CA 1
ATOM 2459 C C . LEU B 1 15 ? -38.271 13.845 -57.754 1.00 58.03 53 LEU B C 1
ATOM 2460 O O . LEU B 1 15 ? -39.271 13.132 -57.559 1.00 52.58 53 LEU B O 1
ATOM 2465 N N . ASN B 1 16 ? -37.658 13.953 -58.934 1.00 51.97 54 ASN B N 1
ATOM 2466 C CA . ASN B 1 16 ? -38.224 13.402 -60.160 1.00 54.65 54 ASN B CA 1
ATOM 2467 C C . ASN B 1 16 ? -38.136 11.860 -60.264 1.00 55.59 54 ASN B C 1
ATOM 2468 O O . ASN B 1 16 ? -38.606 11.282 -61.244 1.00 49.21 54 ASN B O 1
ATOM 2473 N N . LYS B 1 17 ? -37.622 11.203 -59.222 1.00 50.05 55 LYS B N 1
ATOM 2474 C CA . LYS B 1 17 ? -37.689 9.743 -59.095 1.00 47.09 55 LYS B CA 1
ATOM 2475 C C . LYS B 1 17 ? -38.993 9.219 -58.482 1.00 41.46 55 LYS B C 1
ATOM 2476 O O . LYS B 1 17 ? -39.224 8.020 -58.468 1.00 43.19 55 LYS B O 1
ATOM 2482 N N . LEU B 1 18 ? -39.850 10.114 -58.000 1.00 39.39 56 LEU B N 1
ATOM 2483 C CA . LEU B 1 18 ? -41.165 9.742 -57.498 1.00 42.86 56 LEU B CA 1
ATOM 2484 C C . LEU B 1 18 ? -42.202 9.489 -58.616 1.00 41.76 56 LEU B C 1
ATOM 2485 O O . LEU B 1 18 ? -42.259 10.240 -59.573 1.00 41.54 56 LEU B O 1
ATOM 2490 N N . ARG B 1 19 ? -43.008 8.426 -58.451 1.00 42.81 57 ARG B N 1
ATOM 2491 C CA . ARG B 1 19 ? -44.100 8.063 -59.355 1.00 39.56 57 ARG B CA 1
ATOM 2492 C C . ARG B 1 19 ? -45.355 7.896 -58.534 1.00 39.62 57 ARG B C 1
ATOM 2493 O O . ARG B 1 19 ? -45.262 7.707 -57.306 1.00 35.52 57 ARG B O 1
ATOM 2501 N N . LEU B 1 20 ? -46.525 7.974 -59.177 1.00 38.50 58 LEU B N 1
ATOM 2502 C CA . LEU B 1 20 ? -47.775 7.439 -58.588 1.00 37.88 58 LEU B CA 1
ATOM 2503 C C . LEU B 1 20 ? -48.218 6.226 -59.448 1.00 42.79 58 LEU B C 1
ATOM 2504 O O . LEU B 1 20 ? -48.582 6.363 -60.617 1.00 40.89 58 LEU B O 1
ATOM 2509 N N . PHE B 1 21 ? -48.235 5.036 -58.849 1.00 40.80 59 PHE B N 1
ATOM 2510 C CA . PHE B 1 21 ? -48.525 3.834 -59.601 1.00 37.26 59 PHE B CA 1
ATOM 2511 C C . PHE B 1 21 ? -49.597 3.030 -58.903 1.00 40.61 59 PHE B C 1
ATOM 2512 O O . PHE B 1 21 ? -49.873 3.227 -57.731 1.00 40.32 59 PHE B O 1
ATOM 2520 N N . ARG B 1 22 ? -50.202 2.119 -59.647 1.00 38.92 60 ARG B N 1
ATOM 2521 C CA . ARG B 1 22 ? -51.164 1.175 -59.107 1.00 38.08 60 ARG B CA 1
ATOM 2522 C C . ARG B 1 22 ? -50.372 -0.072 -58.750 1.00 38.64 60 ARG B C 1
ATOM 2523 O O . ARG B 1 22 ? -49.413 -0.410 -59.419 1.00 41.05 60 ARG B O 1
ATOM 2531 N N . LYS B 1 23 ? -50.708 -0.741 -57.655 1.00 43.73 61 LYS B N 1
ATOM 2532 C CA . LYS B 1 23 ? -50.025 -2.010 -57.342 1.00 40.31 61 LYS B CA 1
ATOM 2533 C C . LYS B 1 23 ? -50.935 -2.932 -56.545 1.00 38.22 61 LYS B C 1
ATOM 2534 O O . LYS B 1 23 ? -52.026 -2.521 -56.104 1.00 40.95 61 LYS B O 1
ATOM 2540 N N . ALA B 1 24 ? -50.502 -4.182 -56.403 1.00 36.06 62 ALA B N 1
ATOM 2541 C CA . ALA B 1 24 ? -51.254 -5.186 -55.672 1.00 41.97 62 ALA B CA 1
ATOM 2542 C C . ALA B 1 24 ? -51.464 -4.750 -54.247 1.00 40.81 62 ALA B C 1
ATOM 2543 O O . ALA B 1 24 ? -50.554 -4.279 -53.545 1.00 46.55 62 ALA B O 1
ATOM 2545 N N . MET B 1 25 ? -52.693 -4.922 -53.819 1.00 44.17 63 MET B N 1
ATOM 2546 C CA . MET B 1 25 ? -53.026 -4.614 -52.451 1.00 54.24 63 MET B CA 1
ATOM 2547 C C . MET B 1 25 ? -52.363 -5.671 -51.619 1.00 49.42 63 MET B C 1
ATOM 2548 O O . MET B 1 25 ? -52.465 -6.828 -51.949 1.00 43.75 63 MET B O 1
ATOM 2553 N N . PRO B 1 26 ? -51.627 -5.279 -50.577 1.00 48.17 64 PRO B N 1
ATOM 2554 C CA . PRO B 1 26 ? -51.154 -6.341 -49.687 1.00 52.27 64 PRO B CA 1
ATOM 2555 C C . PRO B 1 26 ? -52.318 -6.944 -48.855 1.00 47.55 64 PRO B C 1
ATOM 2556 O O . PRO B 1 26 ? -53.358 -6.305 -48.680 1.00 45.32 64 PRO B O 1
ATOM 2560 N N . GLU B 1 27 ? -52.137 -8.169 -48.370 1.00 44.01 65 GLU B N 1
ATOM 2561 C CA . GLU B 1 27 ? -53.097 -8.774 -47.455 1.00 48.37 65 GLU B CA 1
ATOM 2562 C C . GLU B 1 27 ? -52.380 -9.059 -46.162 1.00 37.06 65 GLU B C 1
ATOM 2563 O O . GLU B 1 27 ? -51.195 -9.311 -46.159 1.00 42.77 65 GLU B O 1
ATOM 2569 N N . PRO B 1 28 ? -53.107 -9.006 -45.029 1.00 35.85 66 PRO B N 1
ATOM 2570 C CA . PRO B 1 28 ? -52.490 -9.155 -43.718 1.00 34.91 66 PRO B CA 1
ATOM 2571 C C . PRO B 1 28 ? -52.043 -10.594 -43.414 1.00 42.91 66 PRO B C 1
ATOM 2572 O O . PRO B 1 28 ? -52.814 -11.531 -43.526 1.00 39.16 66 PRO B O 1
ATOM 2576 N N . GLN B 1 29 ? -50.781 -10.755 -43.037 1.00 52.91 67 GLN B N 1
ATOM 2577 C CA . GLN B 1 29 ? -50.274 -12.041 -42.603 1.00 47.89 67 GLN B CA 1
ATOM 2578 C C . GLN B 1 29 ? -50.668 -12.257 -41.145 1.00 46.84 67 GLN B C 1
ATOM 2579 O O . GLN B 1 29 ? -51.304 -11.390 -40.533 1.00 42.59 67 GLN B O 1
ATOM 2585 N N . ASP B 1 30 ? -50.300 -13.399 -40.577 1.00 34.86 68 ASP B N 1
ATOM 2586 C CA . ASP B 1 30 ? -50.532 -13.642 -39.166 1.00 40.18 68 ASP B CA 1
ATOM 2587 C C . ASP B 1 30 ? -49.990 -12.501 -38.305 1.00 41.83 68 ASP B C 1
ATOM 2588 O O . ASP B 1 30 ? -48.849 -12.052 -38.485 1.00 43.74 68 ASP B O 1
ATOM 2593 N N . GLY B 1 31 ? -50.814 -12.023 -37.377 1.00 41.40 69 GLY B N 1
ATOM 2594 C CA . GLY B 1 31 ? -50.360 -10.966 -36.488 1.00 46.15 69 GLY B CA 1
ATOM 2595 C C . GLY B 1 31 ? -50.292 -9.560 -37.107 1.00 40.20 69 GLY B C 1
ATOM 2596 O O . GLY B 1 31 ? -49.879 -8.637 -36.437 1.00 39.81 69 GLY B O 1
ATOM 2597 N N . GLU B 1 32 ? -50.774 -9.393 -38.338 1.00 37.59 70 GLU B N 1
ATOM 2598 C CA . GLU B 1 32 ? -50.807 -8.092 -38.974 1.00 35.50 70 GLU B CA 1
ATOM 2599 C C . GLU B 1 32 ? -52.261 -7.634 -39.035 1.00 43.01 70 GLU B C 1
ATOM 2600 O O . GLU B 1 32 ? -53.170 -8.427 -38.880 1.00 37.02 70 GLU B O 1
ATOM 2606 N N . LEU B 1 33 ? -52.476 -6.338 -39.237 1.00 38.67 71 LEU B N 1
ATOM 2607 C CA . LEU B 1 33 ? -53.742 -5.904 -39.756 1.00 37.06 71 LEU B CA 1
ATOM 2608 C C . LEU B 1 33 ? -53.567 -5.051 -41.013 1.00 36.98 71 LEU B C 1
ATOM 2609 O O . LEU B 1 33 ? -52.452 -4.629 -41.347 1.00 34.75 71 LEU B O 1
ATOM 2614 N N . LYS B 1 34 ? -54.663 -4.919 -41.751 1.00 33.10 72 LYS B N 1
ATOM 2615 C CA . LYS B 1 34 ? -54.721 -4.160 -42.965 1.00 38.99 72 LYS B CA 1
ATOM 2616 C C . LYS B 1 34 ? -55.413 -2.829 -42.653 1.00 33.98 72 LYS B C 1
ATOM 2617 O O . LYS B 1 34 ? -56.521 -2.822 -42.075 1.00 33.18 72 LYS B O 1
ATOM 2623 N N . ILE B 1 35 ? -54.762 -1.737 -43.039 1.00 28.48 73 ILE B N 1
ATOM 2624 C CA . ILE B 1 35 ? -55.253 -0.356 -42.772 1.00 31.02 73 ILE B CA 1
ATOM 2625 C C . ILE B 1 35 ? -55.579 0.338 -44.099 1.00 28.63 73 ILE B C 1
ATOM 2626 O O . ILE B 1 35 ? -54.741 0.368 -45.012 1.00 36.21 73 ILE B O 1
ATOM 2631 N N . ARG B 1 36 ? -56.789 0.887 -44.165 1.00 34.17 74 ARG B N 1
ATOM 2632 C CA . ARG B 1 36 ? -57.264 1.746 -45.231 1.00 31.98 74 ARG B CA 1
ATOM 2633 C C . ARG B 1 36 ? -56.778 3.116 -44.797 1.00 30.39 74 ARG B C 1
ATOM 2634 O O . ARG B 1 36 ? -57.299 3.706 -43.850 1.00 29.89 74 ARG B O 1
ATOM 2642 N N . VAL B 1 37 ? -55.751 3.619 -45.489 1.00 25.83 75 VAL B N 1
ATOM 2643 C CA . VAL B 1 37 ? -54.989 4.727 -45.019 1.00 26.39 75 VAL B CA 1
ATOM 2644 C C . VAL B 1 37 ? -55.762 6.018 -45.325 1.00 37.69 75 VAL B C 1
ATOM 2645 O O . VAL B 1 37 ? -56.306 6.179 -46.416 1.00 33.95 75 VAL B O 1
ATOM 2649 N N . LYS B 1 38 ? -55.849 6.913 -44.351 1.00 31.30 76 LYS B N 1
ATOM 2650 C CA . LYS B 1 38 ? -56.470 8.235 -44.559 1.00 31.19 76 LYS B CA 1
ATOM 2651 C C . LYS B 1 38 ? -55.391 9.330 -44.655 1.00 32.42 76 LYS B C 1
ATOM 2652 O O . LYS B 1 38 ? -55.535 10.242 -45.435 1.00 33.07 76 LYS B O 1
ATOM 2658 N N . ALA B 1 39 ? -54.319 9.222 -43.859 1.00 30.68 77 ALA B N 1
ATOM 2659 C CA . ALA B 1 39 ? -53.228 10.220 -43.845 1.00 32.30 77 ALA B CA 1
ATOM 2660 C C . ALA B 1 39 ? -51.901 9.575 -43.565 1.00 31.38 77 ALA B C 1
ATOM 2661 O O . ALA B 1 39 ? -51.865 8.554 -42.866 1.00 31.71 77 ALA B O 1
ATOM 2663 N N . CYS B 1 40 ? -50.819 10.191 -44.086 1.00 33.28 78 CYS B N 1
ATOM 2664 C CA . CYS B 1 40 ? -49.465 9.748 -43.897 1.00 31.20 78 CYS B CA 1
ATOM 2665 C C . CYS B 1 40 ? -48.570 10.911 -43.478 1.00 30.50 78 CYS B C 1
ATOM 2666 O O . CYS B 1 40 ? -48.760 12.044 -43.935 1.00 30.56 78 CYS B O 1
ATOM 2669 N N . GLY B 1 41 ? -47.595 10.615 -42.614 1.00 26.39 79 GLY B N 1
ATOM 2670 C CA . GLY B 1 41 ? -46.713 11.617 -42.102 1.00 28.49 79 GLY B CA 1
ATOM 2671 C C . GLY B 1 41 ? -45.617 11.807 -43.095 1.00 30.66 79 GLY B C 1
ATOM 2672 O O . GLY B 1 41 ? -45.146 10.820 -43.663 1.00 34.66 79 GLY B O 1
ATOM 2673 N N . LEU B 1 42 ? -45.252 13.050 -43.361 1.00 34.66 80 LEU B N 1
ATOM 2674 C CA . LEU B 1 42 ? -44.005 13.327 -44.104 1.00 44.75 80 LEU B CA 1
ATOM 2675 C C . LEU B 1 42 ? -42.902 13.675 -43.095 1.00 45.66 80 LEU B C 1
ATOM 2676 O O . LEU B 1 42 ? -43.032 14.620 -42.304 1.00 43.55 80 LEU B O 1
ATOM 2681 N N . ASN B 1 43 ? -41.846 12.880 -43.069 1.00 41.39 81 ASN B N 1
ATOM 2682 C CA . ASN B 1 43 ? -40.752 13.094 -42.105 1.00 44.15 81 ASN B CA 1
ATOM 2683 C C . ASN B 1 43 ? -39.478 13.384 -42.855 1.00 44.84 81 ASN B C 1
ATOM 2684 O O . ASN B 1 43 ? -39.299 12.955 -43.996 1.00 50.41 81 ASN B O 1
ATOM 2689 N N . PHE B 1 44 ? -38.565 14.088 -42.216 1.00 43.88 82 PHE B N 1
ATOM 2690 C CA . PHE B 1 44 ? -37.274 14.421 -42.823 1.00 38.65 82 PHE B CA 1
ATOM 2691 C C . PHE B 1 44 ? -36.543 13.211 -43.334 1.00 40.80 82 PHE B C 1
ATOM 2692 O O . PHE B 1 44 ? -35.865 13.290 -44.357 1.00 44.47 82 PHE B O 1
ATOM 2700 N N . ILE B 1 45 ? -36.613 12.112 -42.580 1.00 42.22 83 ILE B N 1
ATOM 2701 C CA . ILE B 1 45 ? -36.009 10.841 -42.971 1.00 40.57 83 ILE B CA 1
ATOM 2702 C C . ILE B 1 45 ? -36.490 10.382 -44.373 1.00 40.91 83 ILE B C 1
ATOM 2703 O O . ILE B 1 45 ? -35.687 9.854 -45.178 1.00 41.82 83 ILE B O 1
ATOM 2708 N N . ASP B 1 46 ? -37.741 10.669 -44.717 1.00 36.98 84 ASP B N 1
ATOM 2709 C CA . ASP B 1 46 ? -38.257 10.335 -46.068 1.00 44.41 84 ASP B CA 1
ATOM 2710 C C . ASP B 1 46 ? -37.436 11.037 -47.185 1.00 53.38 84 ASP B C 1
ATOM 2711 O O . ASP B 1 46 ? -37.180 10.446 -48.246 1.00 42.14 84 ASP B O 1
ATOM 2716 N N . LEU B 1 47 ? -36.993 12.274 -46.944 1.00 44.56 85 LEU B N 1
ATOM 2717 C CA . LEU B 1 47 ? -36.140 12.957 -47.915 1.00 48.07 85 LEU B CA 1
ATOM 2718 C C . LEU B 1 47 ? -34.785 12.235 -48.038 1.00 49.24 85 LEU B C 1
ATOM 2719 O O . LEU B 1 47 ? -34.212 12.163 -49.120 1.00 51.16 85 LEU B O 1
ATOM 2724 N N . MET B 1 48 ? -34.298 11.690 -46.921 1.00 56.90 86 MET B N 1
ATOM 2725 C CA . MET B 1 48 ? -33.057 10.934 -46.895 1.00 51.37 86 MET B CA 1
ATOM 2726 C C . MET B 1 48 ? -33.190 9.589 -47.605 1.00 52.58 86 MET B C 1
ATOM 2727 O O . MET B 1 48 ? -32.279 9.166 -48.338 1.00 44.30 86 MET B O 1
ATOM 2732 N N . VAL B 1 49 ? -34.296 8.898 -47.352 1.00 42.98 87 VAL B N 1
ATOM 2733 C CA . VAL B 1 49 ? -34.619 7.683 -48.087 1.00 49.00 87 VAL B CA 1
ATOM 2734 C C . VAL B 1 49 ? -34.687 7.953 -49.605 1.00 44.46 87 VAL B C 1
ATOM 2735 O O . VAL B 1 49 ? -34.218 7.156 -50.399 1.00 48.02 87 VAL B O 1
ATOM 2739 N N . ARG B 1 50 ? -35.286 9.075 -49.983 1.00 42.78 88 ARG B N 1
ATOM 2740 C CA . ARG B 1 50 ? -35.394 9.461 -51.384 1.00 46.66 88 ARG B CA 1
ATOM 2741 C C . ARG B 1 50 ? -34.022 9.612 -52.080 1.00 48.46 88 ARG B C 1
ATOM 2742 O O . ARG B 1 50 ? -33.888 9.275 -53.262 1.00 57.54 88 ARG B O 1
ATOM 2750 N N . GLN B 1 51 ? -33.038 10.160 -51.369 1.00 50.21 89 GLN B N 1
ATOM 2751 C CA . GLN B 1 51 ? -31.672 10.293 -51.908 1.00 59.42 89 GLN B CA 1
ATOM 2752 C C . GLN B 1 51 ? -30.837 9.024 -51.712 1.00 53.59 89 GLN B C 1
ATOM 2753 O O . GLN B 1 51 ? -29.751 8.922 -52.263 1.00 66.89 89 GLN B O 1
ATOM 2759 N N . GLY B 1 52 ? -31.327 8.075 -50.918 1.00 66.73 90 GLY B N 1
ATOM 2760 C CA . GLY B 1 52 ? -30.548 6.873 -50.595 1.00 80.85 90 GLY B CA 1
ATOM 2761 C C . GLY B 1 52 ? -29.546 7.056 -49.452 1.00 83.91 90 GLY B C 1
ATOM 2762 O O . GLY B 1 52 ? -28.671 6.217 -49.261 1.00 93.03 90 GLY B O 1
ATOM 2763 N N . ASN B 1 53 ? -29.669 8.150 -48.696 1.00 67.79 91 ASN B N 1
ATOM 2764 C CA . ASN B 1 53 ? -28.845 8.393 -47.495 1.00 63.33 91 ASN B CA 1
ATOM 2765 C C . ASN B 1 53 ? -29.389 7.621 -46.302 1.00 78.03 91 ASN B C 1
ATOM 2766 O O . ASN B 1 53 ? -29.895 8.210 -45.349 1.00 84.18 91 ASN B O 1
ATOM 2771 N N . ILE B 1 54 ? -29.299 6.302 -46.377 1.00 84.68 92 ILE B N 1
ATOM 2772 C CA . ILE B 1 54 ? -29.953 5.428 -45.433 1.00 89.38 92 ILE B CA 1
ATOM 2773 C C . ILE B 1 54 ? -29.010 4.267 -45.094 1.00 91.03 92 ILE B C 1
ATOM 2774 O O . ILE B 1 54 ? -28.250 3.784 -45.942 1.00 119.89 92 ILE B O 1
ATOM 2776 N N . ASP B 1 55 ? -29.063 3.825 -43.844 1.00 111.53 93 ASP B N 1
ATOM 2777 C CA . ASP B 1 55 ? -28.227 2.723 -43.393 1.00 107.86 93 ASP B CA 1
ATOM 2778 C C . ASP B 1 55 ? -28.829 1.428 -43.908 1.00 115.63 93 ASP B C 1
ATOM 2779 O O . ASP B 1 55 ? -29.969 1.096 -43.572 1.00 115.21 93 ASP B O 1
ATOM 2784 N N . ASN B 1 56 ? -28.057 0.710 -44.722 1.00 102.29 94 ASN B N 1
ATOM 2785 C CA . ASN B 1 56 ? -28.510 -0.527 -45.347 1.00 94.58 94 ASN B CA 1
ATOM 2786 C C . ASN B 1 56 ? -29.714 -0.217 -46.249 1.00 83.75 94 ASN B C 1
ATOM 2787 O O . ASN B 1 56 ? -30.819 -0.746 -46.045 1.00 80.84 94 ASN B O 1
ATOM 2792 N N . PRO B 1 57 ? -29.508 0.661 -47.251 1.00 92.96 95 PRO B N 1
ATOM 2793 C CA . PRO B 1 57 ? -30.645 1.133 -48.034 1.00 90.18 95 PRO B CA 1
ATOM 2794 C C . PRO B 1 57 ? -31.423 -0.035 -48.634 1.00 73.31 95 PRO B C 1
ATOM 2795 O O . PRO B 1 57 ? -30.811 -0.989 -49.120 1.00 77.18 95 PRO B O 1
ATOM 2799 N N . PRO B 1 58 ? -32.764 0.023 -48.579 1.00 86.32 96 PRO B N 1
ATOM 2800 C CA . PRO B 1 58 ? -33.563 -1.063 -49.138 1.00 76.06 96 PRO B CA 1
ATOM 2801 C C . PRO B 1 58 ? -33.586 -1.002 -50.658 1.00 68.80 96 PRO B C 1
ATOM 2802 O O . PRO B 1 58 ? -33.182 0.005 -51.240 1.00 72.32 96 PRO B O 1
ATOM 2806 N N . LYS B 1 59 ? -34.049 -2.080 -51.282 1.00 62.88 97 LYS B N 1
ATOM 2807 C CA . LYS B 1 59 ? -34.086 -2.182 -52.722 1.00 65.73 97 LYS B CA 1
ATOM 2808 C C . LYS B 1 59 ? -35.134 -1.217 -53.282 1.00 51.24 97 LYS B C 1
ATOM 2809 O O . LYS B 1 59 ? -36.181 -1.033 -52.681 1.00 68.26 97 LYS B O 1
ATOM 2815 N N . THR B 1 60 ? -34.814 -0.580 -54.409 1.00 50.17 98 THR B N 1
ATOM 2816 C CA . THR B 1 60 ? -35.783 0.194 -55.183 1.00 49.13 98 THR B CA 1
ATOM 2817 C C . THR B 1 60 ? -36.187 -0.647 -56.394 1.00 56.54 98 THR B C 1
ATOM 2818 O O . THR B 1 60 ? -35.410 -1.502 -56.845 1.00 50.77 98 THR B O 1
ATOM 2822 N N . PRO B 1 61 ? -37.385 -0.411 -56.936 1.00 50.59 99 PRO B N 1
ATOM 2823 C CA . PRO B 1 61 ? -38.435 0.502 -56.460 1.00 46.88 99 PRO B CA 1
ATOM 2824 C C . PRO B 1 61 ? -38.988 0.143 -55.078 1.00 40.78 99 PRO B C 1
ATOM 2825 O O . PRO B 1 61 ? -38.915 -1.013 -54.668 1.00 47.49 99 PRO B O 1
ATOM 2829 N N . LEU B 1 62 ? -39.575 1.127 -54.401 1.00 41.37 100 LEU B N 1
ATOM 2830 C CA . LEU B 1 62 ? -40.107 0.957 -53.050 1.00 32.59 100 LEU B CA 1
ATOM 2831 C C . LEU B 1 62 ? -41.168 2.032 -52.756 1.00 34.96 100 LEU B C 1
ATOM 2832 O O . LEU B 1 62 ? -41.190 3.101 -53.366 1.00 42.37 100 LEU B O 1
ATOM 2837 N N . VAL B 1 63 ? -42.061 1.708 -51.857 1.00 30.25 101 VAL B N 1
ATOM 2838 C CA . VAL B 1 63 ? -43.067 2.676 -51.374 1.00 28.50 101 VAL B CA 1
ATOM 2839 C C . VAL B 1 63 ? -42.474 3.251 -50.120 1.00 28.32 101 VAL B C 1
ATOM 2840 O O . VAL B 1 63 ? -42.137 2.469 -49.203 1.00 27.68 101 VAL B O 1
ATOM 2844 N N . PRO B 1 64 ? -42.230 4.574 -50.092 1.00 28.79 102 PRO B N 1
ATOM 2845 C CA . PRO B 1 64 ? -41.714 5.190 -48.881 1.00 36.06 102 PRO B CA 1
ATOM 2846 C C . PRO B 1 64 ? -42.747 5.361 -47.789 1.00 33.81 102 PRO B C 1
ATOM 2847 O O . PRO B 1 64 ? -43.911 5.079 -48.010 1.00 36.24 102 PRO B O 1
ATOM 2851 N N . GLY B 1 65 ? -42.276 5.825 -46.631 1.00 36.13 103 GLY B N 1
ATOM 2852 C CA . GLY B 1 65 ? -43.132 6.309 -45.516 1.00 31.37 103 GLY B CA 1
ATOM 2853 C C . GLY B 1 65 ? -43.221 5.345 -44.352 1.00 34.45 103 GLY B C 1
ATOM 2854 O O . GLY B 1 65 ? -43.293 4.112 -44.565 1.00 31.09 103 GLY B O 1
ATOM 2855 N N . PHE B 1 66 ? -43.275 5.898 -43.119 1.00 31.45 104 PHE B N 1
ATOM 2856 C CA . PHE B 1 66 ? -43.134 5.124 -41.889 1.00 30.11 104 PHE B CA 1
ATOM 2857 C C . PHE B 1 66 ? -44.285 5.335 -40.921 1.00 32.28 104 PHE B C 1
ATOM 2858 O O . PHE B 1 66 ? -44.321 4.699 -39.900 1.00 31.49 104 PHE B O 1
ATOM 2866 N N . GLU B 1 67 ? -45.215 6.228 -41.241 1.00 34.89 105 GLU B N 1
ATOM 2867 C CA . GLU B 1 67 ? -46.202 6.744 -40.258 1.00 33.09 105 GLU B CA 1
ATOM 2868 C C . GLU B 1 67 ? -47.474 7.010 -40.983 1.00 31.49 105 GLU B C 1
ATOM 2869 O O . GLU B 1 67 ? -47.439 7.658 -42.024 1.00 29.35 105 GLU B O 1
ATOM 2875 N N . CYS B 1 68 ? -48.618 6.500 -40.501 1.00 24.77 106 CYS B N 1
ATOM 2876 C CA . CYS B 1 68 ? -49.844 6.716 -41.184 1.00 25.33 106 CYS B CA 1
ATOM 2877 C C . CYS B 1 68 ? -51.002 6.601 -40.166 1.00 25.22 106 CYS B C 1
ATOM 2878 O O . CYS B 1 68 ? -50.759 6.248 -38.995 1.00 24.54 106 CYS B O 1
ATOM 2881 N N . SER B 1 69 ? -52.175 6.985 -40.588 1.00 25.17 107 SER B N 1
ATOM 2882 C CA . SER B 1 69 ? -53.429 6.766 -39.814 1.00 25.83 107 SER B CA 1
ATOM 2883 C C . SER B 1 69 ? -54.506 6.306 -40.748 1.00 26.53 107 SER B C 1
ATOM 2884 O O . SER B 1 69 ? -54.498 6.607 -41.957 1.00 30.41 107 SER B O 1
ATOM 2887 N N . GLY B 1 70 ? -55.488 5.587 -40.226 1.00 34.15 108 GLY B N 1
ATOM 2888 C CA . GLY B 1 70 ? -56.635 5.215 -41.039 1.00 29.48 108 GLY B CA 1
ATOM 2889 C C . GLY B 1 70 ? -57.606 4.308 -40.293 1.00 29.43 108 GLY B C 1
ATOM 2890 O O . GLY B 1 70 ? -57.672 4.345 -39.069 1.00 32.45 108 GLY B O 1
ATOM 2891 N N . ILE B 1 71 ? -58.315 3.482 -41.064 1.00 27.99 109 ILE B N 1
ATOM 2892 C CA . ILE B 1 71 ? -59.342 2.572 -40.561 1.00 32.39 109 ILE B CA 1
ATOM 2893 C C . ILE B 1 71 ? -58.913 1.132 -40.846 1.00 29.66 109 ILE B C 1
ATOM 2894 O O . ILE B 1 71 ? -58.490 0.774 -41.963 1.00 37.94 109 ILE B O 1
ATOM 2899 N N . VAL B 1 72 ? -58.977 0.338 -39.812 1.00 32.99 110 VAL B N 1
ATOM 2900 C CA . VAL B 1 72 ? -58.823 -1.096 -39.956 1.00 40.68 110 VAL B CA 1
ATOM 2901 C C . VAL B 1 72 ? -59.909 -1.638 -40.898 1.00 37.14 110 VAL B C 1
ATOM 2902 O O . VAL B 1 72 ? -61.152 -1.612 -40.622 1.00 31.62 110 VAL B O 1
ATOM 2906 N N . GLU B 1 73 ? -59.414 -2.235 -41.946 1.00 29.62 111 GLU B N 1
ATOM 2907 C CA . GLU B 1 73 ? -60.222 -2.827 -43.011 1.00 38.73 111 GLU B CA 1
ATOM 2908 C C . GLU B 1 73 ? -60.169 -4.373 -43.049 1.00 35.80 111 GLU B C 1
ATOM 2909 O O . GLU B 1 73 ? -61.076 -4.994 -43.580 1.00 39.25 111 GLU B O 1
ATOM 2915 N N . ALA B 1 74 ? -59.118 -4.992 -42.516 1.00 40.39 112 ALA B N 1
ATOM 2916 C CA . ALA B 1 74 ? -59.057 -6.469 -42.437 1.00 41.69 112 ALA B CA 1
ATOM 2917 C C . ALA B 1 74 ? -58.113 -6.938 -41.333 1.00 41.51 112 ALA B C 1
ATOM 2918 O O . ALA B 1 74 ? -57.088 -6.283 -41.076 1.00 34.56 112 ALA B O 1
ATOM 2920 N N . LEU B 1 75 ? -58.434 -8.078 -40.712 1.00 30.81 113 LEU B N 1
ATOM 2921 C CA . LEU B 1 75 ? -57.609 -8.664 -39.639 1.00 34.86 113 LEU B CA 1
ATOM 2922 C C . LEU B 1 75 ? -56.810 -9.865 -40.183 1.00 42.46 113 LEU B C 1
ATOM 2923 O O . LEU B 1 75 ? -57.306 -10.611 -40.993 1.00 40.56 113 LEU B O 1
ATOM 2928 N N . GLY B 1 76 ? -55.572 -10.015 -39.740 1.00 39.93 114 GLY B N 1
ATOM 2929 C CA . GLY B 1 76 ? -54.776 -11.199 -40.009 1.00 42.79 114 GLY B CA 1
ATOM 2930 C C . GLY B 1 76 ? -55.125 -12.212 -38.956 1.00 41.38 114 GLY B C 1
ATOM 2931 O O . GLY B 1 76 ? -55.765 -11.861 -37.950 1.00 35.46 114 GLY B O 1
ATOM 2932 N N . ASP B 1 77 ? -54.677 -13.450 -39.161 1.00 39.38 115 ASP B N 1
ATOM 2933 C CA . ASP B 1 77 ? -54.843 -14.491 -38.167 1.00 37.61 115 ASP B CA 1
ATOM 2934 C C . ASP B 1 77 ? -54.229 -14.027 -36.851 1.00 37.74 115 ASP B C 1
ATOM 2935 O O . ASP B 1 77 ? -53.256 -13.285 -36.865 1.00 38.92 115 ASP B O 1
ATOM 2940 N N . SER B 1 78 ? -54.863 -14.396 -35.738 1.00 40.47 116 SER B N 1
ATOM 2941 C CA . SER B 1 78 ? -54.279 -14.237 -34.388 1.00 52.21 116 SER B CA 1
ATOM 2942 C C . SER B 1 78 ? -54.156 -12.776 -33.884 1.00 58.91 116 SER B C 1
ATOM 2943 O O . SER B 1 78 ? -53.281 -12.472 -33.080 1.00 56.34 116 SER B O 1
ATOM 2946 N N . VAL B 1 79 ? -55.032 -11.887 -34.349 1.00 40.59 117 VAL B N 1
ATOM 2947 C CA . VAL B 1 79 ? -54.986 -10.490 -33.965 1.00 45.10 117 VAL B CA 1
ATOM 2948 C C . VAL B 1 79 ? -55.951 -10.302 -32.838 1.00 44.83 117 VAL B C 1
ATOM 2949 O O . VAL B 1 79 ? -57.116 -10.685 -32.950 1.00 45.99 117 VAL B O 1
ATOM 2953 N N . LYS B 1 80 ? -55.446 -9.727 -31.747 1.00 49.43 118 LYS B N 1
ATOM 2954 C CA . LYS B 1 80 ? -56.242 -9.459 -30.557 1.00 54.02 118 LYS B CA 1
ATOM 2955 C C . LYS B 1 80 ? -56.528 -7.974 -30.510 1.00 53.74 118 LYS B C 1
ATOM 2956 O O . LYS B 1 80 ? -55.633 -7.186 -30.776 1.00 43.72 118 LYS B O 1
ATOM 2958 N N . GLY B 1 81 ? -57.757 -7.597 -30.153 1.00 47.33 119 GLY B N 1
ATOM 2959 C CA . GLY B 1 81 ? -58.029 -6.238 -29.679 1.00 56.86 119 GLY B CA 1
ATOM 2960 C C . GLY B 1 81 ? -58.555 -5.242 -30.710 1.00 63.30 119 GLY B C 1
ATOM 2961 O O . GLY B 1 81 ? -58.724 -4.076 -30.390 1.00 50.46 119 GLY B O 1
ATOM 2962 N N . TYR B 1 82 ? -58.805 -5.685 -31.943 1.00 46.37 120 TYR B N 1
ATOM 2963 C CA . TYR B 1 82 ? -59.255 -4.782 -33.003 1.00 44.92 120 TYR B CA 1
ATOM 2964 C C . TYR B 1 82 ? -60.382 -5.373 -33.772 1.00 41.89 120 TYR B C 1
ATOM 2965 O O . TYR B 1 82 ? -60.509 -6.593 -33.872 1.00 54.09 120 TYR B O 1
ATOM 2974 N N . GLU B 1 83 ? -61.198 -4.486 -34.327 1.00 47.10 121 GLU B N 1
ATOM 2975 C CA . GLU B 1 83 ? -62.330 -4.842 -35.154 1.00 42.51 121 GLU B CA 1
ATOM 2976 C C . GLU B 1 83 ? -62.251 -3.969 -36.361 1.00 41.56 121 GLU B C 1
ATOM 2977 O O . GLU B 1 83 ? -61.723 -2.853 -36.287 1.00 42.01 121 GLU B O 1
ATOM 2983 N N . ILE B 1 84 ? -62.818 -4.426 -37.465 1.00 38.73 122 ILE B N 1
ATOM 2984 C CA . ILE B 1 84 ? -62.793 -3.611 -38.684 1.00 38.51 122 ILE B CA 1
ATOM 2985 C C . ILE 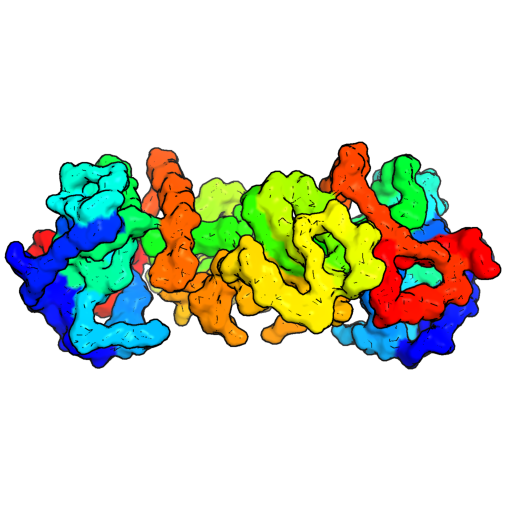B 1 84 ? -63.663 -2.363 -38.403 1.00 40.74 122 ILE B C 1
ATOM 2986 O O . ILE B 1 84 ? -64.651 -2.428 -37.635 1.00 34.31 122 ILE B O 1
ATOM 2991 N N . GLY B 1 85 ? -63.224 -1.218 -38.911 1.00 35.87 123 GLY B N 1
ATOM 2992 C CA . GLY B 1 85 ? -63.842 0.077 -38.600 1.00 40.70 123 GLY B CA 1
ATOM 2993 C C . GLY B 1 85 ? -63.158 0.864 -37.489 1.00 38.23 123 GLY B C 1
ATOM 2994 O O . GLY B 1 85 ? -63.460 2.053 -37.306 1.00 34.92 123 GLY B O 1
ATOM 2995 N N . ASP B 1 86 ? -62.253 0.228 -36.730 1.00 38.35 124 ASP B N 1
ATOM 2996 C CA . ASP B 1 86 ? -61.495 0.920 -35.665 1.00 36.84 124 ASP B CA 1
ATOM 2997 C C . ASP B 1 86 ? -60.567 1.977 -36.298 1.00 35.22 124 ASP B C 1
ATOM 2998 O O . ASP B 1 86 ? -59.939 1.734 -37.307 1.00 32.09 124 ASP B O 1
ATOM 3003 N N . ARG B 1 87 ? -60.479 3.135 -35.669 1.00 36.40 125 ARG B N 1
ATOM 3004 C CA . ARG B 1 87 ? -59.622 4.205 -36.155 1.00 32.00 125 ARG B CA 1
ATOM 3005 C C . ARG B 1 87 ? -58.287 4.126 -35.491 1.00 32.40 125 ARG B C 1
ATOM 3006 O O . ARG B 1 87 ? -58.231 4.055 -34.291 1.00 30.72 125 ARG B O 1
ATOM 3014 N N . VAL B 1 88 ? -57.189 4.173 -36.272 1.00 29.65 126 VAL B N 1
ATOM 3015 C CA . VAL B 1 88 ? -55.855 3.866 -35.729 1.00 31.15 126 VAL B CA 1
ATOM 3016 C C . VAL B 1 88 ? -54.737 4.735 -36.351 1.00 29.60 126 VAL B C 1
ATOM 3017 O O . VAL B 1 88 ? -54.962 5.379 -37.387 1.00 26.84 126 VAL B O 1
ATOM 3021 N N . MET B 1 89 ? -53.615 4.815 -35.661 1.00 25.98 127 MET B N 1
ATOM 3022 C CA . MET B 1 89 ? -52.401 5.351 -36.228 1.00 30.42 127 MET B CA 1
ATOM 3023 C C . MET B 1 89 ? -51.376 4.254 -36.106 1.00 30.72 127 MET B C 1
ATOM 3024 O O . MET B 1 89 ? -51.491 3.374 -35.259 1.00 27.96 127 MET B O 1
ATOM 3029 N N . ALA B 1 90 ? -50.313 4.331 -36.875 1.00 28.41 128 ALA B N 1
ATOM 3030 C CA . ALA B 1 90 ? -49.421 3.183 -36.929 1.00 30.21 128 ALA B CA 1
ATOM 3031 C C . ALA B 1 90 ? -48.075 3.574 -37.426 1.00 35.52 128 ALA B C 1
ATOM 3032 O O . ALA B 1 90 ? -47.983 4.477 -38.230 1.00 32.40 128 ALA B O 1
ATOM 3034 N N . PHE B 1 91 ? -47.055 2.822 -37.003 1.00 34.41 129 PHE B N 1
ATOM 3035 C CA . PHE B 1 91 ? -45.754 2.831 -37.680 1.00 29.72 129 PHE B CA 1
ATOM 3036 C C . PHE B 1 91 ? -45.685 1.719 -38.672 1.00 30.91 129 PHE B C 1
ATOM 3037 O O . PHE B 1 91 ? -46.327 0.687 -38.499 1.00 26.37 129 PHE B O 1
ATOM 3045 N N . VAL B 1 92 ? -44.860 1.868 -39.729 1.00 26.89 130 VAL B N 1
ATOM 3046 C CA . VAL B 1 92 ? -44.770 0.804 -40.687 1.00 28.61 130 VAL B CA 1
ATOM 3047 C C . VAL B 1 92 ? -43.376 0.924 -41.332 1.00 29.76 130 VAL B C 1
ATOM 3048 O O . VAL B 1 92 ? -42.859 2.044 -41.455 1.00 26.92 130 VAL B O 1
ATOM 3052 N N . ASN B 1 93 ? -42.739 -0.204 -41.544 1.00 28.66 131 ASN B N 1
ATOM 3053 C CA . ASN B 1 93 ? -41.351 -0.218 -42.001 1.00 33.74 131 ASN B CA 1
ATOM 3054 C C . ASN B 1 93 ? -41.389 -0.034 -43.493 1.00 32.51 131 ASN B C 1
ATOM 3055 O O . ASN B 1 93 ? -41.357 -0.988 -44.250 1.00 35.73 131 ASN B O 1
ATOM 3060 N N . TYR B 1 94 ? -41.503 1.219 -43.907 1.00 37.81 132 TYR B N 1
ATOM 3061 C CA . TYR B 1 94 ? -41.745 1.562 -45.316 1.00 40.38 132 TYR B CA 1
ATOM 3062 C C . TYR B 1 94 ? -43.139 1.211 -45.659 1.00 29.87 132 TYR B C 1
ATOM 3063 O O . TYR B 1 94 ? -43.873 0.649 -44.845 1.00 37.64 132 TYR B O 1
ATOM 3072 N N . ASN B 1 95 ? -43.540 1.574 -46.888 1.00 31.48 133 ASN B N 1
ATOM 3073 C CA . ASN B 1 95 ? -44.855 1.214 -47.437 1.00 33.23 133 ASN B CA 1
ATOM 3074 C C . ASN B 1 95 ? -46.048 2.018 -46.925 1.00 28.67 133 ASN B C 1
ATOM 3075 O O . ASN B 1 95 ? -47.146 1.741 -47.317 1.00 36.62 133 ASN B O 1
ATOM 3080 N N . ALA B 1 96 ? -45.802 3.082 -46.179 1.00 27.93 134 ALA B N 1
ATOM 3081 C CA . ALA B 1 96 ? -46.912 3.908 -45.637 1.00 27.89 134 ALA B CA 1
ATOM 3082 C C . ALA B 1 96 ? -47.554 4.770 -46.717 1.00 29.78 134 ALA B C 1
ATOM 3083 O O . ALA B 1 96 ? -48.683 5.032 -46.632 1.00 25.82 134 ALA B O 1
ATOM 3085 N N . TRP B 1 97 ? -46.813 5.206 -47.755 1.00 33.03 135 TRP B N 1
ATOM 3086 C CA . TRP B 1 97 ? -47.439 6.126 -48.729 1.00 34.56 135 TRP B CA 1
ATOM 3087 C C . TRP B 1 97 ? -48.322 5.437 -49.774 1.00 37.61 135 TRP B C 1
ATOM 3088 O O . TRP B 1 97 ? -47.967 5.378 -50.934 1.00 27.42 135 TRP B O 1
ATOM 3099 N N . ALA B 1 98 ? -49.506 4.981 -49.347 1.00 28.41 136 ALA B N 1
ATOM 3100 C CA . ALA B 1 98 ? -50.339 4.194 -50.197 1.00 31.03 136 ALA B CA 1
ATOM 3101 C C . ALA B 1 98 ? -51.716 4.138 -49.583 1.00 30.63 136 ALA B C 1
ATOM 3102 O O . ALA B 1 98 ? -51.884 4.442 -48.411 1.00 32.37 136 ALA B O 1
ATOM 3104 N N . GLU B 1 99 ? -52.693 3.795 -50.388 1.00 31.47 137 GLU B N 1
ATOM 3105 C CA . GLU B 1 99 ? -54.077 3.700 -49.930 1.00 32.76 137 GLU B CA 1
ATOM 3106 C C . GLU B 1 99 ? -54.333 2.595 -48.887 1.00 31.07 137 GLU B C 1
ATOM 3107 O O . GLU B 1 99 ? -55.263 2.718 -48.128 1.00 35.07 137 GLU B O 1
ATOM 3113 N N . VAL B 1 100 ? -53.519 1.533 -48.921 1.00 33.19 138 VAL B N 1
ATOM 3114 C CA . VAL B 1 100 ? -53.615 0.398 -48.015 1.00 30.84 138 VAL B CA 1
ATOM 3115 C C . VAL B 1 100 ? -52.222 0.000 -47.555 1.00 34.98 138 VAL B C 1
ATOM 3116 O O . VAL B 1 100 ? -51.243 -0.077 -48.363 1.00 33.14 138 VAL B O 1
ATOM 3120 N N . VAL B 1 101 ? -52.161 -0.324 -46.268 1.00 30.12 139 VAL B N 1
ATOM 3121 C CA . VAL B 1 101 ? -50.958 -0.676 -45.560 1.00 30.21 139 VAL B CA 1
ATOM 3122 C C . VAL B 1 101 ? -51.242 -1.900 -44.694 1.00 31.48 139 VAL B C 1
ATOM 3123 O O . VAL B 1 101 ? -52.257 -1.965 -44.000 1.00 30.83 139 VAL B O 1
ATOM 3127 N N . CYS B 1 102 ? -50.331 -2.873 -44.714 1.00 32.55 140 CYS B N 1
ATOM 3128 C CA . CYS B 1 102 ? -50.372 -3.968 -43.734 1.00 32.30 140 CYS B CA 1
ATOM 3129 C C . CYS B 1 102 ? -49.210 -3.793 -42.793 1.00 36.73 140 CYS B C 1
ATOM 3130 O O . CYS B 1 102 ? -48.118 -3.406 -43.229 1.00 35.42 140 CYS B O 1
ATOM 3133 N N . THR B 1 103 ? -49.454 -3.954 -41.488 1.00 33.31 141 THR B N 1
ATOM 3134 C CA . THR B 1 103 ? -48.378 -3.835 -40.501 1.00 35.86 141 THR B CA 1
ATOM 3135 C C . THR B 1 103 ? -48.644 -4.729 -39.300 1.00 32.76 141 THR B C 1
ATOM 3136 O O . THR B 1 103 ? -49.841 -4.913 -38.897 1.00 36.99 141 THR B O 1
ATOM 3140 N N . PRO B 1 104 ? -47.561 -5.233 -38.669 1.00 32.17 142 PRO B N 1
ATOM 3141 C CA . PRO B 1 104 ? -47.750 -6.001 -37.442 1.00 39.90 142 PRO B CA 1
ATOM 3142 C C . PRO B 1 104 ? -48.546 -5.230 -36.385 1.00 31.39 142 PRO B C 1
ATOM 3143 O O . PRO B 1 104 ? -48.320 -4.040 -36.179 1.00 37.94 142 PRO B O 1
ATOM 3147 N N . VAL B 1 105 ? -49.440 -5.902 -35.696 1.00 34.57 143 VAL B N 1
ATOM 3148 C CA . VAL B 1 105 ? -50.316 -5.258 -34.721 1.00 32.22 143 VAL B CA 1
ATOM 3149 C C . VAL B 1 105 ? -49.570 -4.528 -33.600 1.00 35.80 143 VAL B C 1
ATOM 3150 O O . VAL B 1 105 ? -50.121 -3.591 -32.990 1.00 30.93 143 VAL B O 1
ATOM 3154 N N . GLU B 1 106 ? -48.348 -4.951 -33.279 1.00 33.22 144 GLU B N 1
ATOM 3155 C CA . GLU B 1 106 ? -47.647 -4.305 -32.161 1.00 39.27 144 GLU B CA 1
ATOM 3156 C C . GLU B 1 106 ? -47.311 -2.853 -32.484 1.00 40.54 144 GLU B C 1
ATOM 3157 O O . GLU B 1 106 ? -47.020 -2.084 -31.556 1.00 38.84 144 GLU B O 1
ATOM 3163 N N . PHE B 1 107 ? -47.385 -2.473 -33.764 1.00 37.55 145 PHE B N 1
ATOM 3164 C CA . PHE B 1 107 ? -47.112 -1.079 -34.172 1.00 34.88 145 PHE B CA 1
ATOM 3165 C C . PHE B 1 107 ? -48.370 -0.244 -34.437 1.00 33.26 145 PHE B C 1
ATOM 3166 O O . PHE B 1 107 ? -48.274 0.860 -35.007 1.00 34.15 145 PHE B O 1
ATOM 3174 N N . VAL B 1 108 ? -49.521 -0.724 -33.978 1.00 34.02 146 VAL B N 1
ATOM 3175 C CA . VAL B 1 108 ? -50.798 -0.072 -34.236 1.00 33.11 146 VAL B CA 1
ATOM 3176 C C . VAL B 1 108 ? -51.434 0.442 -32.951 1.00 39.76 146 VAL B C 1
ATOM 3177 O O . VAL B 1 108 ? -51.379 -0.234 -31.930 1.00 35.19 146 VAL B O 1
ATOM 3181 N N . TYR B 1 109 ? -52.004 1.649 -32.999 1.00 38.56 147 TYR B N 1
ATOM 3182 C CA . TYR B 1 109 ? -52.555 2.276 -31.804 1.00 33.19 147 TYR B CA 1
ATOM 3183 C C . TYR B 1 109 ? -53.879 2.865 -32.144 1.00 37.48 147 TYR B C 1
ATOM 3184 O O . TYR B 1 109 ? -54.005 3.612 -33.105 1.00 42.40 147 TYR B O 1
ATOM 3193 N N . LYS B 1 110 ? -54.871 2.515 -31.350 1.00 35.57 148 LYS B N 1
ATOM 3194 C CA . LYS B 1 110 ? -56.210 3.075 -31.449 1.00 40.49 148 LYS B CA 1
ATOM 3195 C C . LYS B 1 110 ? -56.209 4.537 -31.075 1.00 40.90 148 LYS B C 1
ATOM 3196 O O . LYS B 1 110 ? -55.552 4.919 -30.132 1.00 35.85 148 LYS B O 1
ATOM 3202 N N . ILE B 1 111 ? -56.905 5.355 -31.849 1.00 38.59 149 ILE B N 1
ATOM 3203 C CA . ILE B 1 111 ? -56.901 6.771 -31.581 1.00 38.53 149 ILE B CA 1
ATOM 3204 C C . ILE B 1 111 ? -58.204 7.222 -30.984 1.00 33.48 149 ILE B C 1
ATOM 3205 O O . ILE B 1 111 ? -59.263 6.578 -31.142 1.00 37.07 149 ILE B O 1
ATOM 3210 N N . PRO B 1 112 ? -58.148 8.307 -30.225 1.00 38.98 150 PRO B N 1
ATOM 3211 C CA . PRO B 1 112 ? -59.412 8.793 -29.584 1.00 37.85 150 PRO B CA 1
ATOM 3212 C C . PRO B 1 112 ? -60.328 9.370 -30.650 1.00 41.25 150 PRO B C 1
ATOM 3213 O O . PRO B 1 112 ? -59.843 9.859 -31.695 1.00 33.36 150 PRO B O 1
ATOM 3217 N N . ASP B 1 113 ? -61.628 9.339 -30.386 1.00 42.52 151 ASP B N 1
ATOM 3218 C CA . ASP B 1 113 ? -62.642 9.845 -31.320 1.00 43.92 151 ASP B CA 1
ATOM 3219 C C . ASP B 1 113 ? -62.441 11.326 -31.622 1.00 40.61 151 ASP B C 1
ATOM 3220 O O . ASP B 1 113 ? -62.780 11.787 -32.684 1.00 49.45 151 ASP B O 1
ATOM 3225 N N . ASP B 1 114 ? -61.880 12.059 -30.670 1.00 41.50 152 ASP B N 1
ATOM 3226 C CA . ASP B 1 114 ? -61.635 13.496 -30.816 1.00 51.43 152 ASP B CA 1
ATOM 3227 C C . ASP B 1 114 ? -60.501 13.816 -31.741 1.00 45.13 152 ASP B C 1
ATOM 3228 O O . ASP B 1 114 ? -60.390 14.964 -32.207 1.00 44.51 152 ASP B O 1
ATOM 3233 N N . MET B 1 115 ? -59.637 12.825 -32.004 1.00 46.30 153 MET B N 1
ATOM 3234 C CA . MET B 1 115 ? -58.452 13.034 -32.803 1.00 41.46 153 MET B CA 1
ATOM 3235 C C . MET B 1 115 ? -58.727 12.762 -34.284 1.00 37.69 153 MET B C 1
ATOM 3236 O O . MET B 1 115 ? -59.167 11.693 -34.670 1.00 33.23 153 MET B O 1
ATOM 3241 N N . SER B 1 116 ? -58.428 13.732 -35.130 1.00 31.81 154 SER B N 1
ATOM 3242 C CA . SER B 1 116 ? -58.737 13.604 -36.516 1.00 34.70 154 SER B CA 1
ATOM 3243 C C . SER B 1 116 ? -57.660 12.710 -37.111 1.00 33.07 154 SER B C 1
ATOM 3244 O O . SER B 1 116 ? -56.636 12.479 -36.441 1.00 30.24 154 SER B O 1
ATOM 3247 N N . PHE B 1 117 ? -57.842 12.276 -38.362 1.00 30.20 155 PHE B N 1
ATOM 3248 C CA . PHE B 1 117 ? -56.825 11.451 -39.037 1.00 32.09 155 PHE B CA 1
ATOM 3249 C C . PHE B 1 117 ? -55.557 12.211 -39.317 1.00 34.72 155 PHE B C 1
ATOM 3250 O O . PHE B 1 117 ? -54.473 11.612 -39.311 1.00 35.11 155 PHE B O 1
ATOM 3258 N N . SER B 1 118 ? -55.677 13.491 -39.647 1.00 34.83 156 SER B N 1
ATOM 3259 C CA . SER B 1 118 ? -54.487 14.286 -40.004 1.00 34.08 156 SER B CA 1
ATOM 3260 C C . SER B 1 118 ? -53.618 14.489 -38.751 1.00 32.56 156 SER B C 1
ATOM 3261 O O . SER B 1 118 ? -52.432 14.269 -38.798 1.00 29.62 156 SER B O 1
ATOM 3264 N N . GLU B 1 119 ? -54.226 14.817 -37.631 1.00 33.82 157 GLU B N 1
ATOM 3265 C CA . GLU B 1 119 ? -53.518 14.902 -36.359 1.00 38.20 157 GLU B CA 1
ATOM 3266 C C . GLU B 1 119 ? -52.813 13.607 -35.959 1.00 37.23 157 GLU B C 1
ATOM 3267 O O . GLU B 1 119 ? -51.699 13.643 -35.446 1.00 37.46 157 GLU B O 1
ATOM 3273 N N . ALA B 1 120 ? -53.522 12.497 -36.124 1.00 31.63 158 ALA B N 1
ATOM 3274 C CA . ALA B 1 120 ? -53.040 11.197 -35.753 1.00 29.39 158 ALA B CA 1
ATOM 3275 C C . ALA B 1 120 ? -51.786 10.819 -36.576 1.00 30.22 158 ALA B C 1
ATOM 3276 O O . ALA B 1 120 ? -50.860 10.214 -36.043 1.00 27.69 158 ALA B O 1
ATOM 3278 N N . ALA B 1 121 ? -51.773 11.160 -37.841 1.00 31.56 159 ALA B N 1
ATOM 3279 C CA . ALA B 1 121 ? -50.613 10.842 -38.723 1.00 27.21 159 ALA B CA 1
ATOM 3280 C C . ALA B 1 121 ? -49.459 11.805 -38.456 1.00 28.29 159 ALA B C 1
ATOM 3281 O O . ALA B 1 121 ? -48.317 11.622 -38.949 1.00 36.43 159 ALA B O 1
ATOM 3283 N N . ALA B 1 122 ? -49.743 12.885 -37.742 1.00 31.30 160 ALA B N 1
ATOM 3284 C CA . ALA B 1 122 ? -48.697 13.789 -37.275 1.00 32.19 160 ALA B CA 1
ATOM 3285 C C . ALA B 1 122 ? -48.173 13.435 -35.867 1.00 31.05 160 ALA B C 1
ATOM 3286 O O . ALA B 1 122 ? -47.261 14.095 -35.355 1.00 37.12 160 ALA B O 1
ATOM 3288 N N . PHE B 1 123 ? -48.818 12.492 -35.198 1.00 36.81 161 PHE B N 1
ATOM 3289 C CA . PHE B 1 123 ? -48.595 12.223 -33.757 1.00 37.97 161 PHE B CA 1
ATOM 3290 C C . PHE B 1 123 ? -47.353 11.323 -33.401 1.00 40.66 161 PHE B C 1
ATOM 3291 O O . PHE B 1 123 ? -46.430 11.785 -32.745 1.00 43.11 161 PHE B O 1
ATOM 3299 N N . PRO B 1 124 ? -47.277 10.090 -33.934 1.00 53.58 162 PRO B N 1
ATOM 3300 C CA . PRO B 1 124 ? -46.300 9.097 -33.454 1.00 44.60 162 PRO B CA 1
ATOM 3301 C C . PRO B 1 124 ? -44.808 9.402 -33.634 1.00 37.78 162 PRO B C 1
ATOM 3302 O O . PRO B 1 124 ? -44.079 9.367 -32.662 1.00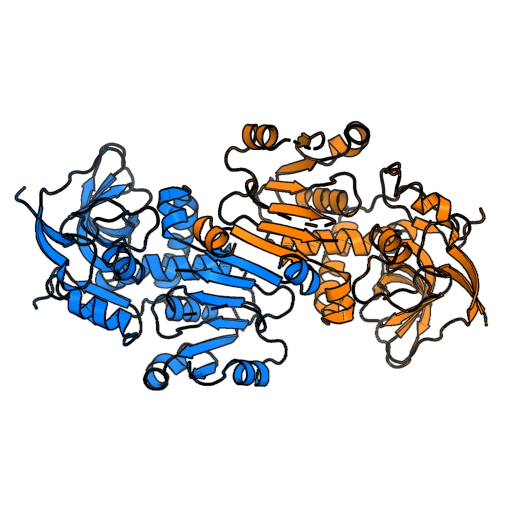 38.09 162 PRO B O 1
ATOM 3306 N N . MET B 1 125 ? -44.327 9.654 -34.840 1.00 35.14 163 MET B N 1
ATOM 3307 C CA . MET B 1 125 ? -42.885 9.892 -34.996 1.00 40.17 163 MET B CA 1
ATOM 3308 C C . MET B 1 125 ? -42.378 11.025 -34.077 1.00 46.69 163 MET B C 1
ATOM 3309 O O . MET B 1 125 ? -41.476 10.800 -33.271 1.00 40.26 163 MET B O 1
ATOM 3314 N N . ASN B 1 126 ? -42.993 12.212 -34.175 1.00 40.28 164 ASN B N 1
ATOM 3315 C CA . ASN B 1 126 ? -42.500 13.368 -33.482 1.00 40.40 164 ASN B CA 1
ATOM 3316 C C . ASN B 1 126 ? -42.680 13.258 -31.965 1.00 35.96 164 ASN B C 1
ATOM 3317 O O . ASN B 1 126 ? -41.738 13.527 -31.220 1.00 33.36 164 ASN B O 1
ATOM 3322 N N . PHE B 1 127 ? -43.864 12.866 -31.501 1.00 33.23 165 PHE B N 1
ATOM 3323 C CA . PHE B 1 127 ? -44.092 12.845 -30.092 1.00 36.05 165 PHE B CA 1
ATOM 3324 C C . PHE B 1 127 ? -43.398 11.650 -29.373 1.00 38.67 165 PHE B C 1
ATOM 3325 O O . PHE B 1 127 ? -42.962 11.791 -28.243 1.00 39.78 165 PHE B O 1
ATOM 3333 N N . VAL B 1 128 ? -43.298 10.486 -30.012 1.00 39.18 166 VAL B N 1
ATOM 3334 C CA . VAL B 1 128 ? -42.627 9.368 -29.378 1.00 33.61 166 VAL B CA 1
ATOM 3335 C C . VAL B 1 128 ? -41.134 9.708 -29.299 1.00 34.43 166 VAL B C 1
ATOM 3336 O O . VAL B 1 128 ? -40.498 9.465 -28.289 1.00 34.54 166 VAL B O 1
ATOM 3340 N N . THR B 1 129 ? -40.576 10.288 -30.351 1.00 32.91 167 THR B N 1
ATOM 3341 C CA . THR B 1 129 ? -39.166 10.628 -30.327 1.00 39.08 167 THR B CA 1
ATOM 3342 C C . THR B 1 129 ? -38.888 11.612 -29.171 1.00 40.35 167 THR B C 1
ATOM 3343 O O . THR B 1 129 ? -37.993 11.404 -28.355 1.00 43.52 167 THR B O 1
ATOM 3347 N N . ALA B 1 130 ? -39.678 12.670 -29.118 1.00 33.53 168 ALA B N 1
ATOM 3348 C CA . ALA B 1 130 ? -39.583 13.640 -28.071 1.00 36.31 168 ALA B CA 1
ATOM 3349 C C . ALA B 1 130 ? -39.708 12.993 -26.674 1.00 32.86 168 ALA B C 1
ATOM 3350 O O . ALA B 1 130 ? -38.922 13.299 -25.794 1.00 33.60 168 ALA B O 1
ATOM 3352 N N . TYR B 1 131 ? -40.679 12.123 -26.496 1.00 28.80 169 TYR B N 1
ATOM 3353 C CA . TYR B 1 131 ? -40.955 11.623 -25.188 1.00 32.11 169 TYR B CA 1
ATOM 3354 C C . TYR B 1 131 ? -39.808 10.695 -24.736 1.00 35.13 169 TYR B C 1
ATOM 3355 O O . TYR B 1 131 ? -39.301 10.789 -23.603 1.00 33.47 169 TYR B O 1
ATOM 3364 N N . VAL B 1 132 ? -39.360 9.849 -25.651 1.00 37.21 170 VAL B N 1
ATOM 3365 C CA . VAL B 1 132 ? -38.354 8.902 -25.318 1.00 34.51 170 VAL B CA 1
ATOM 3366 C C . VAL B 1 132 ? -37.046 9.599 -24.991 1.00 39.48 170 VAL B C 1
ATOM 3367 O O . VAL B 1 132 ? -36.354 9.205 -24.025 1.00 37.42 170 VAL B O 1
ATOM 3371 N N . MET B 1 133 ? -36.687 10.620 -25.763 1.00 42.41 171 MET B N 1
ATOM 3372 C CA . MET B 1 133 ? -35.445 11.378 -25.483 1.00 39.68 171 MET B CA 1
ATOM 3373 C C . MET B 1 133 ? -35.446 12.100 -24.139 1.00 43.36 171 MET B C 1
ATOM 3374 O O . MET B 1 133 ? -34.436 12.073 -23.413 1.00 35.40 171 MET B O 1
ATOM 3379 N N . LEU B 1 134 ? -36.583 12.707 -23.787 1.00 37.86 172 LEU B N 1
ATOM 3380 C CA . LEU B 1 134 ? -36.679 13.475 -22.548 1.00 36.15 172 LEU B CA 1
ATOM 3381 C C . LEU B 1 134 ? -36.841 12.634 -21.290 1.00 39.88 172 LEU B C 1
ATOM 3382 O O . LEU B 1 134 ? -36.352 13.010 -20.222 1.00 36.93 172 LEU B O 1
ATOM 3387 N N . PHE B 1 135 ? -37.550 11.515 -21.381 1.00 36.35 173 PHE B N 1
ATOM 3388 C CA . PHE B 1 135 ? -37.884 10.783 -20.169 1.00 33.72 173 PHE B CA 1
ATOM 3389 C C . PHE B 1 135 ? -37.280 9.395 -20.088 1.00 34.49 173 PHE B C 1
ATOM 3390 O O . PHE B 1 135 ? -37.172 8.858 -19.004 1.00 43.58 173 PHE B O 1
ATOM 3398 N N . GLU B 1 136 ? -36.818 8.832 -21.192 1.00 38.14 174 GLU B N 1
ATOM 3399 C CA . GLU B 1 136 ? -36.173 7.535 -21.150 1.00 38.68 174 GLU B CA 1
ATOM 3400 C C . GLU B 1 136 ? -34.654 7.629 -21.333 1.00 45.11 174 GLU B C 1
ATOM 3401 O O . GLU B 1 136 ? -33.940 6.975 -20.627 1.00 70.04 174 GLU B O 1
ATOM 3407 N N . VAL B 1 137 ? -34.163 8.478 -22.229 1.00 41.71 175 VAL B N 1
ATOM 3408 C CA . VAL B 1 137 ? -32.732 8.672 -22.392 1.00 39.16 175 VAL B CA 1
ATOM 3409 C C . VAL B 1 137 ? -32.256 9.648 -21.309 1.00 49.57 175 VAL B C 1
ATOM 3410 O O . VAL B 1 137 ? -31.560 9.255 -20.398 1.00 46.37 175 VAL B O 1
ATOM 3414 N N . ALA B 1 138 ? -32.680 10.910 -21.363 1.00 39.95 176 ALA B N 1
ATOM 3415 C CA . ALA B 1 138 ? -32.477 11.802 -20.261 1.00 37.28 176 ALA B CA 1
ATOM 3416 C C . ALA B 1 138 ? -33.620 11.468 -19.305 1.00 43.51 176 ALA B C 1
ATOM 3417 O O . ALA B 1 138 ? -34.502 10.665 -19.643 1.00 39.42 176 ALA B O 1
ATOM 3419 N N . ASN B 1 139 ? -33.619 12.104 -18.147 1.00 36.84 177 ASN B N 1
ATOM 3420 C CA . ASN B 1 139 ? -34.666 11.945 -17.124 1.00 36.64 177 ASN B CA 1
ATOM 3421 C C . ASN B 1 139 ? -35.114 13.364 -16.737 1.00 41.47 177 ASN B C 1
ATOM 3422 O O . ASN B 1 139 ? -34.756 13.856 -15.682 1.00 37.50 177 ASN B O 1
ATOM 3427 N N . LEU B 1 140 ? -35.855 14.036 -17.616 1.00 39.29 178 LEU B N 1
ATOM 3428 C CA . LEU B 1 140 ? -36.244 15.449 -17.394 1.00 41.12 178 LEU B CA 1
ATOM 3429 C C . LEU B 1 140 ? -37.060 15.588 -16.126 1.00 44.71 178 LEU B C 1
ATOM 3430 O O . LEU B 1 140 ? -38.087 14.930 -15.987 1.00 39.58 178 LEU B O 1
ATOM 3435 N N . ARG B 1 141 ? -36.607 16.479 -15.234 1.00 43.01 179 ARG B N 1
ATOM 3436 C CA . ARG B 1 141 ? -37.282 16.783 -13.973 1.00 46.32 179 ARG B CA 1
ATOM 3437 C C . ARG B 1 141 ? -37.403 18.310 -13.771 1.00 44.25 179 ARG B C 1
ATOM 3438 O O . ARG B 1 141 ? -36.791 19.105 -14.500 1.00 39.74 179 ARG B O 1
ATOM 3446 N N . GLU B 1 142 ? -38.215 18.672 -12.788 1.00 41.28 180 GLU B N 1
ATOM 3447 C CA . GLU B 1 142 ? -38.461 20.070 -12.384 1.00 55.98 180 GLU B CA 1
ATOM 3448 C C . GLU B 1 142 ? -37.194 20.905 -12.305 1.00 50.77 180 GLU B C 1
ATOM 3449 O O . GLU B 1 142 ? -36.225 20.468 -11.726 1.00 48.79 180 GLU B O 1
ATOM 3455 N N . GLY B 1 143 ? -37.230 22.116 -12.853 1.00 57.11 181 GLY B N 1
ATOM 3456 C CA . GLY B 1 143 ? -36.120 23.069 -12.713 1.00 61.75 181 GLY B CA 1
ATOM 3457 C C . GLY B 1 143 ? -35.019 22.936 -13.748 1.00 58.19 181 GLY B C 1
ATOM 3458 O O . GLY B 1 143 ? -34.062 23.683 -13.743 1.00 63.20 181 GLY B O 1
ATOM 3459 N N . MET B 1 144 ? -35.135 21.987 -14.653 1.00 55.87 182 MET B N 1
ATOM 3460 C CA . MET B 1 144 ? -34.066 21.766 -15.595 1.00 49.90 182 MET B CA 1
ATOM 3461 C C . MET B 1 144 ? -34.180 22.666 -16.790 1.00 54.26 182 MET B C 1
ATOM 3462 O O . MET B 1 144 ? -35.177 23.329 -16.980 1.00 48.86 182 MET B O 1
ATOM 3467 N N . SER B 1 145 ? -33.161 22.642 -17.631 1.00 47.90 183 SER B N 1
ATOM 3468 C CA . SER B 1 145 ? -33.198 23.390 -18.809 1.00 46.66 183 SER B CA 1
ATOM 3469 C C . SER B 1 145 ? -32.775 22.534 -19.987 1.00 47.06 183 SER B C 1
ATOM 3470 O O . SER B 1 145 ? -31.941 21.630 -19.872 1.00 58.14 183 SER B O 1
ATOM 3473 N N . VAL B 1 146 ? -33.381 22.837 -21.128 1.00 41.69 184 VAL B N 1
ATOM 3474 C CA . VAL B 1 146 ? -33.234 22.072 -22.339 1.00 46.94 184 VAL B CA 1
ATOM 3475 C C . VAL B 1 146 ? -32.864 22.995 -23.485 1.00 56.14 184 VAL B C 1
ATOM 3476 O O . VAL B 1 146 ? -33.459 24.061 -23.645 1.00 54.13 184 VAL B O 1
ATOM 3480 N N . LEU B 1 147 ? -31.876 22.588 -24.269 1.00 47.13 185 LEU B N 1
ATOM 3481 C CA . LEU B 1 147 ? -31.560 23.252 -25.496 1.00 51.32 185 LEU B CA 1
ATOM 3482 C C . LEU B 1 147 ? -32.018 22.379 -26.617 1.00 57.20 185 LEU B C 1
ATOM 3483 O O . LEU B 1 147 ? -31.580 21.227 -26.755 1.00 50.05 185 LEU B O 1
ATOM 3488 N N . VAL B 1 148 ? -32.900 22.944 -27.439 1.00 66.99 186 VAL B N 1
ATOM 3489 C CA . VAL B 1 148 ? -33.489 22.238 -28.559 1.00 62.76 186 VAL B CA 1
ATOM 3490 C C . VAL B 1 148 ? -33.083 22.924 -29.853 1.00 72.95 186 VAL B C 1
ATOM 3491 O O . VAL B 1 148 ? -33.485 24.049 -30.112 1.00 67.24 186 VAL B O 1
ATOM 3495 N N . HIS B 1 149 ? -32.264 22.252 -30.647 1.00 73.29 187 HIS B N 1
ATOM 3496 C CA . HIS B 1 149 ? -31.886 22.742 -31.964 1.00 76.64 187 HIS B CA 1
ATOM 3497 C C . HIS B 1 149 ? -33.060 22.520 -32.911 1.00 91.87 187 HIS B C 1
ATOM 3498 O O . HIS B 1 149 ? -33.838 21.595 -32.718 1.00 94.41 187 HIS B O 1
ATOM 3505 N N . SER B 1 150 ? -33.210 23.386 -33.915 1.00 96.11 188 SER B N 1
ATOM 3506 C CA . SER B 1 150 ? -34.348 23.305 -34.842 1.00 86.92 188 SER B CA 1
ATOM 3507 C C . SER B 1 150 ? -35.660 23.287 -34.058 1.00 73.62 188 SER B C 1
ATOM 3508 O O . SER B 1 150 ? -36.495 22.398 -34.241 1.00 85.17 188 SER B O 1
ATOM 3511 N N . ALA B 1 151 ? -35.833 24.289 -33.206 1.00 72.57 189 ALA B N 1
ATOM 3512 C CA . ALA B 1 151 ? -37.011 24.425 -32.346 1.00 65.38 189 ALA B CA 1
ATOM 3513 C C . ALA B 1 151 ? -38.352 24.508 -33.098 1.00 73.68 189 ALA B C 1
ATOM 3514 O O . ALA B 1 151 ? -39.420 24.236 -32.509 1.00 62.13 189 ALA B O 1
ATOM 3516 N N . GLY B 1 152 ? -38.294 24.884 -34.381 1.00 71.15 190 GLY B N 1
ATOM 3517 C CA . GLY B 1 152 ? -39.481 24.992 -35.231 1.00 60.59 190 GLY B CA 1
ATOM 3518 C C . GLY B 1 152 ? -39.878 23.713 -35.953 1.00 77.71 190 GLY B C 1
ATOM 3519 O O . GLY B 1 152 ? -40.983 23.627 -36.492 1.00 92.38 190 GLY B O 1
ATOM 3520 N N . GLY B 1 153 ? -38.994 22.714 -35.970 1.00 92.10 191 GLY B N 1
ATOM 3521 C CA . GLY B 1 153 ? -39.289 21.416 -36.590 1.00 83.65 191 GLY B CA 1
ATOM 3522 C C . GLY B 1 153 ? -40.314 20.612 -35.805 1.00 68.12 191 GLY B C 1
ATOM 3523 O O . GLY B 1 153 ? -40.720 21.003 -34.696 1.00 59.33 191 GLY B O 1
ATOM 3524 N N . GLY B 1 154 ? -40.747 19.498 -36.403 1.00 57.54 192 GLY B N 1
ATOM 3525 C CA . GLY B 1 154 ? -41.689 18.574 -35.777 1.00 56.51 192 GLY B CA 1
ATOM 3526 C C . GLY B 1 154 ? -41.274 18.098 -34.384 1.00 40.83 192 GLY B C 1
ATOM 3527 O O . GLY B 1 154 ? -42.037 18.219 -33.442 1.00 45.31 192 GLY B O 1
ATOM 3528 N N . VAL B 1 155 ? -40.070 17.563 -34.257 1.00 44.68 193 VAL B N 1
ATOM 3529 C CA . VAL B 1 155 ? -39.610 17.041 -32.957 1.00 48.33 193 VAL B CA 1
ATOM 3530 C C . VAL B 1 155 ? -39.358 18.193 -32.005 1.00 47.98 193 VAL B C 1
ATOM 3531 O O . VAL B 1 155 ? -39.761 18.148 -30.820 1.00 39.88 193 VAL B O 1
ATOM 3535 N N . GLY B 1 156 ? -38.733 19.254 -32.526 1.00 40.45 194 GLY B N 1
ATOM 3536 C CA . GLY B 1 156 ? -38.552 20.455 -31.713 1.00 43.10 194 GLY B CA 1
ATOM 3537 C C . GLY B 1 156 ? -39.815 20.965 -31.043 1.00 41.48 194 GLY B C 1
ATOM 3538 O O . GLY B 1 156 ? -39.816 21.311 -29.853 1.00 45.75 194 GLY B O 1
ATOM 3539 N N . GLN B 1 157 ? -40.902 21.019 -31.789 1.00 43.19 195 GLN B N 1
ATOM 3540 C CA . GLN B 1 157 ? -42.160 21.464 -31.217 1.00 43.60 195 GLN B CA 1
ATOM 3541 C C . GLN B 1 157 ? -42.778 20.439 -30.257 1.00 43.20 195 GLN B C 1
ATOM 3542 O O . GLN B 1 157 ? -43.423 20.827 -29.287 1.00 39.63 195 GLN B O 1
ATOM 3548 N N . ALA B 1 158 ? -42.624 19.138 -30.560 1.00 37.13 196 ALA B N 1
ATOM 3549 C CA . ALA B 1 158 ? -43.017 18.085 -29.639 1.00 37.13 196 ALA B CA 1
ATOM 3550 C C . ALA B 1 158 ? -42.269 18.215 -28.302 1.00 33.96 196 ALA B C 1
ATOM 3551 O O . ALA B 1 158 ? -42.848 18.031 -27.232 1.00 29.97 196 ALA B O 1
ATOM 3553 N N . VAL B 1 159 ? -40.982 18.520 -28.380 1.00 32.02 197 VAL B N 1
ATOM 3554 C CA . VAL B 1 159 ? -40.146 18.654 -27.177 1.00 33.86 197 VAL B CA 1
ATOM 3555 C C . VAL B 1 159 ? -40.626 19.838 -26.342 1.00 34.19 197 VAL B C 1
ATOM 3556 O O . VAL B 1 159 ? -40.787 19.724 -25.126 1.00 40.30 197 VAL B O 1
ATOM 3560 N N . ALA B 1 160 ? -40.937 20.946 -27.004 1.00 36.54 198 ALA B N 1
ATOM 3561 C CA . ALA B 1 160 ? -41.359 22.175 -26.300 1.00 41.76 198 ALA B CA 1
ATOM 3562 C C . ALA B 1 160 ? -42.680 21.935 -25.590 1.00 34.17 198 ALA B C 1
ATOM 3563 O O . ALA B 1 160 ? -42.830 22.302 -24.438 1.00 39.38 198 ALA B O 1
ATOM 3565 N N . GLN B 1 161 ? -43.614 21.233 -26.220 1.00 39.15 199 GLN B N 1
ATOM 3566 C CA . GLN B 1 161 ? -44.912 20.933 -25.542 1.00 36.58 199 GLN B CA 1
ATOM 3567 C C . GLN B 1 161 ? -44.745 19.998 -24.366 1.00 38.22 199 GLN B C 1
ATOM 3568 O O . GLN B 1 161 ? -45.399 20.153 -23.330 1.00 39.71 199 GLN B O 1
ATOM 3574 N N . LEU B 1 162 ? -43.882 18.994 -24.508 1.00 42.74 200 LEU B N 1
ATOM 3575 C CA . LEU B 1 162 ? -43.702 18.050 -23.403 1.00 41.90 200 LEU B CA 1
ATOM 3576 C C . LEU B 1 162 ? -42.985 18.693 -22.213 1.00 41.30 200 LEU B C 1
ATOM 3577 O O . LEU B 1 162 ? -43.318 18.398 -21.051 1.00 38.09 200 LEU B O 1
ATOM 3582 N N . CYS B 1 163 ? -41.999 19.545 -22.488 1.00 37.84 201 CYS B N 1
ATOM 3583 C CA . CYS B 1 163 ? -41.322 20.288 -21.418 1.00 38.88 201 CYS B CA 1
ATOM 3584 C C . CYS B 1 163 ? -42.311 21.098 -20.589 1.00 38.17 201 CYS B C 1
ATOM 3585 O O . CYS B 1 163 ? -42.167 21.211 -19.364 1.00 40.01 201 CYS B O 1
ATOM 3588 N N . SER B 1 164 ? -43.332 21.642 -21.241 1.00 39.90 202 SER B N 1
ATOM 3589 C CA . SER B 1 164 ? -44.342 22.447 -20.523 1.00 41.69 202 SER B CA 1
ATOM 3590 C C . SER B 1 164 ? -45.211 21.628 -19.591 1.00 44.83 202 SER B C 1
ATOM 3591 O O . SER B 1 164 ? -45.913 22.189 -18.771 1.00 51.41 202 SER B O 1
ATOM 3594 N N . THR B 1 165 ? -45.169 20.298 -19.697 1.00 49.33 203 THR B N 1
ATOM 3595 C CA . THR B 1 165 ? -45.906 19.432 -18.751 1.00 45.66 203 THR B CA 1
ATOM 3596 C C . THR B 1 165 ? -45.143 19.174 -17.466 1.00 45.51 203 THR B C 1
ATOM 3597 O O . THR B 1 165 ? -45.716 18.670 -16.501 1.00 43.75 203 THR B O 1
ATOM 3601 N N . VAL B 1 166 ? -43.862 19.535 -17.446 1.00 40.85 204 VAL B N 1
ATOM 3602 C CA . VAL B 1 166 ? -43.025 19.418 -16.253 1.00 44.12 204 VAL B CA 1
ATOM 3603 C C . VAL B 1 166 ? -42.761 20.844 -15.678 1.00 41.97 204 VAL B C 1
ATOM 3604 O O . VAL B 1 166 ? -42.346 21.721 -16.403 1.00 44.24 204 VAL B O 1
ATOM 3608 N N . PRO B 1 167 ? -42.986 21.049 -14.380 1.00 50.03 205 PRO B N 1
ATOM 3609 C CA . PRO B 1 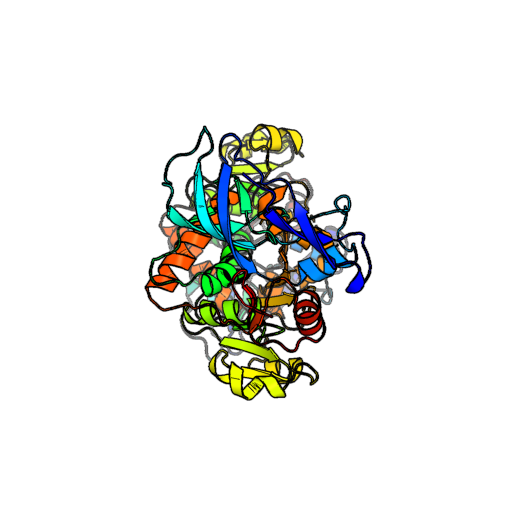167 ? -42.814 22.407 -13.836 1.00 59.61 205 PRO B CA 1
ATOM 3610 C C . PRO B 1 167 ? -41.405 23.023 -13.979 1.00 56.79 205 PRO B C 1
ATOM 3611 O O . PRO B 1 167 ? -40.384 22.361 -13.760 1.00 55.70 205 PRO B O 1
ATOM 3615 N N . ASN B 1 168 ? -41.391 24.298 -14.327 1.00 47.63 206 ASN B N 1
ATOM 3616 C CA . ASN B 1 168 ? -40.219 25.159 -14.249 1.00 58.90 206 ASN B CA 1
ATOM 3617 C C . ASN B 1 168 ? -39.106 24.642 -15.101 1.00 59.68 206 ASN B C 1
ATOM 3618 O O . ASN B 1 168 ? -37.956 24.571 -14.676 1.00 57.98 206 ASN B O 1
ATOM 3623 N N . VAL B 1 169 ? -39.452 24.271 -16.319 1.00 53.78 207 VAL B N 1
ATOM 3624 C CA . VAL B 1 169 ? -38.460 23.846 -17.239 1.00 50.89 207 VAL B CA 1
ATOM 3625 C C . VAL B 1 169 ? -38.235 24.949 -18.226 1.00 51.49 207 VAL B C 1
ATOM 3626 O O . VAL B 1 169 ? -39.164 25.388 -18.885 1.00 51.71 207 VAL B O 1
ATOM 3630 N N . THR B 1 170 ? -36.986 25.363 -18.363 1.00 55.81 208 THR B N 1
ATOM 3631 C CA . THR B 1 170 ? -36.637 26.398 -19.303 1.00 58.74 208 THR B CA 1
ATOM 3632 C C . THR B 1 170 ? -36.173 25.803 -20.601 1.00 60.37 208 THR B C 1
ATOM 3633 O O . THR B 1 170 ? -35.175 25.074 -20.645 1.00 57.80 208 THR B O 1
ATOM 3637 N N . VAL B 1 171 ? -36.865 26.157 -21.676 1.00 55.57 209 VAL B N 1
ATOM 3638 C CA . VAL B 1 171 ? -36.542 25.655 -22.997 1.00 49.28 209 VAL B CA 1
ATOM 3639 C C . VAL B 1 171 ? -35.895 26.736 -23.838 1.00 68.78 209 VAL B C 1
ATOM 3640 O O . VAL B 1 171 ? -36.443 27.831 -24.007 1.00 71.05 209 VAL B O 1
ATOM 3644 N N . PHE B 1 172 ? -34.706 26.420 -24.328 1.00 69.35 210 PHE B N 1
ATOM 3645 C CA . PHE B 1 172 ? -33.947 27.270 -25.205 1.00 59.71 210 PHE B CA 1
ATOM 3646 C C . PHE B 1 172 ? -34.070 26.633 -26.563 1.00 60.75 210 PHE B C 1
ATOM 3647 O O . PHE B 1 172 ? -33.855 25.432 -26.721 1.00 74.63 210 PHE B O 1
ATOM 3655 N N . GLY B 1 173 ? -34.457 27.434 -27.541 1.00 63.79 211 GLY B N 1
ATOM 3656 C CA . GLY B 1 173 ? -34.571 26.985 -28.906 1.00 63.57 211 GLY B CA 1
ATOM 3657 C C . GLY B 1 173 ? -33.625 27.773 -29.794 1.00 82.29 211 GLY B C 1
ATOM 3658 O O . GLY B 1 173 ? -33.284 28.929 -29.498 1.00 78.13 211 GLY B O 1
ATOM 3659 N N . THR B 1 174 ? -33.170 27.128 -30.861 1.00 81.16 212 THR B N 1
ATOM 3660 C CA . THR B 1 174 ? -32.581 27.825 -31.993 1.00 94.59 212 THR B CA 1
ATOM 3661 C C . THR B 1 174 ? -33.421 27.553 -33.244 1.00 111.59 212 THR B C 1
ATOM 3662 O O . THR B 1 174 ? -34.096 26.524 -33.347 1.00 107.54 212 THR B O 1
ATOM 3666 N N . ALA B 1 175 ? -33.406 28.500 -34.174 1.00 152.99 213 ALA B N 1
ATOM 3667 C CA . ALA B 1 175 ? -34.103 28.325 -35.434 1.00 134.34 213 ALA B CA 1
ATOM 3668 C C . ALA B 1 175 ? -33.699 29.369 -36.473 1.00 142.44 213 ALA B C 1
ATOM 3669 O O . ALA B 1 175 ? -33.017 30.365 -36.168 1.00 182.41 213 ALA B O 1
ATOM 3671 N N . SER B 1 176 ? -34.106 29.111 -37.713 1.00 136.58 214 SER B N 1
ATOM 3672 C CA . SER B 1 176 ? -34.022 30.102 -38.775 1.00 123.55 214 SER B CA 1
ATOM 3673 C C . SER B 1 176 ? -34.705 31.350 -38.260 1.00 133.85 214 SER B C 1
ATOM 3674 O O . SER B 1 176 ? -35.840 31.264 -37.774 1.00 119.73 214 SER B O 1
ATOM 3676 N N . THR B 1 177 ? -34.019 32.493 -38.340 1.00 135.94 215 THR B N 1
ATOM 3677 C CA . THR B 1 177 ? -34.584 33.769 -37.895 1.00 131.31 215 THR B CA 1
ATOM 3678 C C . THR B 1 177 ? -35.884 34.121 -38.643 1.00 134.54 215 THR B C 1
ATOM 3679 O O . THR B 1 177 ? -36.724 34.855 -38.111 1.00 111.69 215 THR B O 1
ATOM 3681 N N . PHE B 1 178 ? -36.058 33.586 -39.857 1.00 144.05 216 PHE B N 1
ATOM 3682 C CA . PHE B 1 178 ? -37.326 33.713 -40.592 1.00 128.14 216 PHE B CA 1
ATOM 3683 C C . PHE B 1 178 ? -38.523 33.057 -39.877 1.00 121.37 216 PHE B C 1
ATOM 3684 O O . PHE B 1 178 ? -39.672 33.422 -40.121 1.00 116.70 216 PHE B O 1
ATOM 3686 N N . LYS B 1 179 ? -38.251 32.103 -38.988 1.00 138.16 217 LYS B N 1
ATOM 3687 C CA . LYS B 1 179 ? -39.301 31.366 -38.261 1.00 133.91 217 LYS B CA 1
ATOM 3688 C C . LYS B 1 179 ? -39.718 31.947 -36.899 1.00 113.16 217 LYS B C 1
ATOM 3689 O O . LYS B 1 179 ? -40.754 31.548 -36.349 1.00 103.55 217 LYS B O 1
ATOM 3695 N N . HIS B 1 180 ? -38.936 32.889 -36.371 1.00 120.83 218 HIS B N 1
ATOM 3696 C CA . HIS B 1 180 ? -39.074 33.323 -34.964 1.00 122.42 218 HIS B CA 1
ATOM 3697 C C . HIS B 1 180 ? -40.463 33.835 -34.552 1.00 141.42 218 HIS B C 1
ATOM 3698 O O . HIS B 1 180 ? -40.922 33.532 -33.450 1.00 141.43 218 HIS B O 1
ATOM 3705 N N . GLU B 1 181 ? -41.133 34.590 -35.423 1.00 151.22 219 GLU B N 1
ATOM 3706 C CA . GLU B 1 181 ? -42.455 35.137 -35.088 1.00 145.24 219 GLU B CA 1
ATOM 3707 C C . GLU B 1 181 ? -43.488 34.019 -34.902 1.00 140.08 219 GLU B C 1
ATOM 3708 O O . GLU B 1 181 ? -44.338 34.103 -34.018 1.00 130.68 219 GLU B O 1
ATOM 3710 N N . ALA B 1 182 ? -43.391 32.972 -35.722 1.00 125.96 220 ALA B N 1
ATOM 3711 C CA . ALA B 1 182 ? -44.315 31.831 -35.660 1.00 140.98 220 ALA B CA 1
ATOM 3712 C C . ALA B 1 182 ? -44.079 30.886 -34.468 1.00 135.64 220 ALA B C 1
ATOM 3713 O O . ALA B 1 182 ? -45.029 30.274 -33.966 1.00 116.62 220 ALA B O 1
ATOM 3715 N N . ILE B 1 183 ? -42.826 30.752 -34.024 1.00 93.38 221 ILE B N 1
ATOM 3716 C CA . ILE B 1 183 ? -42.488 29.797 -32.950 1.00 111.81 221 ILE B CA 1
ATOM 3717 C C . ILE B 1 183 ? -42.115 30.435 -31.601 1.00 110.49 221 ILE B C 1
ATOM 3718 O O . ILE B 1 183 ? -41.934 29.720 -30.613 1.00 94.08 221 ILE B O 1
ATOM 3720 N N . LYS B 1 184 ? -42.023 31.764 -31.545 1.00 113.07 222 LYS B N 1
ATOM 3721 C CA . LYS B 1 184 ? -41.539 32.454 -30.336 1.00 109.64 222 LYS B CA 1
ATOM 3722 C C . LYS B 1 184 ? -42.333 32.097 -29.078 1.00 97.25 222 LYS B C 1
ATOM 3723 O O . LYS B 1 184 ? -41.748 31.962 -28.008 1.00 100.88 222 LYS B O 1
ATOM 3725 N N . ASP B 1 185 ? -43.648 31.923 -29.203 1.00 99.45 223 ASP B N 1
ATOM 3726 C CA . ASP B 1 185 ? -44.495 31.633 -28.038 1.00 93.61 223 ASP B CA 1
ATOM 3727 C C . ASP B 1 185 ? -44.367 30.196 -27.517 1.00 87.99 223 ASP B C 1
ATOM 3728 O O . ASP B 1 185 ? -44.860 29.881 -26.432 1.00 85.16 223 ASP B O 1
ATOM 3730 N N . SER B 1 186 ? -43.703 29.325 -28.272 1.00 91.51 224 SER B N 1
ATOM 3731 C CA . SER B 1 186 ? -43.552 27.930 -27.856 1.00 91.24 224 SER B CA 1
ATOM 3732 C C . SER B 1 186 ? -42.466 27.769 -26.770 1.00 87.30 224 SER B C 1
ATOM 3733 O O . SER B 1 186 ? -42.602 26.946 -25.877 1.00 78.52 224 SER B O 1
ATOM 3735 N N . VAL B 1 187 ? -41.411 28.581 -26.830 1.00 73.73 225 VAL B N 1
ATOM 3736 C CA . VAL B 1 187 ? -40.197 28.338 -26.038 1.00 75.14 225 VAL B CA 1
ATOM 3737 C C . VAL B 1 187 ? -39.944 29.505 -25.066 1.00 66.69 225 VAL B C 1
ATOM 3738 O O . VAL B 1 187 ? -40.536 30.555 -25.232 1.00 70.85 225 VAL B O 1
ATOM 3742 N N . THR B 1 188 ? -39.071 29.333 -24.070 1.00 67.80 226 THR B N 1
ATOM 3743 C CA . THR B 1 188 ? -38.809 30.405 -23.084 1.00 70.22 226 THR B CA 1
ATOM 3744 C C . THR B 1 188 ? -37.860 31.487 -23.637 1.00 78.73 226 THR B C 1
ATOM 3745 O O . THR B 1 188 ? -38.050 32.685 -23.385 1.00 88.22 226 THR B O 1
ATOM 3749 N N . HIS B 1 189 ? -36.835 31.056 -24.372 1.00 76.82 227 HIS B N 1
ATOM 3750 C CA . HIS B 1 189 ? -35.898 31.953 -25.056 1.00 74.82 227 HIS B CA 1
ATOM 3751 C C . HIS B 1 189 ? -35.560 31.350 -26.419 1.00 76.80 227 HIS B C 1
ATOM 3752 O O . HIS B 1 189 ? -35.274 30.155 -26.521 1.00 88.61 227 HIS B O 1
ATOM 3759 N N . LEU B 1 190 ? -35.595 32.170 -27.464 1.00 83.10 228 LEU B N 1
ATOM 3760 C CA . LEU B 1 190 ? -35.369 31.707 -28.838 1.00 82.13 228 LEU B CA 1
ATOM 3761 C C . LEU B 1 190 ? -34.186 32.456 -29.464 1.00 104.30 228 LEU B C 1
ATOM 3762 O O . LEU B 1 190 ? -34.091 33.676 -29.326 1.00 99.65 228 LEU B O 1
ATOM 3767 N N . PHE B 1 191 ? -33.288 31.729 -30.138 1.00 113.08 229 PHE B N 1
ATOM 3768 C CA . PHE B 1 191 ? -32.067 32.325 -30.704 1.00 114.65 229 PHE B CA 1
ATOM 3769 C C . PHE B 1 191 ? -31.888 32.030 -32.200 1.00 130.13 229 PHE B C 1
ATOM 3770 O O . PHE B 1 191 ? -32.397 31.029 -32.712 1.00 162.45 229 PHE B O 1
ATOM 3778 N N . ASP B 1 192 ? -31.156 32.914 -32.880 1.00 141.34 230 ASP B N 1
ATOM 3779 C CA . ASP B 1 192 ? -31.053 32.912 -34.354 1.00 138.63 230 ASP B CA 1
ATOM 3780 C C . ASP B 1 192 ? -29.887 32.085 -34.917 1.00 143.61 230 ASP B C 1
ATOM 3781 O O . ASP B 1 192 ? -29.154 32.557 -35.791 1.00 152.76 230 ASP B O 1
ATOM 3783 N N . ARG B 1 193 ? -29.738 30.854 -34.427 1.00 113.11 231 ARG B N 1
ATOM 3784 C CA . ARG B 1 193 ? -28.717 29.916 -34.914 1.00 109.77 231 ARG B CA 1
ATOM 3785 C C . ARG B 1 193 ? -27.289 30.419 -34.660 1.00 106.06 231 ARG B C 1
ATOM 3786 O O . ARG B 1 193 ? -26.544 30.732 -35.592 1.00 118.23 231 ARG B O 1
ATOM 3788 N N . TYR B 1 197 ? -25.150 32.132 -29.840 1.00 91.93 235 TYR B N 1
ATOM 3789 C CA . TYR B 1 197 ? -26.189 31.778 -28.866 1.00 91.54 235 TYR B CA 1
ATOM 3790 C C . TYR B 1 197 ? -25.576 31.202 -27.595 1.00 94.36 235 TYR B C 1
ATOM 3791 O O . TYR B 1 197 ? -26.123 31.397 -26.504 1.00 96.64 235 TYR B O 1
ATOM 3800 N N . VAL B 1 198 ? -24.453 30.486 -27.730 1.00 90.26 236 VAL B N 1
ATOM 3801 C CA . VAL B 1 198 ? -23.759 29.933 -26.568 1.00 78.44 236 VAL B CA 1
ATOM 3802 C C . VAL B 1 198 ? -23.622 31.010 -25.484 1.00 105.09 236 VAL B C 1
ATOM 3803 O O . VAL B 1 198 ? -23.979 30.781 -24.329 1.00 90.96 236 VAL B O 1
ATOM 3807 N N . GLN B 1 199 ? -23.137 32.189 -25.876 1.00 109.85 237 GLN B N 1
ATOM 3808 C CA . GLN B 1 199 ? -23.060 33.340 -24.969 1.00 109.77 237 GLN B CA 1
ATOM 3809 C C . GLN B 1 199 ? -24.462 33.757 -24.482 1.00 94.51 237 GLN B C 1
ATOM 3810 O O . GLN B 1 199 ? -24.681 33.964 -23.286 1.00 83.69 237 GLN B O 1
ATOM 3812 N N . GLU B 1 200 ? -25.403 33.861 -25.416 1.00 73.38 238 GLU B N 1
ATOM 3813 C CA . GLU B 1 200 ? -26.778 34.268 -25.094 1.00 97.92 238 GLU B CA 1
ATOM 3814 C C . GLU B 1 200 ? -27.433 33.327 -24.086 1.00 97.29 238 GLU B C 1
ATOM 3815 O O . GLU B 1 200 ? -28.105 33.787 -23.171 1.00 99.31 238 GLU B O 1
ATOM 3821 N N . VAL B 1 201 ? -27.239 32.018 -24.261 1.00 91.76 239 VAL B N 1
ATOM 3822 C CA . VAL B 1 201 ? -27.705 31.029 -23.275 1.00 76.83 239 VAL B CA 1
ATOM 3823 C C . VAL B 1 201 ? -26.959 31.201 -21.958 1.00 75.39 239 VAL B C 1
ATOM 3824 O O . VAL B 1 201 ? -27.570 31.258 -20.891 1.00 71.28 239 VAL B O 1
ATOM 3828 N N . LYS B 1 202 ? -25.636 31.292 -22.032 1.00 83.15 240 LYS B N 1
ATOM 3829 C CA . LYS B 1 202 ? -24.837 31.473 -20.820 1.00 94.88 240 LYS B CA 1
ATOM 3830 C C . LYS B 1 202 ? -25.233 32.732 -20.022 1.00 106.39 240 LYS B C 1
ATOM 3831 O O . LYS B 1 202 ? -25.160 32.724 -18.789 1.00 100.44 240 LYS B O 1
ATOM 3837 N N . ARG B 1 203 ? -25.673 33.791 -20.709 1.00 100.53 241 ARG B N 1
ATOM 3838 C CA . ARG B 1 203 ? -26.152 35.015 -20.032 1.00 113.11 241 ARG B CA 1
ATOM 3839 C C . ARG B 1 203 ? -27.406 34.782 -19.164 1.00 106.55 241 ARG B C 1
ATOM 3840 O O . ARG B 1 203 ? -27.608 35.482 -18.165 1.00 84.45 241 ARG B O 1
ATOM 3842 N N . ILE B 1 204 ? -28.232 33.805 -19.542 1.00 91.07 242 ILE B N 1
ATOM 3843 C CA . ILE B 1 204 ? -29.422 33.429 -18.757 1.00 93.64 242 ILE B CA 1
ATOM 3844 C C . ILE B 1 204 ? -29.116 32.290 -17.764 1.00 89.62 242 ILE B C 1
ATOM 3845 O O . ILE B 1 204 ? -29.722 32.192 -16.695 1.00 84.63 242 ILE B O 1
ATOM 3850 N N . SER B 1 205 ? -28.183 31.425 -18.134 1.00 84.81 243 SER B N 1
ATOM 3851 C CA . SER B 1 205 ? -27.805 30.292 -17.300 1.00 85.72 243 SER B CA 1
ATOM 3852 C C . SER B 1 205 ? -26.306 30.051 -17.453 1.00 77.96 243 SER B C 1
ATOM 3853 O O . SER B 1 205 ? -25.870 29.378 -18.387 1.00 79.80 243 SER B O 1
ATOM 3856 N N . ALA B 1 206 ? -25.532 30.613 -16.527 1.00 91.47 244 ALA B N 1
ATOM 3857 C CA . ALA B 1 206 ? -24.065 30.594 -16.578 1.00 104.50 244 ALA B CA 1
ATOM 3858 C C . ALA B 1 206 ? -23.490 29.203 -16.855 1.00 91.50 244 ALA B C 1
ATOM 3859 O O . ALA B 1 206 ? -22.615 29.046 -17.706 1.00 85.01 244 ALA B O 1
ATOM 3861 N N . GLU B 1 207 ? -23.993 28.200 -16.136 1.00 98.97 245 GLU B N 1
ATOM 3862 C CA . GLU B 1 207 ? -23.492 26.818 -16.277 1.00 89.29 245 GLU B CA 1
ATOM 3863 C C . GLU B 1 207 ? -23.976 26.092 -17.549 1.00 66.42 245 GLU B C 1
ATOM 3864 O O . GLU B 1 207 ? -23.384 25.089 -17.939 1.00 70.50 245 GLU B O 1
ATOM 3870 N N . GLY B 1 208 ? -25.011 26.607 -18.206 1.00 64.14 246 GLY B N 1
ATOM 3871 C CA . GLY B 1 208 ? -25.487 26.054 -19.495 1.00 59.53 246 GLY B CA 1
ATOM 3872 C C . GLY B 1 208 ? -26.790 25.309 -19.316 1.00 66.44 246 GLY B C 1
ATOM 3873 O O . GLY B 1 208 ? -27.672 25.781 -18.568 1.00 58.10 246 GLY B O 1
ATOM 3874 N N . VAL B 1 209 ? -26.919 24.151 -19.981 1.00 51.80 247 VAL B N 1
ATOM 3875 C CA . VAL B 1 209 ? -28.175 23.378 -19.929 1.00 45.01 247 VAL B CA 1
ATOM 3876 C C . VAL B 1 209 ? -27.999 21.912 -19.462 1.00 48.83 247 VAL B C 1
ATOM 3877 O O . VAL B 1 209 ? -26.914 21.321 -19.515 1.00 45.96 247 VAL B O 1
ATOM 3881 N N . ASP B 1 210 ? -29.087 21.353 -18.971 1.00 41.53 248 ASP B N 1
ATOM 3882 C CA . ASP B 1 210 ? -29.109 19.983 -18.530 1.00 42.19 248 ASP B CA 1
ATOM 3883 C C . ASP B 1 210 ? -29.151 19.007 -19.688 1.00 41.89 248 ASP B C 1
ATOM 3884 O O . ASP B 1 210 ? -28.595 17.902 -19.588 1.00 44.98 248 ASP B O 1
ATOM 3889 N N . ILE B 1 211 ? -29.852 19.383 -20.766 1.00 41.00 249 ILE B N 1
ATOM 3890 C CA . ILE B 1 211 ? -30.088 18.488 -21.887 1.00 37.25 249 ILE B CA 1
ATOM 3891 C C . ILE B 1 211 ? -29.982 19.228 -23.192 1.00 46.57 249 ILE B C 1
ATOM 3892 O O . ILE B 1 211 ? -30.665 20.244 -23.382 1.00 41.86 249 ILE B O 1
ATOM 3897 N N . VAL B 1 212 ? -29.146 18.709 -24.093 1.00 44.18 250 VAL B N 1
ATOM 3898 C CA . VAL B 1 212 ? -29.047 19.201 -25.421 1.00 38.14 250 VAL B CA 1
ATOM 3899 C C . VAL B 1 212 ? -29.512 18.129 -26.402 1.00 40.97 250 VAL B C 1
ATOM 3900 O O . VAL B 1 212 ? -29.053 16.980 -26.362 1.00 41.94 250 VAL B O 1
ATOM 3904 N N . LEU B 1 213 ? -30.439 18.504 -27.274 1.00 39.47 251 LEU B N 1
ATOM 3905 C CA . LEU B 1 213 ? -31.018 17.623 -28.284 1.00 44.96 251 LEU B CA 1
ATOM 3906 C C . LEU B 1 213 ? -30.641 18.140 -29.668 1.00 59.48 251 LEU B C 1
ATOM 3907 O O . LEU B 1 213 ? -31.001 19.257 -30.045 1.00 57.16 251 LEU B O 1
ATOM 3912 N N . ASP B 1 214 ? -29.930 17.307 -30.426 1.00 60.37 252 ASP B N 1
ATOM 3913 C CA . ASP B 1 214 ? -29.332 17.723 -31.685 1.00 61.93 252 ASP B CA 1
ATOM 3914 C C . ASP B 1 214 ? -29.647 16.748 -32.826 1.00 64.13 252 ASP B C 1
ATOM 3915 O O . ASP B 1 214 ? -29.244 15.592 -32.770 1.00 57.41 252 ASP B O 1
ATOM 3920 N N . CYS B 1 215 ? -30.336 17.211 -33.875 1.00 74.35 253 CYS B N 1
ATOM 3921 C CA . CYS B 1 215 ? -30.786 16.300 -34.951 1.00 83.87 253 CYS B CA 1
ATOM 3922 C C . CYS B 1 215 ? -29.720 16.084 -36.027 1.00 83.48 253 CYS B C 1
ATOM 3923 O O . CYS B 1 215 ? -28.679 16.723 -36.011 1.00 87.67 253 CYS B O 1
ATOM 3926 N N . LEU B 1 216 ? -29.966 15.179 -36.968 1.00 114.09 254 LEU B N 1
ATOM 3927 C CA . LEU B 1 216 ? -29.052 15.056 -38.110 1.00 132.64 254 LEU B CA 1
ATOM 3928 C C . LEU B 1 216 ? -28.882 16.422 -38.771 1.00 115.21 254 LEU B C 1
ATOM 3929 O O . LEU B 1 216 ? -27.961 16.628 -39.549 1.00 87.49 254 LEU B O 1
ATOM 3934 N N . LEU B 1 225 ? -22.179 20.067 -26.298 1.00 57.85 263 LEU B N 1
ATOM 3935 C CA . LEU B 1 225 ? -21.082 19.442 -25.570 1.00 70.34 263 LEU B CA 1
ATOM 3936 C C . LEU B 1 225 ? -20.554 20.414 -24.518 1.00 74.08 263 LEU B C 1
ATOM 3937 O O . LEU B 1 225 ? -20.707 20.213 -23.307 1.00 61.59 263 LEU B O 1
ATOM 3939 N N . SER B 1 226 ? -19.973 21.503 -24.994 1.00 73.63 264 SER B N 1
ATOM 3940 C CA . SER B 1 226 ? -19.554 22.598 -24.130 1.00 59.85 264 SER B CA 1
ATOM 3941 C C . SER B 1 226 ? -20.745 23.334 -23.502 1.00 64.55 264 SER B C 1
ATOM 3942 O O . SER B 1 226 ? -20.569 24.092 -22.553 1.00 69.98 264 SER B O 1
ATOM 3945 N N . LEU B 1 227 ? -21.956 23.098 -24.016 1.00 66.83 265 LEU B N 1
ATOM 3946 C CA . LEU B 1 227 ? -23.162 23.730 -23.472 1.00 67.40 265 LEU B CA 1
ATOM 3947 C C . LEU B 1 227 ? -23.749 22.999 -22.227 1.00 63.91 265 LEU B C 1
ATOM 3948 O O . LEU B 1 227 ? -24.552 23.564 -21.471 1.00 51.60 265 LEU B O 1
ATOM 3950 N N . LEU B 1 228 ? -23.318 21.768 -21.982 1.00 54.46 266 LEU B N 1
ATOM 3951 C CA . LEU B 1 228 ? -23.872 20.980 -20.862 1.00 57.08 266 LEU B CA 1
ATOM 3952 C C . LEU B 1 228 ? -23.394 21.368 -19.440 1.00 50.88 266 LEU B C 1
ATOM 3953 O O . LEU B 1 228 ? -22.198 21.462 -19.172 1.00 41.86 266 LEU B O 1
ATOM 3958 N N . LYS B 1 229 ? -24.341 21.518 -18.518 1.00 43.07 267 LYS B N 1
ATOM 3959 C CA . LYS B 1 229 ? -24.052 21.486 -17.112 1.00 43.63 267 LYS B CA 1
ATOM 3960 C C . LYS B 1 229 ? -23.402 20.118 -16.726 1.00 51.92 267 LYS B C 1
ATOM 3961 O O . LYS B 1 229 ? -23.426 19.175 -17.504 1.00 47.54 267 LYS B O 1
ATOM 3967 N N . PRO B 1 230 ? -22.813 20.019 -15.523 1.00 53.89 268 PRO B N 1
ATOM 3968 C CA . PRO B 1 230 ? -22.415 18.693 -14.990 1.00 56.74 268 PRO B CA 1
ATOM 3969 C C . PRO B 1 230 ? -23.628 17.748 -14.853 1.00 45.88 268 PRO B C 1
ATOM 3970 O O . PRO B 1 230 ? -24.723 18.198 -14.486 1.00 44.02 268 PRO B O 1
ATOM 3974 N N . LEU B 1 231 ? -23.390 16.471 -15.153 1.00 38.98 269 LEU B N 1
ATOM 3975 C CA . LEU B 1 231 ? -24.385 15.422 -15.249 1.00 41.90 269 LEU B CA 1
ATOM 3976 C C . LEU B 1 231 ? -25.335 15.640 -16.415 1.00 43.46 269 LEU B C 1
ATOM 3977 O O . LEU B 1 231 ? -26.335 14.982 -16.489 1.00 38.88 269 LEU B O 1
ATOM 3982 N N . GLY B 1 232 ? -25.034 16.573 -17.317 1.00 39.96 270 GLY B N 1
ATOM 3983 C CA . GLY B 1 232 ? -25.931 16.817 -18.423 1.00 39.22 270 GLY B CA 1
ATOM 3984 C C . GLY B 1 232 ? -25.825 15.787 -19.512 1.00 41.83 270 GLY B C 1
ATOM 3985 O O . GLY B 1 232 ? -24.884 14.987 -19.545 1.00 43.87 270 GLY B O 1
ATOM 3986 N N . THR B 1 233 ? -26.782 15.829 -20.435 1.00 39.04 271 THR B N 1
ATOM 3987 C CA . THR B 1 233 ? -26.876 14.826 -21.487 1.00 36.48 271 THR B CA 1
ATOM 3988 C C . THR B 1 233 ? -27.033 15.447 -22.841 1.00 35.88 271 THR B C 1
ATOM 3989 O O . THR B 1 233 ? -27.923 16.246 -23.069 1.00 42.65 271 THR B O 1
ATOM 3993 N N . TYR B 1 234 ? -26.200 14.998 -23.757 1.00 44.51 272 TYR B N 1
ATOM 3994 C CA . TYR B 1 234 ? -26.290 15.362 -25.140 1.00 42.31 272 TYR B CA 1
ATOM 3995 C C . TYR B 1 234 ? -26.841 14.156 -25.927 1.00 41.93 272 TYR B C 1
ATOM 3996 O O . TYR B 1 234 ? -26.336 13.065 -25.809 1.00 46.07 272 TYR B O 1
ATOM 4005 N N . ILE B 1 235 ? -27.879 14.374 -26.732 1.00 41.88 273 ILE B N 1
ATOM 4006 C CA . ILE B 1 235 ? -28.532 13.309 -27.456 1.00 40.03 273 ILE B CA 1
ATOM 4007 C C . ILE B 1 235 ? -28.594 13.665 -28.951 1.00 44.73 273 ILE B C 1
ATOM 4008 O O . ILE B 1 235 ? -29.162 14.691 -29.357 1.00 46.65 273 ILE B O 1
ATOM 4013 N N . LEU B 1 236 ? -27.993 12.800 -29.756 1.00 50.43 274 LEU B N 1
ATOM 4014 C CA . LEU B 1 236 ? -28.043 12.897 -31.211 1.00 50.93 274 LEU B CA 1
ATOM 4015 C C . LEU B 1 236 ? -29.169 12.004 -31.776 1.00 44.54 274 LEU B C 1
ATOM 4016 O O . LEU B 1 236 ? -29.204 10.814 -31.520 1.00 47.17 274 LEU B O 1
ATOM 4021 N N . TYR B 1 237 ? -30.077 12.598 -32.544 1.00 40.00 275 TYR B N 1
ATOM 4022 C CA . TYR B 1 237 ? -31.171 11.870 -33.132 1.00 50.26 275 TYR B CA 1
ATOM 4023 C C . TYR B 1 237 ? -31.407 12.225 -34.603 1.00 68.23 275 TYR B C 1
ATOM 4024 O O . TYR B 1 237 ? -30.767 13.130 -35.142 1.00 66.07 275 TYR B O 1
ATOM 4033 N N . GLY B 1 238 ? -32.352 11.516 -35.221 1.00 55.03 276 GLY B N 1
ATOM 4034 C CA . GLY B 1 238 ? -32.569 11.569 -36.687 1.00 89.13 276 GLY B CA 1
ATOM 4035 C C . GLY B 1 238 ? -33.238 12.824 -37.233 1.00 78.93 276 GLY B C 1
ATOM 4036 O O . GLY B 1 238 ? -33.734 12.848 -38.377 1.00 82.36 276 GLY B O 1
ATOM 4037 N N . ASN B 1 264 ? -14.403 11.156 -27.071 1.00 61.89 304 ASN B N 1
ATOM 4038 C CA . ASN B 1 264 ? -13.255 11.103 -26.160 1.00 77.39 304 ASN B CA 1
ATOM 4039 C C . ASN B 1 264 ? -13.703 10.784 -24.729 1.00 83.25 304 ASN B C 1
ATOM 4040 O O . ASN B 1 264 ? -13.885 11.685 -23.906 1.00 105.53 304 ASN B O 1
ATOM 4042 N N . PRO B 1 265 ? -13.890 9.491 -24.431 1.00 84.82 305 PRO B N 1
ATOM 4043 C CA . PRO B 1 265 ? -14.487 9.003 -23.173 1.00 82.46 305 PRO B CA 1
ATOM 4044 C C . PRO B 1 265 ? -13.889 9.516 -21.846 1.00 96.40 305 PRO B C 1
ATOM 4045 O O . PRO B 1 265 ? -14.610 9.576 -20.828 1.00 64.74 305 PRO B O 1
ATOM 4049 N N . ILE B 1 266 ? -12.598 9.853 -21.840 1.00 84.60 306 ILE B N 1
ATOM 4050 C CA . ILE B 1 266 ? -11.968 10.435 -20.650 1.00 69.38 306 ILE B CA 1
ATOM 4051 C C . ILE B 1 266 ? -12.508 11.857 -20.423 1.00 66.68 306 ILE B C 1
ATOM 4052 O O . ILE B 1 266 ? -12.635 12.280 -19.272 1.00 68.58 306 ILE B O 1
ATOM 4054 N N . LYS B 1 267 ? -12.849 12.579 -21.502 1.00 63.33 307 LYS B N 1
ATOM 4055 C CA . LYS B 1 267 ? -13.559 13.875 -21.375 1.00 74.94 307 LYS B CA 1
ATOM 4056 C C . LYS B 1 267 ? -14.927 13.731 -20.662 1.00 70.29 307 LYS B C 1
ATOM 4057 O O . LYS B 1 267 ? -15.316 14.586 -19.870 1.00 72.16 307 LYS B O 1
ATOM 4059 N N . LEU B 1 268 ? -15.654 12.653 -20.945 1.00 74.84 308 LEU B N 1
ATOM 4060 C CA . LEU B 1 268 ? -16.935 12.394 -20.284 1.00 56.95 308 LEU B CA 1
ATOM 4061 C C . LEU B 1 268 ? -16.743 12.165 -18.776 1.00 56.99 308 LEU B C 1
ATOM 4062 O O . LEU B 1 268 ? -17.441 12.759 -17.944 1.00 45.48 308 LEU B O 1
ATOM 4067 N N . TYR B 1 269 ? -15.786 11.309 -18.437 1.00 46.48 309 TYR B N 1
ATOM 4068 C CA . TYR B 1 269 ? -15.364 11.073 -17.060 1.00 52.01 309 TYR B CA 1
ATOM 4069 C C . TYR B 1 269 ? -14.983 12.375 -16.347 1.00 60.92 309 TYR B C 1
ATOM 4070 O O . TYR B 1 269 ? -15.498 12.678 -15.254 1.00 60.82 309 TYR B O 1
ATOM 4079 N N . GLU B 1 270 ? -14.069 13.128 -16.964 1.00 60.53 310 GLU B N 1
ATOM 4080 C CA . GLU B 1 270 ? -13.516 14.335 -16.348 1.00 69.64 310 GLU B CA 1
ATOM 4081 C C . GLU B 1 270 ? -14.600 15.385 -16.213 1.00 55.57 310 GLU B C 1
ATOM 4082 O O . GLU B 1 270 ? -14.677 16.089 -15.203 1.00 67.45 310 GLU B O 1
ATOM 4084 N N . GLU B 1 271 ? -15.459 15.488 -17.216 1.00 62.20 311 GLU B N 1
ATOM 4085 C CA . GLU B 1 271 ? -16.485 16.527 -17.207 1.00 64.90 311 GLU B CA 1
ATOM 4086 C C . GLU B 1 271 ? -17.854 16.071 -16.682 1.00 50.70 311 GLU B C 1
ATOM 4087 O O . GLU B 1 271 ? -18.782 16.866 -16.626 1.00 40.37 311 GLU B O 1
ATOM 4093 N N . ASN B 1 272 ? -17.976 14.805 -16.314 1.00 47.67 312 ASN B N 1
ATOM 4094 C CA . ASN B 1 272 ? -19.249 14.266 -15.810 1.00 47.04 312 ASN B CA 1
ATOM 4095 C C . ASN B 1 272 ? -20.421 14.461 -16.746 1.00 40.03 312 ASN B C 1
ATOM 4096 O O . ASN B 1 272 ? -21.485 14.985 -16.362 1.00 41.17 312 ASN B O 1
ATOM 4101 N N . LYS B 1 273 ? -20.217 14.042 -17.988 1.00 36.96 313 LYS B N 1
ATOM 4102 C CA . LYS B 1 273 ? -21.234 14.175 -19.008 1.00 46.17 313 LYS B CA 1
ATOM 4103 C C . LYS B 1 273 ? -21.651 12.844 -19.649 1.00 45.95 313 LYS B C 1
ATOM 4104 O O . LYS B 1 273 ? -20.966 11.845 -19.539 1.00 45.57 313 LYS B O 1
ATOM 4110 N N . VAL B 1 274 ? -22.804 12.886 -20.306 1.00 43.75 314 VAL B N 1
ATOM 4111 C CA . VAL B 1 274 ? -23.474 11.730 -20.884 1.00 42.62 314 VAL B CA 1
ATOM 4112 C C . VAL B 1 274 ? -23.766 12.007 -22.343 1.00 38.95 314 VAL B C 1
ATOM 4113 O O . VAL B 1 274 ? -24.348 13.046 -22.677 1.00 43.92 314 VAL B O 1
ATOM 4117 N N . ILE B 1 275 ? -23.385 11.086 -23.216 1.00 43.75 315 ILE B N 1
ATOM 4118 C CA . ILE B 1 275 ? -23.706 11.189 -24.640 1.00 44.82 315 ILE B CA 1
ATOM 4119 C C . ILE B 1 275 ? -24.504 9.977 -25.085 1.00 39.69 315 ILE B C 1
ATOM 4120 O O . ILE B 1 275 ? -24.157 8.835 -24.753 1.00 44.12 315 ILE B O 1
ATOM 4125 N N . ALA B 1 276 ? -25.530 10.233 -25.898 1.00 38.49 316 ALA B N 1
ATOM 4126 C CA . ALA B 1 276 ? -26.502 9.218 -26.284 1.00 39.03 316 ALA B CA 1
ATOM 4127 C C . ALA B 1 276 ? -26.926 9.446 -27.721 1.00 48.23 316 ALA B C 1
ATOM 4128 O O . ALA B 1 276 ? -26.826 10.555 -28.260 1.00 53.74 316 ALA B O 1
ATOM 4130 N N . GLY B 1 277 ? -27.406 8.383 -28.337 1.00 44.78 317 GLY B N 1
ATOM 4131 C CA . GLY B 1 277 ? -27.910 8.447 -29.700 1.00 51.14 317 GLY B CA 1
ATOM 4132 C C . GLY B 1 277 ? -29.255 7.801 -29.734 1.00 42.63 317 GLY B C 1
ATOM 4133 O O . GLY B 1 277 ? -29.516 6.918 -28.933 1.00 50.35 317 GLY B O 1
ATOM 4134 N N . PHE B 1 278 ? -30.133 8.288 -30.612 1.00 46.10 318 PHE B N 1
ATOM 4135 C CA . PHE B 1 278 ? -31.479 7.790 -30.653 1.00 41.47 318 PHE B CA 1
ATOM 4136 C C . PHE B 1 278 ? -32.065 7.698 -32.077 1.00 42.35 318 PHE B C 1
ATOM 4137 O O . PHE B 1 278 ? -32.086 8.679 -32.792 1.00 40.84 318 PHE B O 1
ATOM 4145 N N . SER B 1 279 ? -32.549 6.509 -32.427 1.00 41.35 319 SER B N 1
ATOM 4146 C CA . SER B 1 279 ? -33.177 6.221 -33.729 1.00 46.80 319 SER B CA 1
ATOM 4147 C C . SER B 1 279 ? -34.441 5.449 -33.432 1.00 37.76 319 SER B C 1
ATOM 4148 O O . SER B 1 279 ? -34.355 4.262 -33.041 1.00 37.74 319 SER B O 1
ATOM 4151 N N . LEU B 1 280 ? -35.594 6.117 -33.507 1.00 34.32 320 LEU B N 1
ATOM 4152 C CA . LEU B 1 280 ? -36.864 5.455 -33.199 1.00 38.84 320 LEU B CA 1
ATOM 4153 C C . LEU B 1 280 ? -37.146 4.270 -34.139 1.00 36.38 320 LEU B C 1
ATOM 4154 O O . LEU B 1 280 ? -37.621 3.230 -33.697 1.00 38.42 320 LEU B O 1
ATOM 4159 N N . LEU B 1 281 ? -36.803 4.416 -35.413 1.00 38.11 321 LEU B N 1
ATOM 4160 C CA . LEU B 1 281 ? -37.066 3.335 -36.380 1.00 42.92 321 LEU B CA 1
ATOM 4161 C C . LEU B 1 281 ? -36.325 2.066 -36.046 1.00 41.67 321 LEU B C 1
ATOM 4162 O O . LEU B 1 281 ? -36.910 0.985 -36.038 1.00 40.27 321 LEU B O 1
ATOM 4167 N N . ASN B 1 282 ? -35.051 2.197 -35.685 1.00 49.24 322 ASN B N 1
ATOM 4168 C CA . ASN B 1 282 ? -34.254 1.042 -35.270 1.00 44.83 322 ASN B CA 1
ATOM 4169 C C . ASN B 1 282 ? -34.757 0.399 -34.024 1.00 43.73 322 ASN B C 1
ATOM 4170 O O . ASN B 1 282 ? -34.719 -0.838 -33.902 1.00 37.11 322 ASN B O 1
ATOM 4175 N N . LEU B 1 283 ? -35.217 1.222 -33.078 1.00 43.72 323 LEU B N 1
ATOM 4176 C CA . LEU B 1 283 ? -35.757 0.700 -31.818 1.00 40.26 323 LEU B CA 1
ATOM 4177 C C . LEU B 1 283 ? -36.958 -0.164 -32.118 1.00 46.88 323 LEU B C 1
ATOM 4178 O O . LEU B 1 283 ? -37.154 -1.215 -31.489 1.00 47.37 323 LEU B O 1
ATOM 4183 N N . LEU B 1 284 ? -37.777 0.314 -33.061 1.00 41.80 324 LEU B N 1
ATOM 4184 C CA . LEU B 1 284 ? -39.003 -0.378 -33.459 1.00 43.75 324 LEU B CA 1
ATOM 4185 C C . LEU B 1 284 ? -38.755 -1.658 -34.249 1.00 40.86 324 LEU B C 1
ATOM 4186 O O . LEU B 1 284 ? -39.258 -2.723 -33.891 1.00 41.44 324 LEU B O 1
ATOM 4191 N N . PHE B 1 285 ? -37.975 -1.532 -35.312 1.00 39.28 325 PHE B N 1
ATOM 4192 C CA . PHE B 1 285 ? -37.941 -2.522 -36.394 1.00 44.97 325 PHE B CA 1
ATOM 4193 C C . PHE B 1 285 ? -36.722 -3.409 -36.395 1.00 47.26 325 PHE B C 1
ATOM 4194 O O . PHE B 1 285 ? -36.741 -4.413 -37.079 1.00 44.86 325 PHE B O 1
ATOM 4202 N N . LYS B 1 286 ? -35.679 -3.043 -35.641 1.00 53.64 326 LYS B N 1
ATOM 4203 C CA . LYS B 1 286 ? -34.450 -3.849 -35.515 1.00 54.47 326 LYS B CA 1
ATOM 4204 C C . LYS B 1 286 ? -34.203 -4.373 -34.103 1.00 59.47 326 LYS B C 1
ATOM 4205 O O . LYS B 1 286 ? -33.670 -5.463 -33.949 1.00 50.58 326 LYS B O 1
ATOM 4211 N N . GLN B 1 287 ? -34.589 -3.605 -33.078 1.00 48.36 327 GLN B N 1
ATOM 4212 C CA . GLN B 1 287 ? -34.236 -3.936 -31.682 1.00 46.40 327 GLN B CA 1
ATOM 4213 C C . GLN B 1 287 ? -35.401 -4.458 -30.841 1.00 43.91 327 GLN B C 1
ATOM 4214 O O . GLN B 1 287 ? -35.221 -4.826 -29.708 1.00 50.84 327 GLN B O 1
ATOM 4220 N N . GLY B 1 288 ? -36.606 -4.489 -31.388 1.00 46.98 328 GLY B N 1
ATOM 4221 C CA . GLY B 1 288 ? -37.708 -5.240 -30.748 1.00 39.78 328 GLY B CA 1
ATOM 4222 C C . GLY B 1 288 ? -38.409 -4.557 -29.590 1.00 43.90 328 GLY B C 1
ATOM 4223 O O . GLY B 1 288 ? -39.017 -5.225 -28.733 1.00 42.02 328 GLY B O 1
ATOM 4224 N N . ARG B 1 289 ? -38.393 -3.230 -29.540 1.00 38.63 329 ARG B N 1
ATOM 4225 C CA . ARG B 1 289 ? -38.956 -2.585 -28.340 1.00 46.17 329 ARG B CA 1
ATOM 4226 C C . ARG B 1 289 ? -40.351 -2.003 -28.532 1.00 45.44 329 ARG B C 1
ATOM 4227 O O . ARG B 1 289 ? -40.725 -0.975 -27.903 1.00 49.70 329 ARG B O 1
ATOM 4235 N N . ALA B 1 290 ? -41.149 -2.683 -29.350 1.00 39.04 330 ALA B N 1
ATOM 4236 C CA . ALA B 1 290 ? -42.538 -2.284 -29.545 1.00 45.23 330 ALA B CA 1
ATOM 4237 C C . ALA B 1 290 ? -43.271 -2.080 -28.224 1.00 42.04 330 ALA B C 1
ATOM 4238 O O . ALA B 1 290 ? -44.030 -1.122 -28.090 1.00 38.75 330 ALA B O 1
ATOM 4240 N N . GLY B 1 291 ? -43.073 -3.006 -27.273 1.00 40.45 331 GLY B N 1
ATOM 4241 C CA . GLY B 1 291 ? -43.776 -3.000 -25.964 1.00 39.12 331 GLY B CA 1
ATOM 4242 C C . GLY B 1 291 ? -43.551 -1.704 -25.163 1.00 38.44 331 GLY B C 1
ATOM 4243 O O . GLY B 1 291 ? -44.504 -1.040 -24.735 1.00 40.36 331 GLY B O 1
ATOM 4244 N N . LEU B 1 292 ? -42.298 -1.320 -25.026 1.00 35.06 332 LEU B N 1
ATOM 4245 C CA . LEU B 1 292 ? -41.928 -0.039 -24.473 1.00 38.99 332 LEU B CA 1
ATOM 4246 C C . LEU B 1 292 ? -42.626 1.149 -25.177 1.00 42.07 332 LEU B C 1
ATOM 4247 O O . LEU B 1 292 ? -43.231 2.019 -24.528 1.00 33.35 332 LEU B O 1
ATOM 4252 N N . ILE B 1 293 ? -42.544 1.182 -26.499 1.00 38.08 333 ILE B N 1
ATOM 4253 C CA . ILE B 1 293 ? -43.126 2.262 -27.262 1.00 31.92 333 ILE B CA 1
ATOM 4254 C C . ILE B 1 293 ? -44.620 2.368 -27.040 1.00 34.54 333 ILE B C 1
ATOM 4255 O O . ILE B 1 293 ? -45.164 3.476 -26.976 1.00 34.59 333 ILE B O 1
ATOM 4260 N N . ARG B 1 294 ? -45.282 1.242 -26.847 1.00 34.58 334 ARG B N 1
ATOM 4261 C CA . ARG B 1 294 ? -46.699 1.255 -26.577 1.00 35.71 334 ARG B CA 1
ATOM 4262 C C . ARG B 1 294 ? -46.992 1.948 -25.269 1.00 44.38 334 ARG B C 1
ATOM 4263 O O . ARG B 1 294 ? -47.981 2.689 -25.177 1.00 42.32 334 ARG B O 1
ATOM 4271 N N . GLY B 1 295 ? -46.166 1.660 -24.249 1.00 42.92 335 GLY B N 1
ATOM 4272 C CA . GLY B 1 295 ? -46.198 2.413 -23.028 1.00 41.21 335 GLY B CA 1
ATOM 4273 C C . GLY B 1 295 ? -46.084 3.916 -23.221 1.00 35.81 335 GLY B C 1
ATOM 4274 O O . GLY B 1 295 ? -46.864 4.691 -22.660 1.00 32.40 335 GLY B O 1
ATOM 4275 N N . VAL B 1 296 ? -45.113 4.345 -24.022 1.00 33.10 336 VAL B N 1
ATOM 4276 C CA . VAL B 1 296 ? -44.997 5.754 -24.318 1.00 31.24 336 VAL B CA 1
ATOM 4277 C C . VAL B 1 296 ? -46.268 6.294 -25.018 1.00 37.46 336 VAL B C 1
ATOM 4278 O O . VAL B 1 296 ? -46.822 7.342 -24.607 1.00 39.71 336 VAL B O 1
ATOM 4282 N N . VAL B 1 297 ? -46.788 5.555 -26.017 1.00 33.27 337 VAL B N 1
ATOM 4283 C CA . VAL B 1 297 ? -47.942 6.056 -26.802 1.00 27.81 337 VAL B CA 1
ATOM 4284 C C . VAL B 1 297 ? -49.151 6.211 -25.858 1.00 30.92 337 VAL B C 1
ATOM 4285 O O . VAL B 1 297 ? -49.938 7.180 -25.966 1.00 30.01 337 VAL B O 1
ATOM 4289 N N . GLU B 1 298 ? -49.287 5.303 -24.922 1.00 36.01 338 GLU B N 1
ATOM 4290 C CA . GLU B 1 298 ? -50.422 5.382 -23.987 1.00 37.31 338 GLU B CA 1
ATOM 4291 C C . GLU B 1 298 ? -50.320 6.641 -23.100 1.00 35.03 338 GLU B C 1
ATOM 4292 O O . GLU B 1 298 ? -51.302 7.352 -22.888 1.00 38.56 338 GLU B O 1
ATOM 4298 N N . LYS B 1 299 ? -49.129 6.927 -22.600 1.00 34.37 339 LYS B N 1
ATOM 4299 C CA . LYS B 1 299 ? -48.927 8.179 -21.876 1.00 39.23 339 LYS B CA 1
ATOM 4300 C C . LYS B 1 299 ? -49.146 9.401 -22.791 1.00 38.69 339 LYS B C 1
ATOM 4301 O O . LYS B 1 299 ? -49.785 10.365 -22.383 1.00 42.93 339 LYS B O 1
ATOM 4307 N N . LEU B 1 300 ? -48.643 9.375 -24.025 1.00 38.73 340 LEU B N 1
ATOM 4308 C CA . LEU B 1 300 ? -48.882 10.506 -24.952 1.00 31.94 340 LEU B CA 1
ATOM 4309 C C . LEU B 1 300 ? -50.401 10.724 -25.161 1.00 37.99 340 LEU B C 1
ATOM 4310 O O . LEU B 1 300 ? -50.879 11.857 -25.156 1.00 38.22 340 LEU B O 1
ATOM 4315 N N . ILE B 1 301 ? -51.162 9.646 -25.316 1.00 37.95 341 ILE B N 1
ATOM 4316 C CA . ILE B 1 301 ? -52.585 9.751 -25.541 1.00 36.22 341 ILE B CA 1
ATOM 4317 C C . ILE B 1 301 ? -53.320 10.268 -24.292 1.00 35.91 341 ILE B C 1
ATOM 4318 O O . ILE B 1 301 ? -54.263 11.063 -24.404 1.00 41.63 341 ILE B O 1
ATOM 4323 N N . GLY B 1 302 ? -52.861 9.872 -23.119 1.00 40.97 342 GLY B N 1
ATOM 4324 C CA . GLY B 1 302 ? -53.371 10.456 -21.844 1.00 40.71 342 GLY B CA 1
ATOM 4325 C C . GLY B 1 302 ? -53.179 11.971 -21.820 1.00 44.28 342 GLY B C 1
ATOM 4326 O O . GLY B 1 302 ? -54.108 12.691 -21.530 1.00 44.13 342 GLY B O 1
ATOM 4327 N N . LEU B 1 303 ? -51.979 12.451 -22.170 1.00 40.21 343 LEU B N 1
ATOM 4328 C CA . LEU B 1 303 ? -51.699 13.877 -22.209 1.00 41.03 343 LEU B CA 1
ATOM 4329 C C . LEU B 1 303 ? -52.578 14.581 -23.251 1.00 47.77 343 LEU B C 1
ATOM 4330 O O . LEU B 1 303 ? -53.120 15.660 -22.992 1.00 40.70 343 LEU B O 1
ATOM 4335 N N . TYR B 1 304 ? -52.706 13.987 -24.436 1.00 42.95 344 TYR B N 1
ATOM 4336 C CA . TYR B 1 304 ? -53.580 14.547 -25.477 1.00 39.21 344 TYR B CA 1
ATOM 4337 C C . TYR B 1 304 ? -55.034 14.721 -24.973 1.00 38.71 344 TYR B C 1
ATOM 4338 O O . TYR B 1 304 ? -55.693 15.764 -25.196 1.00 39.16 344 TYR B O 1
ATOM 4347 N N . ASN B 1 305 ? -55.541 13.681 -24.352 1.00 39.99 345 ASN B N 1
ATOM 4348 C CA . ASN B 1 305 ? -56.911 13.685 -23.800 1.00 48.15 345 ASN B CA 1
ATOM 4349 C C . ASN B 1 305 ? -57.118 14.733 -22.697 1.00 53.41 345 ASN B C 1
ATOM 4350 O O . ASN B 1 305 ? -58.211 15.255 -22.555 1.00 44.50 345 ASN B O 1
ATOM 4355 N N . GLN B 1 306 ? -56.067 15.034 -21.927 1.00 49.40 346 GLN B N 1
ATOM 4356 C CA . GLN B 1 306 ? -56.104 16.119 -20.939 1.00 56.29 346 GLN B CA 1
ATOM 4357 C C . GLN B 1 306 ? -55.788 17.480 -21.562 1.00 55.01 346 GLN B C 1
ATOM 4358 O O . GLN B 1 306 ? -55.696 18.470 -20.860 1.00 51.72 346 GLN B O 1
ATOM 4364 N N . LYS B 1 307 ? -55.626 17.518 -22.885 1.00 51.82 347 LYS B N 1
ATOM 4365 C CA . LYS B 1 307 ? -55.441 18.758 -23.638 1.00 50.82 347 LYS B CA 1
ATOM 4366 C C . LYS B 1 307 ? -54.113 19.422 -23.316 1.00 56.65 347 LYS B C 1
ATOM 4367 O O . LYS B 1 307 ? -53.975 20.626 -23.495 1.00 44.48 347 LYS B O 1
ATOM 4373 N N . LYS B 1 308 ? -53.131 18.643 -22.878 1.00 38.46 348 LYS B N 1
ATOM 4374 C CA . LYS B 1 308 ? -51.800 19.166 -22.584 1.00 38.08 348 LYS B CA 1
ATOM 4375 C C . LYS B 1 308 ? -50.812 19.107 -23.739 1.00 50.76 348 LYS B C 1
ATOM 4376 O O . LYS B 1 308 ? -49.759 19.742 -23.679 1.00 43.35 348 LYS B O 1
ATOM 4382 N N . ILE B 1 309 ? -51.114 18.320 -24.776 1.00 42.32 349 ILE B N 1
ATOM 4383 C CA . IL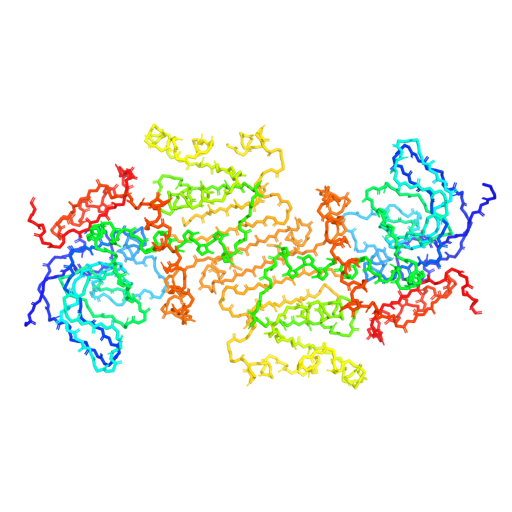E B 1 309 ? -50.331 18.364 -25.979 1.00 36.30 349 ILE B CA 1
ATOM 4384 C C . ILE B 1 309 ? -51.270 18.251 -27.200 1.00 39.47 349 ILE B C 1
ATOM 4385 O O . ILE B 1 309 ? -52.397 17.785 -27.076 1.00 38.09 349 ILE B O 1
ATOM 4390 N N . LYS B 1 310 ? -50.767 18.640 -28.369 1.00 37.57 350 LYS B N 1
ATOM 4391 C CA . LYS B 1 310 ? -51.569 18.653 -29.609 1.00 40.17 350 LYS B CA 1
ATOM 4392 C C . LYS B 1 310 ? -50.634 18.803 -30.782 1.00 35.94 350 LYS B C 1
ATOM 4393 O O . LYS B 1 310 ? -49.881 19.791 -30.861 1.00 42.88 350 LYS B O 1
ATOM 4399 N N . PRO B 1 311 ? -50.645 17.823 -31.705 1.00 37.61 351 PRO B N 1
ATOM 4400 C CA . PRO B 1 311 ? -49.867 17.940 -32.917 1.00 37.98 351 PRO B CA 1
ATOM 4401 C C . PRO B 1 311 ? -50.427 19.069 -33.772 1.00 45.37 351 PRO B C 1
ATOM 4402 O O . PRO B 1 311 ? -51.643 19.355 -33.731 1.00 41.04 351 PRO B O 1
ATOM 4406 N N . VAL B 1 312 ? -49.514 19.744 -34.439 1.00 37.22 352 VAL B N 1
ATOM 4407 C CA . VAL B 1 312 ? -49.793 20.872 -35.310 1.00 48.97 352 VAL B CA 1
ATOM 4408 C C . VAL B 1 312 ? -49.580 20.501 -36.780 1.00 51.29 352 VAL B C 1
ATOM 4409 O O . VAL B 1 312 ? -48.434 20.394 -37.219 1.00 41.04 352 VAL B O 1
ATOM 4413 N N . VAL B 1 313 ? -50.673 20.306 -37.521 1.00 42.47 353 VAL B N 1
ATOM 4414 C CA . VAL B 1 313 ? -50.604 20.021 -38.946 1.00 39.56 353 VAL B CA 1
ATOM 4415 C C . VAL B 1 313 ? -50.515 21.267 -39.840 1.00 50.54 353 VAL B C 1
ATOM 4416 O O . VAL B 1 313 ? -51.356 22.167 -39.786 1.00 42.32 353 VAL B O 1
ATOM 4420 N N . ASP B 1 314 ? -49.512 21.306 -40.699 1.00 38.26 354 ASP B N 1
ATOM 4421 C CA . ASP B 1 314 ? -49.255 22.520 -41.503 1.00 38.52 354 ASP B CA 1
ATOM 4422 C C . ASP B 1 314 ? -50.156 22.670 -42.716 1.00 39.14 354 ASP B C 1
ATOM 4423 O O . ASP B 1 314 ? -50.671 23.761 -43.010 1.00 41.73 354 ASP B O 1
ATOM 4428 N N . SER B 1 315 ? -50.321 21.566 -43.444 1.00 39.65 355 SER B N 1
ATOM 4429 C CA . SER B 1 315 ? -50.964 21.560 -44.758 1.00 35.08 355 SER B CA 1
ATOM 4430 C C . SER B 1 315 ? -51.186 20.089 -45.161 1.00 35.48 355 SER B C 1
ATOM 4431 O O . SER B 1 315 ? -50.472 19.205 -44.682 1.00 40.54 355 SER B O 1
ATOM 4434 N N . LEU B 1 316 ? -52.170 19.862 -46.023 1.00 37.60 356 LEU B N 1
ATOM 4435 C CA . LEU B 1 316 ? -52.579 18.539 -46.486 1.00 36.43 356 LEU B CA 1
ATOM 4436 C C . LEU B 1 316 ? -52.339 18.427 -47.981 1.00 41.45 356 LEU B C 1
ATOM 4437 O O . LEU B 1 316 ? -52.831 19.250 -48.751 1.00 42.19 356 LEU B O 1
ATOM 4442 N N . TRP B 1 317 ? -51.642 17.362 -48.387 1.00 39.95 357 TRP B N 1
ATOM 4443 C CA . TRP B 1 317 ? -51.151 17.204 -49.743 1.00 36.72 357 TRP B CA 1
ATOM 4444 C C . TRP B 1 317 ? -51.654 15.911 -50.385 1.00 38.72 357 TRP B C 1
ATOM 4445 O O . TRP B 1 317 ? -51.677 14.854 -49.774 1.00 36.90 357 TRP B O 1
ATOM 4456 N N . ALA B 1 318 ? -52.044 16.015 -51.649 1.00 36.09 358 ALA B N 1
ATOM 4457 C CA . ALA B 1 318 ? -52.486 14.883 -52.416 1.00 33.85 358 ALA B CA 1
ATOM 4458 C C . ALA B 1 318 ? -51.331 13.937 -52.688 1.00 35.18 358 ALA B C 1
ATOM 4459 O O . ALA B 1 318 ? -50.162 14.340 -52.667 1.00 38.22 358 ALA B O 1
ATOM 4461 N N . LEU B 1 319 ? -51.638 12.681 -52.988 1.00 41.66 359 LEU B N 1
ATOM 4462 C CA . LEU B 1 319 ? -50.605 11.758 -53.485 1.00 42.49 359 LEU B CA 1
ATOM 4463 C C . LEU B 1 319 ? -49.853 12.290 -54.739 1.00 42.47 359 LEU B C 1
ATOM 4464 O O . LEU B 1 319 ? -48.647 12.062 -54.891 1.00 48.69 359 LEU B O 1
ATOM 4469 N N . GLU B 1 320 ? -50.552 13.024 -55.594 1.00 40.49 360 GLU B N 1
ATOM 4470 C CA . GLU B 1 320 ? -49.931 13.620 -56.781 1.00 52.62 360 GLU B CA 1
ATOM 4471 C C . GLU B 1 320 ? -49.006 14.773 -56.414 1.00 48.05 360 GLU B C 1
ATOM 4472 O O . GLU B 1 320 ? -48.227 15.244 -57.256 1.00 46.54 360 GLU B O 1
ATOM 4478 N N . GLU B 1 321 ? -49.116 15.273 -55.185 1.00 44.74 361 GLU B N 1
ATOM 4479 C CA . GLU B 1 321 ? -48.413 16.492 -54.790 1.00 44.83 361 GLU B CA 1
ATOM 4480 C C . GLU B 1 321 ? -47.193 16.213 -53.918 1.00 50.27 361 GLU B C 1
ATOM 4481 O O . GLU B 1 321 ? -46.674 17.130 -53.292 1.00 45.09 361 GLU B O 1
ATOM 4487 N N . VAL B 1 322 ? -46.712 14.972 -53.885 1.00 45.42 362 VAL B N 1
ATOM 4488 C CA . VAL B 1 322 ? -45.594 14.644 -52.992 1.00 44.68 362 VAL B CA 1
ATOM 4489 C C . VAL B 1 322 ? -44.296 15.407 -53.292 1.00 36.98 362 VAL B C 1
ATOM 4490 O O . VAL B 1 322 ? -43.535 15.731 -52.351 1.00 37.04 362 VAL B O 1
ATOM 4494 N N . LYS B 1 323 ? -44.003 15.651 -54.569 1.00 43.12 363 LYS B N 1
ATOM 4495 C CA . LYS B 1 323 ? -42.788 16.384 -54.948 1.00 39.35 363 LYS B CA 1
ATOM 4496 C C . LYS B 1 323 ? -42.862 17.785 -54.347 1.00 42.26 363 LYS B C 1
ATOM 4497 O O . LYS B 1 323 ? -41.929 18.256 -53.694 1.00 42.73 363 LYS B O 1
ATOM 4503 N N . GLU B 1 324 ? -44.007 18.414 -54.512 1.00 40.41 364 GLU B N 1
ATOM 4504 C CA . GLU B 1 324 ? -44.208 19.765 -54.011 1.00 46.83 364 GLU B CA 1
ATOM 4505 C C . GLU B 1 324 ? -44.085 19.798 -52.499 1.00 48.23 364 GLU B C 1
ATOM 4506 O O . GLU B 1 324 ? -43.519 20.742 -51.949 1.00 54.19 364 GLU B O 1
ATOM 4512 N N . ALA B 1 325 ? -44.606 18.779 -51.802 1.00 37.49 365 ALA B N 1
ATOM 4513 C CA . ALA B 1 325 ? -44.486 18.742 -50.354 1.00 36.54 365 ALA B CA 1
ATOM 4514 C C . ALA B 1 325 ? -43.033 18.612 -49.884 1.00 41.11 365 ALA B C 1
ATOM 4515 O O . ALA B 1 325 ? -42.589 19.304 -48.958 1.00 45.21 365 ALA B O 1
ATOM 4517 N N . MET B 1 326 ? -42.301 17.679 -50.490 1.00 47.47 366 MET B N 1
ATOM 4518 C CA . MET B 1 326 ? -40.889 17.493 -50.182 1.00 47.27 366 MET B CA 1
ATOM 4519 C C . MET B 1 326 ? -40.103 18.790 -50.410 1.00 52.27 366 MET B C 1
ATOM 4520 O O . MET B 1 326 ? -39.202 19.121 -49.647 1.00 54.50 366 MET B O 1
ATOM 4525 N N . GLN B 1 327 ? -40.443 19.494 -51.476 1.00 47.21 367 GLN B N 1
ATOM 4526 C CA . GLN B 1 327 ? -39.761 20.724 -51.834 1.00 63.53 367 GLN B CA 1
ATOM 4527 C C . GLN B 1 327 ? -39.967 21.715 -50.721 1.00 66.88 367 GLN B C 1
ATOM 4528 O O . GLN B 1 327 ? -39.029 22.393 -50.315 1.00 55.76 367 GLN B O 1
ATOM 4534 N N . ARG B 1 328 ? -41.201 21.798 -50.232 1.00 57.10 368 ARG B N 1
ATOM 4535 C CA A ARG B 1 328 ? -41.507 22.731 -49.171 0.50 54.39 368 ARG B CA 1
ATOM 4536 C CA B ARG B 1 328 ? -41.544 22.705 -49.130 0.50 53.00 368 ARG B CA 1
ATOM 4537 C C . ARG B 1 328 ? -40.689 22.429 -47.914 1.00 50.17 368 ARG B C 1
ATOM 4538 O O . ARG B 1 328 ? -40.228 23.348 -47.259 1.00 57.91 368 ARG B O 1
ATOM 4553 N N . ILE B 1 329 ? -40.503 21.155 -47.589 1.00 57.07 369 ILE B N 1
ATOM 4554 C CA . ILE B 1 329 ? -39.670 20.780 -46.446 1.00 55.49 369 ILE B CA 1
ATOM 4555 C C . ILE B 1 329 ? -38.214 21.166 -46.694 1.00 61.16 369 ILE B C 1
ATOM 4556 O O . ILE B 1 329 ? -37.564 21.696 -45.801 1.00 70.45 369 ILE B O 1
ATOM 4561 N N . HIS B 1 330 ? -37.700 20.896 -47.898 1.00 62.51 370 HIS B N 1
ATOM 4562 C CA . HIS B 1 330 ? -36.338 21.332 -48.266 1.00 81.49 370 HIS B CA 1
ATOM 4563 C C . HIS B 1 330 ? -36.180 22.849 -48.086 1.00 82.23 370 HIS B C 1
ATOM 4564 O O . HIS B 1 330 ? -35.189 23.317 -47.507 1.00 71.75 370 HIS B O 1
ATOM 4571 N N . ASP B 1 331 ? -37.182 23.598 -48.547 1.00 67.43 371 ASP B N 1
ATOM 4572 C CA . ASP B 1 331 ? -37.181 25.067 -48.483 1.00 67.06 371 ASP B CA 1
ATOM 4573 C C . ASP B 1 331 ? -37.532 25.615 -47.095 1.00 64.95 371 ASP B C 1
ATOM 4574 O O . ASP B 1 331 ? -37.654 26.826 -46.932 1.00 67.93 371 ASP B O 1
ATOM 4579 N N . ARG B 1 332 ? -37.728 24.724 -46.117 1.00 61.82 372 ARG B N 1
ATOM 4580 C CA . ARG B 1 332 ? -38.044 25.094 -44.733 1.00 71.96 372 ARG B CA 1
ATOM 4581 C C . ARG B 1 332 ? -39.216 26.084 -44.625 1.00 57.77 372 ARG B C 1
ATOM 4582 O O . ARG B 1 332 ? -39.236 26.931 -43.734 1.00 60.79 372 ARG B O 1
ATOM 4586 N N . GLY B 1 333 ? -40.191 25.958 -45.523 1.00 57.64 373 GLY B N 1
ATOM 4587 C CA . GLY B 1 333 ? -41.334 26.874 -45.610 1.00 57.63 373 GLY B CA 1
ATOM 4588 C C . GLY B 1 333 ? -42.565 26.507 -44.787 1.00 57.10 373 GLY B C 1
ATOM 4589 O O . GLY B 1 333 ? -43.525 27.280 -44.742 1.00 55.08 373 GLY B O 1
ATOM 4590 N N . ASN B 1 334 ? -42.533 25.348 -44.121 1.00 48.32 374 ASN B N 1
ATOM 4591 C CA . ASN B 1 334 ? -43.633 24.898 -43.278 1.00 52.28 374 ASN B CA 1
ATOM 4592 C C . ASN B 1 334 ? -43.498 25.363 -41.830 1.00 49.69 374 ASN B C 1
ATOM 4593 O O . ASN B 1 334 ? -42.406 25.419 -41.285 1.00 61.55 374 ASN B O 1
ATOM 4598 N N . ILE B 1 335 ? -44.626 25.616 -41.192 1.00 63.53 375 ILE B N 1
ATOM 4599 C CA . ILE B 1 335 ? -44.657 25.913 -39.762 1.00 57.46 375 ILE B CA 1
ATOM 4600 C C . ILE B 1 335 ? -44.904 24.588 -39.010 1.00 61.57 375 ILE B C 1
ATOM 4601 O O . ILE B 1 335 ? -44.175 24.267 -38.097 1.00 59.05 375 ILE B O 1
ATOM 4606 N N . GLY B 1 336 ? -45.913 23.820 -39.420 1.00 57.31 376 GLY B N 1
ATOM 4607 C CA . GLY B 1 336 ? -46.244 22.538 -38.785 1.00 55.31 376 GLY B CA 1
ATOM 4608 C C . GLY B 1 336 ? -45.807 21.318 -39.598 1.00 59.23 376 GLY B C 1
ATOM 4609 O O . GLY B 1 336 ? -44.911 21.411 -40.425 1.00 43.10 376 GLY B O 1
ATOM 4610 N N . LYS B 1 337 ? -46.435 20.171 -39.335 1.00 45.33 377 LYS B N 1
ATOM 4611 C CA . LYS B 1 337 ? -46.076 18.885 -39.968 1.00 42.56 377 LYS B CA 1
ATOM 4612 C C . LYS B 1 337 ? -46.718 18.829 -41.333 1.00 35.46 377 LYS B C 1
ATOM 4613 O O . LYS B 1 337 ? -47.854 19.214 -41.472 1.00 30.73 377 LYS B O 1
ATOM 4619 N N . LEU B 1 338 ? -46.030 18.320 -42.361 1.00 37.02 378 LEU B N 1
ATOM 4620 C CA . LEU B 1 338 ? -46.717 18.094 -43.649 1.00 34.80 378 LEU B CA 1
ATOM 4621 C C . LEU B 1 338 ? -47.373 16.699 -43.632 1.00 33.48 378 LEU B C 1
ATOM 4622 O O . LEU B 1 338 ? -46.757 15.741 -43.224 1.00 33.43 378 LEU B O 1
ATOM 4627 N N . ILE B 1 339 ? -48.611 16.611 -44.110 1.00 35.88 379 ILE B N 1
ATOM 4628 C CA . ILE B 1 339 ? -49.372 15.394 -44.093 1.00 40.89 379 ILE B CA 1
ATOM 4629 C C . ILE B 1 339 ? -49.899 15.080 -45.472 1.00 37.49 379 ILE B C 1
ATOM 4630 O O . ILE B 1 339 ? -50.423 15.953 -46.171 1.00 36.48 379 ILE B O 1
ATOM 4635 N N . LEU B 1 340 ? -49.760 13.831 -45.870 1.00 36.69 380 LEU B N 1
ATOM 4636 C CA . LEU B 1 340 ? -50.289 13.392 -47.169 1.00 39.95 380 LEU B CA 1
ATOM 4637 C C . LEU B 1 340 ? -51.707 12.958 -46.897 1.00 40.45 380 LEU B C 1
ATOM 4638 O O . LEU B 1 340 ? -51.926 12.072 -46.072 1.00 37.67 380 LEU B O 1
ATOM 4643 N N . ASP B 1 341 ? -52.655 13.567 -47.590 1.00 34.48 381 ASP B N 1
ATOM 4644 C CA . ASP B 1 341 ? -54.059 13.208 -47.491 1.00 37.51 381 ASP B CA 1
ATOM 4645 C C . ASP B 1 341 ? -54.404 12.295 -48.646 1.00 36.11 381 ASP B C 1
ATOM 4646 O O . ASP B 1 341 ? -54.603 12.742 -49.758 1.00 36.33 381 ASP B O 1
ATOM 4651 N N . VAL B 1 342 ? -54.556 11.009 -48.361 1.00 36.52 382 VAL B N 1
ATOM 4652 C CA . VAL B 1 342 ? -54.663 9.998 -49.416 1.00 47.53 382 VAL B CA 1
ATOM 4653 C C . VAL B 1 342 ? -55.870 10.170 -50.358 1.00 52.90 382 VAL B C 1
ATOM 4654 O O . VAL B 1 342 ? -55.746 9.926 -51.544 1.00 40.49 382 VAL B O 1
ATOM 4658 N N . GLU B 1 343 ? -56.999 10.627 -49.830 1.00 52.80 383 GLU 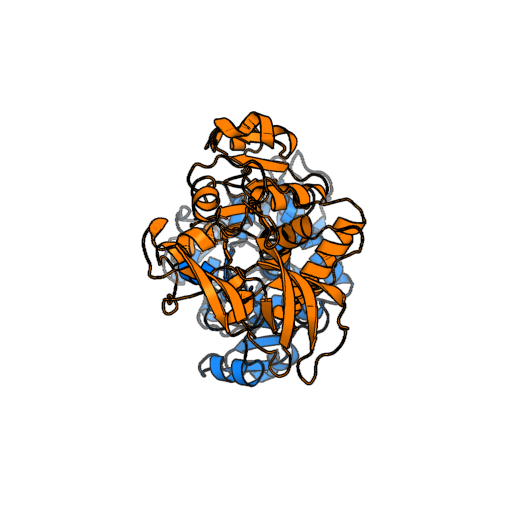B N 1
ATOM 4659 C CA . GLU B 1 343 ? -58.212 10.811 -50.609 1.00 53.44 383 GLU B CA 1
ATOM 4660 C C . GLU B 1 343 ? -58.354 12.231 -51.215 1.00 62.54 383 GLU B C 1
ATOM 4661 O O . GLU B 1 343 ? -59.358 12.503 -51.885 1.00 60.55 383 GLU B O 1
ATOM 4667 N N . LYS B 1 344 ? -57.359 13.113 -51.023 1.00 49.72 384 LYS B N 1
ATOM 4668 C CA . LYS B 1 344 ? -57.407 14.472 -51.617 1.00 43.70 384 LYS B CA 1
ATOM 4669 C C . LYS B 1 344 ? -57.194 14.373 -53.130 1.00 58.63 384 LYS B C 1
ATOM 4670 O O . LYS B 1 344 ? -56.287 13.674 -53.606 1.00 46.80 384 LYS B O 1
ATOM 4676 N N . THR B 1 345 ? -58.034 15.073 -53.878 1.00 56.53 385 THR B N 1
ATOM 4677 C CA . THR B 1 345 ? -57.748 15.356 -55.280 1.00 66.92 385 THR B CA 1
ATOM 4678 C C . THR B 1 345 ? -56.857 16.632 -55.398 1.00 73.76 385 THR B C 1
ATOM 4679 O O . THR B 1 345 ? -57.035 17.612 -54.667 1.00 68.46 385 THR B O 1
ATOM 4683 N N . PRO B 1 346 ? -55.861 16.605 -56.295 1.00 62.17 386 PRO B N 1
ATOM 4684 C CA . PRO B 1 346 ? -54.947 17.759 -56.467 1.00 71.63 386 PRO B CA 1
ATOM 4685 C C . PRO B 1 346 ? -55.616 19.070 -56.937 1.00 85.09 386 PRO B C 1
ATOM 4686 O O . PRO B 1 346 ? -55.100 20.169 -56.660 1.00 72.06 386 PRO B O 1
#

B-factor: mean 54.47, std 21.05, range [24.13, 182.41]

Foldseek 3Di:
DFWWKAWWQQDADALVSIDIDTHHADCEAAQKFKFQFFKAFDDPVQRCLNNCVDVNHDDPGFGAGFKTWGFGQGDHDNDDDDDGGFTKIFTAPGPRGIRMDMHGPLGIDGADPPADRQQRNQDQPQQLQLCCVDPVVNNDAAQFEEEEELCQEQNNLSNLLVQVVHYNYAYEYEDDPVCCVVCVVSGNYYYHNPDPCLVVQCVVPVQAGQEYEAEPLASRHHACHEYEYECPVVCCVVRNYYYYYDYVVCVVPPVPVSVVSVVSVVVVNVCVVVVSDTFDEFEEAESRCVSVVSVCVNVSPTRTIYMYGDPDDD/DKWWAWWQQDADALVSIDIDIGDADDEAAQKFKFQFFKAFDDPVQRCLNNQVDDVRDDPGFGAGFKTWGFTQGDHHPYPDDDGRFTWIFTAPGPRGIRMDMHRPLGIDGADPPADRQQRNLDQPQQLQLVCVDPVVNNDAAQFEEEEEQCQASNNLSNLLVQVVHHNYAYEYEHDPVCCVVCVVSGNYYYDNDLVPQCVVPVQAGQEYEAECASRHHACHEYEYECPVVCCVVRNYYYYYDYPSCVVPPVPVSVVSVVSVVVVNVCVVVVSDTADEFDEAESVCVSVVVVCVVVVVTRGTYMYRHPDDD

Secondary structure (DSSP, 8-state):
--PEEEEEE-SSSSGGGEEEEEEPPP---TTEEEEEEEEEEE-HHHHHHHHT-SSSPPPSSB---SEEEEEEEEE-TT--S--TT-EEEEE-SS--SBSEEEEEGGGEEE--TTS-HHHHHTSHHHHHHHHIIIIIIS---TT-EEEESSTTSHHHHHHHHHHTTSTT-EEEEEE-GGGHHHHGGGSSEEEETTS-HHHHHHHH-TT-EEEEEEE---TTEEEEEEEEEE--HHHHHHHT-EEEEE-HHHHHHTS--HHHHHHHHHHHHHHHHTTS--PPEEEEE-GGGHHHHHHHHHTT--SSEEEEETT---/-EEEEEEE-SSSSGGGEEEEEEEPP---TTEEEEEEEEEE--HHHHHHHHT-SSSPPPSSB---SEEEEEEEEEPTT--S--TT-EEEEE-SS--SBSEEEEEGGGEEE--TTS-HHHHHTSHHHHHHHHIIIIIIS---TT-EEEESSTTSHHHHHHHHHHTTSTT-EEEEE--GGGHHHHGGGSSEEE---HHHHHHH-TT-EEEEEEE--TTEEEEEEEEEE--HHHHHHHT-EEEEE-HHHHHHTS--HHHHHHHHHHHHHHHHTTS----EEEEE-GGGHHHHHHHHHTT--SSEEEEETT---